Protein 8SKJ (pdb70)

Nearest PDB structures (foldseek):
  8skj-assembly2_C  TM=1.066E+00  e=1.339E+00  Simian virus 12
  8skj-assembly4_H  TM=1.062E+00  e=1.339E+00  Simian virus 12
  8skj-assembly1_E  TM=1.061E+00  e=1.673E+00  Simian virus 12
  8skj-assembly3_F  TM=1.077E+00  e=1.673E+00  Simian virus 12
  8skj-assembly4_G  TM=1.008E+00  e=1.989E-22  Camelidae

Radius of gyration: 27.84 Å; Cα contacts (8 Å, |Δi|>4): 1421; chains: 8; bounding box: 62×62×79 Å

Structure (mmCIF, N/CA/C/O backbone):
data_8SKJ
#
_entry.id   8SKJ
#
_cell.length_a   45.430
_cell.length_b   45.430
_cell.length_c   70.600
_cell.angle_alpha   90.000
_cell.angle_beta   90.010
_cell.angle_gamma   97.940
#
_symmetry.space_group_name_H-M   'P 1'
#
loop_
_entity.id
_entity.type
_entity.pdbx_description
1 polymer NbA1
2 polymer 'V5 Epitope Tag Peptide'
3 water water
#
loop_
_atom_site.group_PDB
_atom_site.id
_atom_site.type_symbol
_atom_site.label_atom_id
_atom_site.label_alt_id
_atom_site.label_comp_id
_atom_site.label_asym_id
_atom_site.label_entity_id
_atom_site.label_seq_id
_atom_site.pdbx_PDB_ins_code
_atom_site.Cartn_x
_atom_site.Cartn_y
_atom_site.Cartn_z
_atom_site.occupancy
_atom_site.B_iso_or_equiv
_atom_site.auth_seq_id
_atom_site.auth_comp_id
_atom_site.auth_asym_id
_atom_site.auth_atom_id
_atom_site.pdbx_PDB_model_num
ATOM 1 N N . VAL A 1 4 ? 7.56464 -10.30354 3.35157 1.000 55.30929 4 VAL A N 1
ATOM 2 C CA . VAL A 1 4 ? 6.62315 -9.33826 3.91683 1.000 52.72494 4 VAL A CA 1
ATOM 3 C C . VAL A 1 4 ? 7.35592 -8.40509 4.86809 1.000 47.43371 4 VAL A C 1
ATOM 4 O O . VAL A 1 4 ? 7.81558 -8.82851 5.93068 1.000 54.53035 4 VAL A O 1
ATOM 8 N N . GLN A 1 5 ? 7.46076 -7.12866 4.49160 1.000 47.54802 5 GLN A N 1
ATOM 9 C CA . GLN A 1 5 ? 8.19976 -6.12761 5.26620 1.000 48.66111 5 GLN A CA 1
ATOM 10 C C . GLN A 1 5 ? 7.21671 -5.37013 6.15840 1.000 49.62984 5 GLN A C 1
ATOM 11 O O . GLN A 1 5 ? 6.60032 -4.38640 5.74326 1.000 49.33775 5 GLN A O 1
ATOM 13 N N . LEU A 1 6 ? 7.08575 -5.83653 7.40584 1.000 44.65204 6 LEU A N 1
ATOM 14 C CA . LEU A 1 6 ? 6.16564 -5.27744 8.39540 1.000 42.17262 6 LEU A CA 1
ATOM 15 C C . LEU A 1 6 ? 6.87816 -5.22963 9.74971 1.000 41.77839 6 LEU A C 1
ATOM 16 O O . LEU A 1 6 ? 6.48612 -5.86639 10.72618 1.000 42.19296 6 LEU A O 1
ATOM 21 N N . GLN A 1 7 ? 7.94920 -4.45574 9.82022 1.000 36.75693 7 GLN A N 1
ATOM 22 C CA . GLN A 1 7 ? 8.81162 -4.49441 10.99167 1.000 38.62954 7 GLN A CA 1
ATOM 23 C C . GLN A 1 7 ? 8.14826 -3.80607 12.17863 1.000 37.94905 7 GLN A C 1
ATOM 24 O O . GLN A 1 7 ? 7.71308 -2.65345 12.08215 1.000 33.44625 7 GLN A O 1
ATOM 30 N N . ALA A 1 8 ? 8.09078 -4.50866 13.30649 1.000 37.81041 8 ALA A N 1
ATOM 31 C CA . ALA A 1 8 ? 7.68398 -3.89614 14.56533 1.000 30.71589 8 ALA A CA 1
ATOM 32 C C . ALA A 1 8 ? 8.90053 -3.33967 15.29399 1.000 30.76052 8 ALA A C 1
ATOM 33 O O . ALA A 1 8 ? 9.97374 -3.95205 15.29448 1.000 32.83820 8 ALA A O 1
ATOM 35 N N . SER A 1 9 ? 8.73141 -2.16542 15.90313 1.000 30.01041 9 SER A N 1
ATOM 36 C CA . SER A 1 9 ? 9.78103 -1.55105 16.70379 1.000 31.42771 9 SER A CA 1
ATOM 37 C C . SER A 1 9 ? 9.15439 -0.85574 17.90966 1.000 29.75687 9 SER A C 1
ATOM 38 O O . SER A 1 9 ? 7.93342 -0.76092 18.03331 1.000 27.68512 9 SER A O 1
ATOM 41 N N . GLY A 1 10 ? 10.00991 -0.35151 18.79835 1.000 30.96747 10 GLY A N 1
ATOM 42 C CA . GLY A 1 10 ? 9.57274 0.32744 20.00007 1.000 29.93979 10 GLY A CA 1
ATOM 43 C C . GLY A 1 10 ? 9.69020 -0.48522 21.27681 1.000 33.25125 10 GLY A C 1
ATOM 44 O O . GLY A 1 10 ? 9.42487 0.05339 22.36230 1.000 28.95573 10 GLY A O 1
ATOM 45 N N . GLY A 1 11 ? 10.07178 -1.75825 21.18269 1.000 34.68353 11 GLY A N 1
ATOM 46 C CA . GLY A 1 11 ? 10.18832 -2.59291 22.36066 1.000 29.87838 11 GLY A CA 1
ATOM 47 C C . GLY A 1 11 ? 11.37756 -2.21198 23.22824 1.000 32.68410 11 GLY A C 1
ATOM 48 O O . GLY A 1 11 ? 12.25001 -1.42791 22.85525 1.000 33.66126 11 GLY A O 1
ATOM 49 N N . GLY A 1 12 ? 11.39853 -2.78337 24.42508 1.000 31.88466 12 GLY A N 1
ATOM 50 C CA . GLY A 1 12 ? 12.49415 -2.55845 25.34326 1.000 33.94593 12 GLY A CA 1
ATOM 51 C C . GLY A 1 12 ? 12.13467 -3.05694 26.72934 1.000 33.43885 12 GLY A C 1
ATOM 52 O O . GLY A 1 12 ? 11.14375 -3.76867 26.91741 1.000 31.80400 12 GLY A O 1
ATOM 53 N N . PHE A 1 13 ? 12.97327 -2.67237 27.69174 1.000 37.32424 13 PHE A N 1
ATOM 54 C CA . PHE A 1 13 ? 12.72453 -2.91088 29.10878 1.000 40.55152 13 PHE A CA 1
ATOM 55 C C . PHE A 1 13 ? 11.87932 -1.78158 29.68198 1.000 39.85001 13 PHE A C 1
ATOM 56 O O . PHE A 1 13 ? 12.18259 -0.60598 29.47230 1.000 38.29427 13 PHE A O 1
ATOM 64 N N . VAL A 1 14 ? 10.84867 -2.13440 30.44953 1.000 37.44417 14 VAL A N 1
ATOM 65 C CA . VAL A 1 14 ? 10.02440 -1.12936 31.11720 1.000 33.70926 14 VAL A CA 1
ATOM 66 C C . VAL A 1 14 ? 9.63136 -1.62961 32.50723 1.000 39.81614 14 VAL A C 1
ATOM 67 O O . VAL A 1 14 ? 9.50387 -2.83550 32.74253 1.000 35.75133 14 VAL A O 1
ATOM 71 N N . GLN A 1 15 ? 9.46313 -0.67555 33.45780 1.000 31.57576 15 GLN A N 1
ATOM 72 C CA . GLN A 1 15 ? 9.01243 -1.01033 34.80276 1.000 34.02521 15 GLN A CA 1
ATOM 73 C C . GLN A 1 15 ? 7.48604 -1.09952 34.84989 1.000 32.75888 15 GLN A C 1
ATOM 74 O O . GLN A 1 15 ? 6.79494 -0.46384 34.05145 1.000 33.80737 15 GLN A O 1
ATOM 76 N N . PRO A 1 16 ? 6.93361 -1.89980 35.76025 1.000 31.30322 16 PRO A N 1
ATOM 77 C CA . PRO A 1 16 ? 5.47434 -1.98076 35.87453 1.000 28.02539 16 PRO A CA 1
ATOM 78 C C . PRO A 1 16 ? 4.84378 -0.61063 36.09923 1.000 33.53655 16 PRO A C 1
ATOM 79 O O . PRO A 1 16 ? 5.35677 0.22951 36.84668 1.000 31.33612 16 PRO A O 1
ATOM 83 N N . GLY A 1 17 ? 3.71067 -0.39298 35.43908 1.000 29.29829 17 GLY A N 1
ATOM 84 C CA . GLY A 1 17 ? 3.06836 0.89655 35.39889 1.000 31.74109 17 GLY A CA 1
ATOM 85 C C . GLY A 1 17 ? 3.51144 1.78214 34.25316 1.000 30.34820 17 GLY A C 1
ATOM 86 O O . GLY A 1 17 ? 2.78917 2.72107 33.89763 1.000 27.00962 17 GLY A O 1
ATOM 87 N N . GLY A 1 18 ? 4.66455 1.49909 33.65324 1.000 25.44010 18 GLY A N 1
ATOM 88 C CA . GLY A 1 18 ? 5.16793 2.31798 32.56857 1.000 21.34859 18 GLY A CA 1
ATOM 89 C C . GLY A 1 18 ? 4.34810 2.16912 31.29843 1.000 26.69944 18 GLY A C 1
ATOM 90 O O . GLY A 1 18 ? 3.42149 1.36147 31.19929 1.000 26.87510 18 GLY A O 1
ATOM 91 N N . SER A 1 19 ? 4.69501 2.98494 30.30271 1.000 23.17954 19 SER A N 1
ATOM 92 C CA . SER A 1 19 ? 4.07203 2.90224 28.98932 1.000 23.93345 19 SER A CA 1
ATOM 93 C C . SER A 1 19 ? 5.12291 2.64901 27.91838 1.000 22.59685 19 SER A C 1
ATOM 94 O O . SER A 1 19 ? 6.31149 2.91687 28.10280 1.000 20.68200 19 SER A O 1
ATOM 97 N N . LEU A 1 20 ? 4.66225 2.11140 26.79178 1.000 22.56423 20 LEU A N 1
ATOM 98 C CA . LEU A 1 20 ? 5.48990 1.96410 25.60886 1.000 19.40026 20 LEU A CA 1
ATOM 99 C C . LEU A 1 20 ? 4.62237 2.27601 24.40017 1.000 26.48439 20 LEU A C 1
ATOM 100 O O . LEU A 1 20 ? 3.40712 2.06168 24.41732 1.000 25.19799 20 LEU A O 1
ATOM 105 N N . ARG A 1 21 ? 5.24344 2.81625 23.36279 1.000 20.94381 21 ARG A N 1
ATOM 106 C CA . ARG A 1 21 ? 4.56666 3.03717 22.09713 1.000 24.47331 21 ARG A CA 1
ATOM 107 C C . ARG A 1 21 ? 5.25371 2.18639 21.04026 1.000 24.17532 21 ARG A C 1
ATOM 108 O O . ARG A 1 21 ? 6.38489 2.47781 20.64598 1.000 24.26479 21 ARG A O 1
ATOM 116 N N . LEU A 1 22 ? 4.57484 1.14650 20.57639 1.000 26.31215 22 LEU A N 1
ATOM 117 C CA . LEU A 1 22 ? 5.11886 0.30343 19.52291 1.000 23.03812 22 LEU A CA 1
ATOM 118 C C . LEU A 1 22 ? 4.69608 0.82318 18.15630 1.000 26.60851 22 LEU A C 1
ATOM 119 O O . LEU A 1 22 ? 3.66919 1.49581 18.02156 1.000 25.66419 22 LEU A O 1
ATOM 124 N N . SER A 1 23 ? 5.50375 0.49826 17.13915 1.000 24.25565 23 SER A N 1
ATOM 125 C CA . SER A 1 23 ? 5.29751 0.94605 15.76908 1.000 28.80969 23 SER A CA 1
ATOM 126 C C . SER A 1 23 ? 5.28463 -0.24896 14.82839 1.000 28.49322 23 SER A C 1
ATOM 127 O O . SER A 1 23 ? 6.03261 -1.21293 15.00379 1.000 27.09771 23 SER A O 1
ATOM 130 N N . CYS A 1 24 ? 4.46828 -0.13556 13.78970 1.000 29.96331 24 CYS A N 1
ATOM 131 C CA . CYS A 1 24 ? 4.25162 -1.21416 12.83578 1.000 33.20459 24 CYS A CA 1
ATOM 132 C C . CYS A 1 24 ? 4.19832 -0.57254 11.45562 1.000 34.34105 24 CYS A C 1
ATOM 133 O O . CYS A 1 24 ? 3.14955 -0.06278 11.06348 1.000 36.60763 24 CYS A O 1
ATOM 136 N N . ALA A 1 25 ? 5.31806 -0.60175 10.73367 1.000 37.22074 25 ALA A N 1
ATOM 137 C CA . ALA A 1 25 ? 5.48360 0.17722 9.51334 1.000 42.38888 25 ALA A CA 1
ATOM 138 C C . ALA A 1 25 ? 5.14923 -0.67281 8.28846 1.000 45.56168 25 ALA A C 1
ATOM 139 O O . ALA A 1 25 ? 5.88941 -1.60375 7.94761 1.000 46.83626 25 ALA A O 1
ATOM 141 N N . ALA A 1 26 ? 4.04435 -0.34559 7.62048 1.000 48.63537 26 ALA A N 1
ATOM 142 C CA . ALA A 1 26 ? 3.58856 -1.13113 6.48482 1.000 50.44110 26 ALA A CA 1
ATOM 143 C C . ALA A 1 26 ? 4.36861 -0.74897 5.22620 1.000 47.66501 26 ALA A C 1
ATOM 144 O O . ALA A 1 26 ? 5.23192 0.13024 5.23685 1.000 47.88529 26 ALA A O 1
ATOM 146 N N . SER A 1 27 ? 4.05666 -1.42284 4.11826 1.000 49.90899 27 SER A N 1
ATOM 147 C CA . SER A 1 27 ? 4.86602 -1.27421 2.90950 1.000 55.42361 27 SER A CA 1
ATOM 148 C C . SER A 1 27 ? 4.70800 0.10855 2.28612 1.000 56.00506 27 SER A C 1
ATOM 149 O O . SER A 1 27 ? 5.70103 0.78076 1.98255 1.000 58.28811 27 SER A O 1
ATOM 152 N N . GLY A 1 28 ? 3.46958 0.54950 2.07303 1.000 54.79431 28 GLY A N 1
ATOM 153 C CA . GLY A 1 28 ? 3.22001 1.68025 1.20019 1.000 54.97541 28 GLY A CA 1
ATOM 154 C C . GLY A 1 28 ? 3.28248 1.36139 -0.28098 1.000 54.81903 28 GLY A C 1
ATOM 155 O O . GLY A 1 28 ? 2.71348 2.11061 -1.08875 1.000 50.26738 28 GLY A O 1
ATOM 156 N N . THR A 1 29 ? 3.96702 0.27912 -0.66402 1.000 50.26700 29 THR A N 1
ATOM 157 C CA . THR A 1 29 ? 4.02769 -0.23408 -2.02989 1.000 48.76460 29 THR A CA 1
ATOM 158 C C . THR A 1 29 ? 3.02699 -1.35973 -2.26541 1.000 46.25044 29 THR A C 1
ATOM 159 O O . THR A 1 29 ? 2.45073 -1.46091 -3.35338 1.000 43.19837 29 THR A O 1
ATOM 163 N N . THR A 1 30 ? 2.81019 -2.19534 -1.25293 1.000 42.88302 30 THR A N 1
ATOM 164 C CA . THR A 1 30 ? 1.96856 -3.37972 -1.32864 1.000 38.86658 30 THR A CA 1
ATOM 165 C C . THR A 1 30 ? 1.04709 -3.41323 -0.12283 1.000 37.07062 30 THR A C 1
ATOM 166 O O . THR A 1 30 ? 1.47764 -3.11860 0.99442 1.000 39.52254 30 THR A O 1
ATOM 170 N N . SER A 1 31 ? -0.21600 -3.77329 -0.34042 1.000 31.19801 31 SER A N 1
ATOM 171 C CA . SER A 1 31 ? -1.17440 -3.90077 0.75058 1.000 29.54757 31 SER A CA 1
ATOM 172 C C . SER A 1 31 ? -1.76663 -5.30210 0.76405 1.000 29.74301 31 SER A C 1
ATOM 173 O O . SER A 1 31 ? -2.26257 -5.78083 -0.26237 1.000 27.78378 31 SER A O 1
ATOM 176 N N . PHE A 1 32 ? -1.74517 -5.93563 1.93717 1.000 25.76410 32 PHE A N 1
ATOM 177 C CA . PHE A 1 32 ? -2.11528 -7.33356 2.09303 1.000 27.00824 32 PHE A CA 1
ATOM 178 C C . PHE A 1 32 ? -3.57088 -7.60488 2.52050 1.000 26.00507 32 PHE A C 1
ATOM 179 O O . PHE A 1 32 ? -3.98829 -8.76625 2.44063 1.000 34.03375 32 PHE A O 1
ATOM 187 N N . GLY A 1 33 ? -4.38077 -6.62753 2.95943 1.000 24.13958 33 GLY A N 1
ATOM 188 C CA . GLY A 1 33 ? -4.27845 -5.23115 3.30015 1.000 34.10742 33 GLY A CA 1
ATOM 189 C C . GLY A 1 33 ? -5.36494 -4.37517 3.96465 1.000 24.68024 33 GLY A C 1
ATOM 190 O O . GLY A 1 33 ? -5.09674 -3.20986 4.16935 1.000 33.31767 33 GLY A O 1
ATOM 191 N N . ASP A 1 34 ? -6.56021 -4.87715 4.31009 1.000 27.76308 34 ASP A N 1
ATOM 192 C CA . ASP A 1 34 ? -7.56390 -3.99212 4.92354 1.00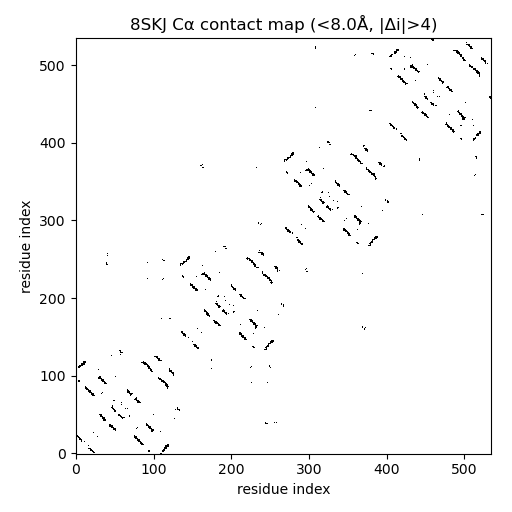0 22.96917 34 ASP A CA 1
ATOM 193 C C . ASP A 1 34 ? -7.52921 -3.97098 6.45717 1.000 23.18359 34 ASP A C 1
ATOM 194 O O . ASP A 1 34 ? -8.06206 -3.03042 7.07634 1.000 24.97271 34 ASP A O 1
ATOM 199 N N . THR A 1 35 ? -6.85333 -4.92130 7.08999 1.000 20.08561 35 THR A N 1
ATOM 200 C CA . THR A 1 35 ? -6.80960 -4.99862 8.54192 1.000 22.88294 35 THR A CA 1
ATOM 201 C C . THR A 1 35 ? -5.37557 -5.18329 9.00593 1.000 22.21535 35 THR A C 1
ATOM 202 O O . THR A 1 35 ? -4.63111 -5.98453 8.43722 1.000 22.23786 35 THR A O 1
ATOM 206 N N . MET A 1 36 ? -4.99279 -4.43453 10.03656 1.000 20.91547 36 MET A N 1
ATOM 207 C CA . MET A 1 36 ? -3.70364 -4.59419 10.69173 1.000 20.81870 36 MET A CA 1
ATOM 208 C C . MET A 1 36 ? -3.93724 -4.89912 12.15879 1.000 22.42518 36 MET A C 1
ATOM 209 O O . MET A 1 36 ? -4.65678 -4.16283 12.83949 1.000 23.26537 36 MET A O 1
ATOM 214 N N . GLY A 1 37 ? -3.32912 -5.97413 12.65143 1.000 19.82148 37 GLY A N 1
ATOM 215 C CA . GLY A 1 37 ? -3.48880 -6.34872 14.03724 1.000 18.36069 37 GLY A CA 1
ATOM 216 C C . GLY A 1 37 ? -2.15032 -6.56476 14.71582 1.000 18.41127 37 GLY A C 1
ATOM 217 O O . GLY A 1 37 ? -1.13412 -6.85439 14.08028 1.000 19.94700 37 GLY A O 1
ATOM 218 N N . TRP A 1 38 ? -2.17743 -6.43034 16.03574 1.000 15.55844 38 TRP A N 1
ATOM 219 C CA . TRP A 1 38 ? -1.04087 -6.72163 16.89279 1.000 18.02655 38 TRP A CA 1
ATOM 220 C C . TRP A 1 38 ? -1.30301 -8.02553 17.63117 1.000 21.50741 38 TRP A C 1
ATOM 221 O O . TRP A 1 38 ? -2.40281 -8.23754 18.15890 1.000 18.29836 38 TRP A O 1
ATOM 232 N N . PHE A 1 39 ? -0.29644 -8.88971 17.66088 1.000 18.45743 39 PHE A N 1
ATOM 233 C CA . PHE A 1 39 ? -0.32145 -10.13710 18.40388 1.000 17.73877 39 PHE A CA 1
ATOM 234 C C . PHE A 1 39 ? 0.86589 -10.13197 19.35291 1.000 21.74704 39 PHE A C 1
ATOM 235 O O . PHE A 1 39 ? 1.81040 -9.35850 19.18499 1.000 18.76014 39 PHE A O 1
ATOM 243 N N . ARG A 1 40 ? 0.82851 -10.99534 20.36083 1.000 18.39925 40 ARG A N 1
ATOM 244 C CA . ARG A 1 40 ? 1.99511 -11.12378 21.21084 1.000 19.79368 40 ARG A CA 1
ATOM 245 C C . ARG A 1 40 ? 2.23227 -12.58537 21.54900 1.000 21.83415 40 ARG A C 1
ATOM 246 O O . ARG A 1 40 ? 1.30041 -13.39180 21.60670 1.000 17.59060 40 ARG A O 1
ATOM 254 N N . GLN A 1 41 ? 3.49816 -12.90560 21.78878 1.000 22.94350 41 GLN A N 1
ATOM 255 C CA . GLN A 1 41 ? 3.90725 -14.26871 22.06455 1.000 22.33885 41 GLN A CA 1
ATOM 256 C C . GLN A 1 41 ? 4.99660 -14.25674 23.12312 1.000 24.45856 41 GLN A C 1
ATOM 257 O O . GLN A 1 41 ? 6.07914 -13.70433 22.90242 1.000 24.94544 41 GLN A O 1
ATOM 263 N N . ALA A 1 42 ? 4.71415 -14.86990 24.25019 1.000 23.96053 42 ALA A N 1
ATOM 264 C CA . ALA A 1 42 ? 5.61992 -15.01228 25.35946 1.000 21.97098 42 ALA A CA 1
ATOM 265 C C . ALA A 1 42 ? 6.15425 -16.43917 25.41146 1.000 25.05453 42 ALA A C 1
ATOM 266 O O . ALA A 1 42 ? 5.45692 -17.37745 25.01311 1.000 28.53998 42 ALA A O 1
ATOM 268 N N . PRO A 1 43 ? 7.37904 -16.63887 25.89420 1.000 26.19995 43 PRO A N 1
ATOM 269 C CA . PRO A 1 43 ? 7.93648 -17.99970 25.95814 1.000 27.69279 43 PRO A CA 1
ATOM 270 C C . PRO A 1 43 ? 7.00587 -18.95439 26.69497 1.000 35.87355 43 PRO A C 1
ATOM 271 O O . PRO A 1 43 ? 6.54256 -18.67479 27.80592 1.000 31.87853 43 PRO A O 1
ATOM 275 N N . GLY A 1 44 ? 6.71380 -20.08334 26.05333 1.000 38.12485 44 GLY A N 1
ATOM 276 C CA . GLY A 1 44 ? 5.90785 -21.11102 26.67653 1.000 41.92515 44 GLY A CA 1
ATOM 277 C C . GLY A 1 44 ? 4.41106 -20.86608 26.68464 1.000 47.97957 44 GLY A C 1
ATOM 278 O O . GLY A 1 44 ? 3.66744 -21.73248 27.16591 1.000 48.88602 44 GLY A O 1
ATOM 279 N N . LYS A 1 45 ? 3.93958 -19.72876 26.17528 1.000 38.56020 45 LYS A N 1
ATOM 280 C CA . LYS A 1 45 ? 2.51622 -19.42388 26.13413 1.000 33.42961 45 LYS A CA 1
ATOM 281 C C . LYS A 1 45 ? 2.00564 -19.50057 24.69673 1.000 35.30984 45 LYS A C 1
ATOM 282 O O . LYS A 1 45 ? 2.77413 -19.57131 23.73596 1.000 34.67411 45 LYS A O 1
ATOM 288 N N . GLU A 1 46 ? 0.68627 -19.48425 24.55308 1.000 31.45674 46 GLU A N 1
ATOM 289 C CA . GLU A 1 46 ? 0.09306 -19.43802 23.22537 1.000 35.15110 46 GLU A CA 1
ATOM 290 C C . GLU A 1 46 ? 0.11871 -18.01682 22.68486 1.000 30.05778 46 GLU A C 1
ATOM 291 O O . GLU A 1 46 ? 0.09934 -17.04081 23.44375 1.000 24.12857 46 GLU A O 1
ATOM 297 N N . ARG A 1 47 ? 0.16676 -17.90398 21.35892 1.000 23.31827 47 ARG A N 1
ATOM 298 C CA . ARG A 1 47 ? 0.04299 -16.58805 20.74844 1.000 25.45362 47 ARG A CA 1
ATOM 299 C C . ARG A 1 47 ? -1.27068 -15.96273 21.18390 1.000 20.04363 47 ARG A C 1
ATOM 300 O O . ARG A 1 47 ? -2.29614 -16.64020 21.27140 1.000 19.68174 47 ARG A O 1
ATOM 308 N N . GLU A 1 48 ? -1.23540 -14.67112 21.46811 1.000 20.34790 48 GLU A N 1
ATOM 309 C CA . GLU A 1 48 ? -2.40165 -13.94598 21.94283 1.000 21.02791 48 GLU A CA 1
ATOM 310 C C . GLU A 1 48 ? -2.64013 -12.74076 21.04120 1.000 20.21670 48 GLU A C 1
ATOM 311 O O . GLU A 1 48 ? -1.72722 -11.93333 20.82265 1.000 19.15906 48 GLU A O 1
ATOM 317 N N . PHE A 1 49 ? -3.84938 -12.64561 20.49088 1.000 18.93818 49 PHE A N 1
ATOM 318 C CA . PHE A 1 49 ? -4.26793 -11.43387 19.79427 1.000 20.94183 49 PHE A CA 1
ATOM 319 C C . PHE A 1 49 ? -4.37303 -10.28698 20.78864 1.000 19.99485 49 PHE A C 1
ATOM 320 O O . PHE A 1 49 ? -4.86686 -10.47486 21.90201 1.000 19.14085 49 PHE A O 1
ATOM 328 N N . VAL A 1 50 ? -3.89642 -9.09703 20.38844 1.000 17.12197 50 VAL A N 1
ATOM 329 C CA . VAL A 1 50 ? -3.90154 -7.89968 21.23455 1.000 18.68178 50 VAL A CA 1
ATOM 330 C C . VAL A 1 50 ? -4.92993 -6.86908 20.75429 1.000 17.80601 50 VAL A C 1
ATOM 331 O O . VAL A 1 50 ? -5.79925 -6.44869 21.51727 1.000 20.03069 50 VAL A O 1
ATOM 335 N N . SER A 1 51 ? -4.85301 -6.46218 19.48392 1.000 16.77179 51 SER A N 1
ATOM 336 C CA . SER A 1 51 ? -5.59772 -5.30459 18.99553 1.000 15.11354 51 SER A CA 1
ATOM 337 C C . SER A 1 51 ? -5.52147 -5.25575 17.47323 1.000 16.00179 51 SER A C 1
ATOM 338 O O . SER A 1 51 ? -4.57704 -5.77203 16.87478 1.000 18.44933 51 SER A O 1
ATOM 341 N N . ALA A 1 52 ? -6.50986 -4.61513 16.85716 1.000 16.67200 52 ALA A N 1
ATOM 342 C CA . ALA A 1 52 ? -6.51844 -4.48961 15.40664 1.000 19.43382 52 ALA A CA 1
ATOM 343 C C . ALA A 1 52 ? -7.23303 -3.21135 15.00867 1.000 22.17075 52 ALA A C 1
ATOM 344 O O . ALA A 1 52 ? -8.09498 -2.70683 15.73871 1.000 20.60802 52 ALA A O 1
ATOM 346 N N . ILE A 1 53 ? -6.84688 -2.68639 13.84588 1.000 19.19827 53 ILE A N 1
ATOM 347 C CA . ILE A 1 53 ? -7.51942 -1.55755 13.22096 1.000 23.51715 53 ILE A CA 1
ATOM 348 C C . ILE A 1 53 ? -7.88628 -1.97298 11.79793 1.000 26.54855 53 ILE A C 1
ATOM 349 O O . ILE A 1 53 ? -7.05542 -2.52691 11.06604 1.000 25.19673 53 ILE A O 1
ATOM 354 N N . SER A 1 54 ? -9.14438 -1.76321 11.43124 1.000 29.56438 54 SER A N 1
ATOM 355 C CA . SER A 1 54 ? -9.69845 -2.29686 10.19514 1.000 28.12574 54 SER A CA 1
ATOM 356 C C . SER A 1 54 ? -10.47475 -1.19783 9.49663 1.000 38.87892 54 SER A C 1
ATOM 357 O O . SER A 1 54 ? -11.30246 -0.52283 10.12097 1.000 40.62355 54 SER A O 1
ATOM 360 N N . ARG A 1 55 ? -10.20925 -1.02547 8.20572 1.000 37.66769 55 ARG A N 1
ATOM 361 C CA . ARG A 1 55 ? -10.77807 0.07103 7.43757 1.000 43.34701 55 ARG A CA 1
ATOM 362 C C . ARG A 1 55 ? -12.11895 -0.34114 6.84238 1.000 47.60286 55 ARG A C 1
ATOM 363 O O . ARG A 1 55 ? -12.18009 -1.19481 5.95177 1.000 49.66042 55 ARG A O 1
ATOM 371 N N . GLN A 1 56 ? -13.18871 0.26902 7.35253 1.000 47.81773 56 GLN A N 1
ATOM 372 C CA . GLN A 1 56 ? -14.48044 0.35191 6.67288 1.000 62.68551 56 GLN A CA 1
ATOM 373 C C . GLN A 1 56 ? -15.18114 1.63704 7.10344 1.000 65.35770 56 GLN A C 1
ATOM 374 O O . GLN A 1 56 ? -16.41857 1.67978 7.19411 1.000 72.60298 56 GLN A O 1
ATOM 376 N N . ASP A 1 58 ? -14.40513 2.72126 7.27095 1.000 70.61876 58 ASP A N 1
ATOM 377 C CA . ASP A 1 58 ? -14.39422 3.57602 8.46662 1.000 63.93435 58 ASP A CA 1
ATOM 378 C C . ASP A 1 58 ? -13.53109 2.86554 9.50053 1.000 52.95378 58 ASP A C 1
ATOM 379 O O . ASP A 1 58 ? -13.66372 1.65271 9.66323 1.000 62.55705 58 ASP A O 1
ATOM 384 N N . ASP A 1 59 ? -12.64240 3.57869 10.19496 1.000 49.25977 59 ASP A N 1
ATOM 385 C CA . ASP A 1 59 ? -11.64601 2.92448 11.05138 1.000 45.37213 59 ASP A CA 1
ATOM 386 C C . ASP A 1 59 ? -12.31782 2.26426 12.25347 1.000 44.53486 59 ASP A C 1
ATOM 387 O O . ASP A 1 59 ? -12.87951 2.95007 13.11335 1.000 43.44210 59 ASP A O 1
ATOM 392 N N . SER A 1 60 ? -12.24458 0.93354 12.32852 1.000 39.69568 60 SER A N 1
ATOM 393 C CA . SER A 1 60 ? -12.75513 0.16870 13.46395 1.000 40.29219 60 SER A CA 1
ATOM 394 C C . SER A 1 60 ? -11.59049 -0.33322 14.31262 1.000 37.01140 60 SER A C 1
ATOM 395 O O . SER A 1 60 ? -10.60820 -0.85847 13.77533 1.000 31.50990 60 SER A O 1
ATOM 398 N N . HIS A 1 61 ? -11.70483 -0.17614 15.63052 1.000 30.26466 61 HIS A N 1
ATOM 399 C CA . HIS A 1 61 ? -10.66559 -0.57523 16.57463 1.000 28.08176 61 HIS A CA 1
ATOM 400 C C . HIS A 1 61 ? -11.15072 -1.74596 17.41623 1.000 27.57856 61 HIS A C 1
ATOM 401 O O . HIS A 1 61 ? -12.25107 -1.69813 17.96825 1.000 27.12852 61 HIS A O 1
ATOM 408 N N . TYR A 1 62 ? -10.32426 -2.78292 17.52156 1.000 23.96471 62 TYR A N 1
ATOM 409 C CA . TYR A 1 62 ? -10.63328 -3.97369 18.29442 1.000 23.21652 62 TYR A CA 1
ATOM 410 C C . TYR A 1 62 ? -9.56526 -4.18396 19.35606 1.000 21.84019 62 TYR A C 1
ATOM 411 O O . TYR A 1 62 ? -8.37750 -3.95560 19.11306 1.000 16.97710 62 TYR A O 1
ATOM 420 N N . TYR A 1 63 ? -9.99343 -4.64326 20.53282 1.000 20.77605 63 TYR A N 1
ATOM 421 C CA . TYR A 1 63 ? -9.06764 -4.93094 21.61780 1.000 21.59188 63 TYR A CA 1
ATOM 422 C C . TYR A 1 63 ? -9.42403 -6.25163 22.28289 1.000 23.02260 63 TYR A C 1
ATOM 423 O O . TYR A 1 63 ? -10.60229 -6.56065 22.47530 1.000 19.93582 63 TYR A O 1
ATOM 432 N N . ALA A 1 64 ? -8.40024 -7.02357 22.63836 1.000 21.16084 64 ALA A N 1
ATOM 433 C CA . ALA A 1 64 ? -8.63723 -8.18296 23.47815 1.000 24.05560 64 ALA A CA 1
ATOM 434 C C . ALA A 1 64 ? -9.10673 -7.71030 24.84868 1.000 25.65651 64 ALA A C 1
ATOM 435 O O . ALA A 1 64 ? -8.73221 -6.63382 25.31342 1.000 23.40906 64 ALA A O 1
ATOM 437 N N . ASP A 1 65 ? -9.93056 -8.52563 25.50291 1.000 25.65064 65 ASP A N 1
ATOM 438 C CA . ASP A 1 65 ? -10.39651 -8.15317 26.83799 1.000 28.04970 65 ASP A CA 1
ATOM 439 C C . ASP A 1 65 ? -9.23205 -7.91543 27.80054 1.000 30.40267 65 ASP A C 1
ATOM 440 O O . ASP A 1 65 ? -9.33324 -7.07859 28.70144 1.000 30.61291 65 ASP A O 1
ATOM 445 N N . SER A 1 66 ? -8.11600 -8.62022 27.61951 1.000 29.66324 66 SER A N 1
ATOM 446 C CA . SER A 1 66 ? -7.00710 -8.51588 28.56596 1.000 32.69494 66 SER A CA 1
ATOM 447 C C . SER A 1 66 ? -6.21945 -7.21420 28.44019 1.000 29.95202 66 SER A C 1
ATOM 448 O O . SER A 1 66 ? -5.36027 -6.95710 29.28783 1.000 29.75712 66 SER A O 1
ATOM 451 N N . VAL A 1 67 ? -6.46505 -6.39666 27.41671 1.000 27.79405 67 VAL A N 1
ATOM 452 C CA . VAL A 1 67 ? -5.73440 -5.14363 27.25381 1.000 26.45498 67 VAL A CA 1
ATOM 453 C C . VAL A 1 67 ? -6.69918 -3.97596 27.08981 1.000 31.61313 67 VAL A C 1
ATOM 454 O O . VAL A 1 67 ? -6.27466 -2.81495 27.05151 1.000 30.78457 67 VAL A O 1
ATOM 458 N N . LYS A 1 68 ? -7.99527 -4.27085 26.98892 1.000 30.41413 68 LYS A N 1
ATOM 459 C CA . LYS A 1 68 ? -9.00131 -3.22358 26.82307 1.000 31.44804 68 LYS A CA 1
ATOM 460 C C . LYS A 1 68 ? -8.86972 -2.15245 27.90161 1.000 35.46436 68 LYS A C 1
ATOM 461 O O . LYS A 1 68 ? -8.69736 -2.45442 29.08949 1.000 33.12394 68 LYS A O 1
ATOM 467 N N . GLY A 1 69 ? -8.94849 -0.88661 27.47507 1.000 33.23150 69 GLY A N 1
ATOM 468 C CA . GLY A 1 69 ? -8.81025 0.24200 28.37377 1.000 33.95491 69 GLY A CA 1
ATOM 469 C C . GLY A 1 69 ? -7.38270 0.65445 28.67264 1.000 33.54342 69 GLY A C 1
ATOM 470 O O . GLY A 1 69 ? -7.15725 1.80697 29.05805 1.000 35.34549 69 GLY A O 1
ATOM 471 N N . ARG A 1 70 ? -6.41305 -0.24924 28.51936 1.000 30.09569 70 ARG A N 1
ATOM 472 C CA . ARG A 1 70 ? -5.00525 0.05051 28.76589 1.000 32.53043 70 ARG A CA 1
ATOM 473 C C . ARG A 1 70 ? -4.21844 0.33264 27.49835 1.000 29.05567 70 ARG A C 1
ATOM 474 O O . ARG A 1 70 ? -3.23538 1.08065 27.55363 1.000 26.91693 70 ARG A O 1
ATOM 482 N N . PHE A 1 71 ? -4.60801 -0.27405 26.37566 1.000 22.81588 71 PHE A N 1
ATOM 483 C CA . PHE A 1 71 ? -3.92221 -0.14251 25.09820 1.000 25.25764 71 PHE A CA 1
ATOM 484 C C . PHE A 1 71 ? -4.75921 0.68753 24.13019 1.000 28.71075 71 PHE A C 1
ATOM 485 O O . PHE A 1 71 ? -5.99256 0.70764 24.20284 1.000 29.71997 71 PHE A O 1
ATOM 493 N N . THR A 1 72 ? -4.07578 1.33655 23.19026 1.000 27.12008 72 THR A N 1
ATOM 494 C CA . THR A 1 72 ? -4.71565 2.13255 22.15034 1.000 26.93755 72 THR A CA 1
ATOM 495 C C . THR A 1 72 ? -4.01444 1.83727 20.83421 1.000 26.93028 72 THR A C 1
ATOM 496 O O . THR A 1 72 ? -2.78414 1.90621 20.75806 1.000 23.77922 72 THR A O 1
ATOM 500 N N . ILE A 1 73 ? -4.78257 1.49960 19.80346 1.000 23.49652 73 ILE A N 1
ATOM 501 C CA . ILE A 1 73 ? -4.23534 1.32075 18.46521 1.000 20.26221 73 ILE A CA 1
ATOM 502 C C . ILE A 1 73 ? -4.62825 2.53343 17.62443 1.000 24.39848 73 ILE A C 1
ATOM 503 O O . ILE A 1 73 ? -5.70056 3.12074 17.82230 1.000 25.87572 73 ILE A O 1
ATOM 508 N N . SER A 1 74 ? -3.74121 2.94219 16.71882 1.000 22.64383 74 SER A N 1
ATOM 509 C CA . SER A 1 74 ? -3.99520 4.10444 15.87381 1.000 27.60505 74 SER A CA 1
ATOM 510 C C . SER A 1 74 ? -3.14606 3.97667 14.61715 1.000 27.48498 74 SER A C 1
ATOM 511 O O . SER A 1 74 ? -2.24312 3.14217 14.54416 1.000 28.23895 74 SER A O 1
ATOM 514 N N . ARG A 1 75 ? -3.44648 4.81690 13.62305 1.000 29.59624 75 ARG A N 1
ATOM 515 C CA . ARG A 1 75 ? -2.68829 4.84553 12.37884 1.000 35.88820 75 ARG A CA 1
ATOM 516 C C . ARG A 1 75 ? -2.24411 6.26386 12.05667 1.000 36.55965 75 ARG A C 1
ATOM 517 O O . ARG A 1 75 ? -2.98441 7.22377 12.28456 1.000 40.66173 75 ARG A O 1
ATOM 525 N N . ASP A 1 76 ? -1.03884 6.39569 11.50487 1.000 43.30538 76 ASP A N 1
ATOM 526 C CA . ASP A 1 76 ? -0.59990 7.70830 11.03997 1.000 46.88550 76 ASP A CA 1
ATOM 527 C C . ASP A 1 76 ? -1.01447 7.97473 9.60274 1.000 50.80434 76 ASP A C 1
ATOM 528 O O . ASP A 1 76 ? -1.29681 9.12715 9.25281 1.000 61.15018 76 ASP A O 1
ATOM 533 N N . ASN A 1 77 ? -1.02363 6.93377 8.76672 1.000 47.85577 77 ASN A N 1
ATOM 534 C CA . ASN A 1 77 ? -1.47706 6.99993 7.37925 1.000 53.04071 77 ASN A CA 1
ATOM 535 C C . ASN A 1 77 ? -0.44195 7.67746 6.48884 1.000 53.44935 77 ASN A C 1
ATOM 536 O O . ASN A 1 77 ? -0.00998 7.09989 5.48560 1.000 51.86658 77 ASN A O 1
ATOM 541 N N . SER A 1 78 ? -0.04002 8.90121 6.84633 1.000 56.68060 78 SER A N 1
ATOM 542 C CA . SER A 1 78 ? 0.97334 9.61019 6.06920 1.000 56.37438 78 SER A CA 1
ATOM 543 C C . SER A 1 78 ? 2.28707 8.84062 6.03093 1.000 55.10216 78 SER A C 1
ATOM 544 O O . SER A 1 78 ? 3.06091 8.97717 5.07348 1.000 51.42162 78 SER A O 1
ATOM 547 N N . LYS A 1 79 ? 2.54708 8.02665 7.05587 1.000 49.24112 79 LYS A N 1
ATOM 548 C CA . LYS A 1 79 ? 3.75476 7.21930 7.15731 1.000 49.48423 79 LYS A CA 1
ATOM 549 C C . LYS A 1 79 ? 3.48425 5.72326 7.01233 1.000 49.19490 79 LYS A C 1
ATOM 550 O O . LYS A 1 79 ? 4.39590 4.92095 7.24402 1.000 50.04778 79 LYS A O 1
ATOM 556 N N . ASN A 1 80 ? 2.26306 5.32771 6.63854 1.000 52.25481 80 ASN A N 1
ATOM 557 C CA . ASN A 1 80 ? 1.89235 3.91280 6.47542 1.000 43.33049 80 ASN A CA 1
ATOM 558 C C . ASN A 1 80 ? 2.27484 3.09336 7.70565 1.000 43.58930 80 ASN A C 1
ATOM 559 O O . ASN A 1 80 ? 2.88233 2.02428 7.60885 1.000 40.19046 80 ASN A O 1
ATOM 564 N N . THR A 1 81 ? 1.92532 3.60598 8.87758 1.000 36.88803 81 THR A N 1
ATOM 565 C CA . THR A 1 81 ? 2.34200 2.99131 10.12456 1.000 35.08501 81 THR A CA 1
ATOM 566 C C . THR A 1 81 ? 1.16304 2.87559 11.07699 1.000 31.28955 81 THR A C 1
ATOM 567 O O . THR A 1 81 ? 0.31725 3.76965 11.15602 1.000 31.72309 81 THR A O 1
ATOM 571 N N . VAL A 1 82 ? 1.10582 1.75256 11.77850 1.000 27.22156 82 VAL A N 1
ATOM 572 C CA . VAL A 1 82 ? 0.10858 1.50057 12.80817 1.000 25.48636 82 VAL A CA 1
ATOM 573 C C . VAL A 1 82 ? 0.83082 1.49088 14.14923 1.000 27.15805 82 VAL A C 1
ATOM 574 O O . VAL A 1 82 ? 1.88906 0.86571 14.28306 1.000 25.00435 82 VAL A O 1
ATOM 578 N N . TYR A 1 83 ? 0.27984 2.19671 15.13019 1.000 25.70066 83 TYR A N 1
ATOM 579 C CA . TYR A 1 83 ? 0.89460 2.30668 16.44623 1.000 26.73436 83 TYR A CA 1
ATOM 580 C C . TYR A 1 83 ? 0.09466 1.52058 17.47454 1.000 27.13523 83 TYR A C 1
ATOM 581 O O . TYR A 1 83 ? -1.12574 1.38306 17.35879 1.000 25.75516 83 TYR A O 1
ATOM 590 N N . LEU A 1 84 ? 0.79172 1.01105 18.49165 1.000 25.79631 84 LEU A N 1
ATOM 591 C CA . LEU A 1 84 ? 0.13988 0.40158 19.64649 1.000 23.92523 84 LEU A CA 1
ATOM 592 C C . LEU A 1 84 ? 0.73275 1.04991 20.88709 1.000 23.79085 84 LEU A C 1
ATOM 593 O O . LEU A 1 84 ? 1.90411 0.83109 21.22639 1.000 23.28806 84 LEU A O 1
ATOM 598 N N . GLN A 1 85 ? -0.04983 1.88356 21.54034 1.000 22.88107 85 GLN A N 1
ATOM 599 C CA . GLN A 1 85 ? 0.38674 2.45636 22.80051 1.000 24.59063 85 GLN A CA 1
ATOM 600 C C . GLN A 1 85 ? -0.10502 1.54679 23.91687 1.000 25.66828 85 GLN A C 1
ATOM 601 O O . GLN A 1 85 ? -1.29102 1.22185 23.97915 1.000 23.51358 85 GLN A O 1
ATOM 607 N N . MET A 1 86 ? 0.80921 1.13642 24.78468 1.000 22.75361 86 MET A N 1
ATOM 608 C CA . MET A 1 86 ? 0.51419 0.22781 25.88060 1.000 23.92434 86 MET A CA 1
ATOM 609 C C . MET A 1 86 ? 0.76982 0.99149 27.16640 1.000 27.70545 86 MET A C 1
ATOM 610 O O . MET A 1 86 ? 1.87977 1.49810 27.37766 1.000 25.23495 86 MET A O 1
ATOM 615 N N . ASN A 1 87 ? -0.26318 1.11762 27.99622 1.000 26.12789 87 ASN A N 1
ATOM 616 C CA . ASN A 1 87 ? -0.18583 1.87475 29.23354 1.000 25.89593 87 ASN A CA 1
ATOM 617 C C . ASN A 1 87 ? -0.36689 0.93349 30.41238 1.000 29.83862 87 ASN A C 1
ATOM 618 O O . ASN A 1 87 ? -0.92295 -0.16348 30.27223 1.000 29.36868 87 ASN A O 1
ATOM 623 N N . SER A 1 88 ? 0.10601 1.38265 31.57028 1.000 28.78690 88 SER A N 1
ATOM 624 C CA . SER A 1 88 ? -0.00657 0.63944 32.82076 1.000 30.74375 88 SER A CA 1
ATOM 625 C C . SER A 1 88 ? 0.39838 -0.81993 32.62709 1.000 32.49831 88 SER A C 1
ATOM 626 O O . SER A 1 88 ? -0.32085 -1.74726 33.01045 1.000 32.30561 88 SER A O 1
ATOM 629 N N . LEU A 1 89 ? 1.56637 -1.01551 32.01305 1.000 28.14069 89 LEU A N 1
ATOM 630 C CA . LEU A 1 89 ? 2.06585 -2.35975 31.74207 1.000 30.17851 89 LEU A CA 1
ATOM 631 C C . LEU A 1 89 ? 2.28456 -3.14825 33.01939 1.000 31.08974 89 LEU A C 1
ATOM 632 O O . LEU A 1 89 ? 2.59801 -2.59453 34.07982 1.000 29.48042 89 LEU A O 1
ATOM 637 N N . ARG A 1 90 ? 2.14096 -4.46843 32.89492 1.000 28.77442 90 ARG A N 1
ATOM 638 C CA . ARG A 1 90 ? 2.33433 -5.39334 34.00160 1.000 32.57917 90 ARG A CA 1
ATOM 639 C C . ARG A 1 90 ? 3.22255 -6.54044 33.54970 1.000 33.74081 90 ARG A C 1
ATOM 640 O O . ARG A 1 90 ? 3.40093 -6.77969 32.35220 1.000 34.54295 90 ARG A O 1
ATOM 648 N N . ALA A 1 91 ? 3.75365 -7.27140 34.53693 1.000 31.28839 91 ALA A N 1
ATOM 649 C CA . ALA A 1 91 ? 4.66610 -8.37548 34.25196 1.000 32.70338 91 ALA A CA 1
ATOM 650 C C . ALA A 1 91 ? 4.09376 -9.34854 33.22998 1.000 31.56748 91 ALA A C 1
ATOM 651 O O . ALA A 1 91 ? 4.83913 -9.89735 32.40986 1.000 32.92569 91 ALA A O 1
ATOM 653 N N . GLU A 1 92 ? 2.77705 -9.56156 33.24049 1.000 31.64921 92 GLU A N 1
ATOM 654 C CA . GLU A 1 92 ? 2.18213 -10.52025 32.31365 1.000 34.08957 92 GLU A CA 1
ATOM 655 C C . GLU A 1 92 ? 2.10652 -10.00391 30.88123 1.000 29.39236 92 GLU A C 1
ATOM 656 O O . GLU A 1 92 ? 1.75184 -10.77970 29.99111 1.000 28.56005 92 GLU A O 1
ATOM 662 N N . ASP A 1 93 ? 2.41170 -8.72705 30.63261 1.000 29.19274 93 ASP A N 1
ATOM 663 C CA . ASP A 1 93 ? 2.46996 -8.21660 29.26283 1.000 26.86173 93 ASP A CA 1
ATOM 664 C C . ASP A 1 93 ? 3.81737 -8.46689 28.60025 1.000 25.66385 93 ASP A C 1
ATOM 665 O O . ASP A 1 93 ? 3.97488 -8.14532 27.41625 1.000 26.71824 93 ASP A O 1
ATOM 670 N N . THR A 1 94 ? 4.77693 -9.03661 29.32414 1.000 26.81648 94 THR A N 1
ATOM 671 C CA . THR A 1 94 ? 6.06453 -9.39297 28.74399 1.000 24.76974 94 THR A CA 1
ATOM 672 C C . THR A 1 94 ? 5.84743 -10.37031 27.59407 1.000 24.64541 94 THR A C 1
ATOM 673 O O . THR A 1 94 ? 5.12759 -11.36232 27.74464 1.000 22.41691 94 THR A O 1
ATOM 677 N N . ALA A 1 95 ? 6.44542 -10.07562 26.43941 1.000 22.92498 95 ALA A N 1
ATOM 678 C CA . ALA A 1 95 ? 6.28938 -10.91964 25.25566 1.000 23.09297 95 ALA A CA 1
ATOM 679 C C . ALA A 1 95 ? 7.00097 -10.26319 24.08333 1.000 22.19222 95 ALA A C 1
ATOM 680 O O . ALA A 1 95 ? 7.37623 -9.08921 24.13072 1.000 21.06942 95 ALA A O 1
ATOM 682 N N . THR A 1 96 ? 7.16138 -11.03579 23.01608 1.000 24.70935 96 THR A N 1
ATOM 683 C CA . THR A 1 96 ? 7.43467 -10.45005 21.71266 1.000 21.14825 96 THR A CA 1
ATOM 684 C C . THR A 1 96 ? 6.11931 -9.99376 21.08558 1.000 22.73084 96 THR A C 1
ATOM 685 O O . THR A 1 96 ? 5.13242 -10.73933 21.06891 1.000 21.14003 96 THR A O 1
ATOM 689 N N . TYR A 1 97 ? 6.10571 -8.77342 20.56545 1.000 17.52380 97 TYR A N 1
ATOM 690 C CA . TYR A 1 97 ? 4.92793 -8.19539 19.93385 1.000 17.76376 97 TYR A CA 1
ATOM 691 C C . TYR A 1 97 ? 5.19207 -8.09943 18.43699 1.000 20.34223 97 TYR A C 1
ATOM 692 O O . TYR A 1 97 ? 6.28259 -7.69078 18.02464 1.000 20.37791 97 TYR A O 1
ATOM 701 N N . TYR A 1 98 ? 4.22136 -8.49801 17.62282 1.000 21.96403 98 TYR A N 1
ATOM 702 C CA . TYR A 1 98 ? 4.40322 -8.41761 16.18202 1.000 21.90202 98 TYR A CA 1
ATOM 703 C C . TYR A 1 98 ? 3.08130 -8.10510 15.50537 1.000 23.15135 98 TYR A C 1
ATOM 704 O O . TYR A 1 98 ? 1.99844 -8.27862 16.07149 1.000 20.95934 98 TYR A O 1
ATOM 713 N N . CYS A 1 99 ? 3.19296 -7.63466 14.27383 1.000 31.53024 99 CYS A N 1
ATOM 714 C CA . CYS A 1 99 ? 2.04722 -7.27359 13.46144 1.000 28.75221 99 CYS A CA 1
ATOM 715 C C . CYS A 1 99 ? 1.74519 -8.32445 12.40956 1.000 26.42766 99 CYS A C 1
ATOM 716 O O . CYS A 1 99 ? 2.62115 -9.07500 11.97122 1.000 27.14326 99 CYS A O 1
ATOM 719 N N . ALA A 1 100 ? 0.48934 -8.32704 11.97771 1.000 24.14616 100 ALA A N 1
ATOM 720 C CA . ALA A 1 100 ? 0.07192 -8.97883 10.74739 1.000 22.24963 100 ALA A CA 1
ATOM 721 C C . ALA A 1 100 ? -0.89023 -8.06185 10.01564 1.000 22.40302 100 ALA A C 1
ATOM 722 O O . ALA A 1 100 ? -1.67485 -7.34703 10.64253 1.000 22.33064 100 ALA A O 1
ATOM 724 N N . GLU A 1 101 ? -0.83464 -8.09059 8.68763 1.000 21.42473 101 GLU A N 1
ATOM 725 C CA . GLU A 1 101 ? -1.83762 -7.45275 7.85480 1.000 20.51610 101 GLU A CA 1
ATOM 726 C C . GLU A 1 101 ? -2.66586 -8.54349 7.18831 1.000 20.25817 101 GLU A C 1
ATOM 727 O O . GLU A 1 101 ? -2.12704 -9.57955 6.78566 1.000 19.90339 101 GLU A O 1
ATOM 733 N N . TRP A 1 102 ? -3.97126 -8.32356 7.07595 1.000 17.33853 102 TRP A N 1
ATOM 734 C CA . TRP A 1 102 ? -4.81606 -9.31939 6.42885 1.000 18.87101 102 TRP A CA 1
ATOM 735 C C . TRP A 1 102 ? -6.07678 -8.64198 5.92059 1.000 20.56342 102 TRP A C 1
ATOM 736 O O . TRP A 1 102 ? -6.35649 -7.47911 6.23754 1.000 19.03570 102 TRP A O 1
ATOM 747 N N . MET A 1 103 ? -6.81919 -9.38222 5.09753 1.000 17.79515 103 MET A N 1
ATOM 748 C CA . MET A 1 103 ? -8.14208 -8.97010 4.64350 1.000 19.46078 103 MET A CA 1
ATOM 749 C C . MET A 1 103 ? -9.17308 -9.56540 5.58896 1.000 17.35589 103 MET A C 1
ATOM 750 O O . MET A 1 103 ? -9.25794 -10.78902 5.72536 1.000 15.89428 103 MET A O 1
ATOM 755 N N . ASN A 1 104 ? -9.92407 -8.69886 6.25834 1.000 20.99548 104 ASN A N 1
ATOM 756 C CA . ASN A 1 104 ? -10.94105 -9.14738 7.20472 1.000 19.96633 104 ASN A CA 1
ATOM 757 C C . ASN A 1 104 ? -11.91904 -10.06630 6.47778 1.000 17.75063 104 ASN A C 1
ATOM 758 O O . ASN A 1 104 ? -12.53575 -9.65667 5.49372 1.000 19.27411 104 ASN A O 1
ATOM 763 N N . THR A 1 105 ? -12.02362 -11.32243 6.92585 1.000 18.21165 105 THR A N 1
ATOM 764 C CA . THR A 1 105 ? -12.88122 -12.29628 6.24877 1.000 18.32273 105 THR A CA 1
ATOM 765 C C . THR A 1 105 ? -14.29018 -12.36605 6.81357 1.000 19.82459 105 THR A C 1
ATOM 766 O O . THR A 1 105 ? -15.19152 -12.86300 6.12775 1.000 19.73118 105 THR A O 1
ATOM 770 N N . ARG A 1 106 ? -14.48502 -11.92955 8.05870 1.000 17.88164 106 ARG A N 1
ATOM 771 C CA . ARG A 1 106 ? -15.73883 -12.13268 8.77544 1.000 20.37991 106 ARG A CA 1
ATOM 772 C C . ARG A 1 106 ? -16.13613 -13.60623 8.77931 1.000 20.03344 106 ARG A C 1
ATOM 773 O O . ARG A 1 106 ? -17.31669 -13.94894 8.85626 1.000 21.46196 106 ARG A O 1
ATOM 781 N N . ARG A 1 107 ? -15.13203 -14.48089 8.71321 1.000 18.00416 107 ARG A N 1
ATOM 782 C CA . ARG A 1 107 ? -15.32431 -15.92608 8.64752 1.000 19.20183 107 ARG A CA 1
ATOM 783 C C . ARG A 1 107 ? -14.43687 -16.61821 9.67263 1.000 20.40307 107 ARG A C 1
ATOM 784 O O . ARG A 1 107 ? -13.83642 -15.94506 10.51704 1.000 18.99258 107 ARG A O 1
ATOM 792 N N . GLU A 1 108 ? -14.36337 -17.95407 9.61411 1.000 19.09743 108 GLU A N 1
ATOM 793 C CA . GLU A 1 108 ? -13.68480 -18.72046 10.65454 1.000 22.00775 108 GLU A CA 1
ATOM 794 C C . GLU A 1 108 ? -12.19601 -18.39575 10.70528 1.000 23.20249 108 GLU A C 1
ATOM 795 O O . GLU A 1 108 ? -11.62740 -18.19932 11.78587 1.000 20.21794 108 GLU A O 1
ATOM 801 N N . PHE A 1 109 ? -11.54344 -18.34732 9.54416 1.000 20.16584 109 PHE A N 1
ATOM 802 C CA . PHE A 1 109 ? -10.10874 -18.13472 9.44937 1.000 19.66271 109 PHE A CA 1
ATOM 803 C C . PHE A 1 109 ? -9.80553 -16.85992 8.66901 1.000 18.70919 109 PHE A C 1
ATOM 804 O O . PHE A 1 109 ? -10.64515 -16.35146 7.91793 1.000 18.38949 109 PHE A O 1
ATOM 812 N N . ILE A 1 110 ? -8.59112 -16.34515 8.88422 1.000 17.14429 110 ILE A N 1
ATOM 813 C CA . ILE A 1 110 ? -7.98933 -15.26419 8.11009 1.000 16.17574 110 ILE A CA 1
ATOM 814 C C . ILE A 1 110 ? -6.68448 -15.79432 7.55115 1.000 16.11343 110 ILE A C 1
ATOM 815 O O . ILE A 1 110 ? -6.14959 -16.79098 8.03010 1.000 16.96499 110 ILE A O 1
ATOM 820 N N . THR A 1 111 ? -6.15804 -15.10622 6.53397 1.000 16.57275 111 THR A N 1
ATOM 821 C CA . THR A 1 111 ? -4.80531 -15.39436 6.06568 1.000 17.69752 111 THR A CA 1
ATOM 822 C C . THR A 1 111 ? -3.89390 -14.26275 6.51605 1.000 18.73130 111 THR A C 1
ATOM 823 O O . THR A 1 111 ? -3.90922 -13.17254 5.91557 1.000 16.83311 111 THR A O 1
ATOM 827 N N . PRO A 1 112 ? -3.10980 -14.44722 7.57499 1.000 19.58176 112 PRO A N 1
ATOM 828 C CA . PRO A 1 112 ? -2.24974 -13.36235 8.03930 1.000 18.43198 112 PRO A CA 1
ATOM 829 C C . PRO A 1 112 ? -0.98357 -13.28189 7.20942 1.000 18.19387 112 PRO A C 1
ATOM 830 O O . PRO A 1 112 ? -0.44969 -14.29091 6.74750 1.000 18.36711 112 PRO A O 1
ATOM 834 N N . TYR A 1 113 ? -0.50378 -12.05559 7.02793 1.000 18.33956 113 TYR A N 1
ATOM 835 C CA . TYR A 1 113 ? 0.83030 -11.79904 6.48830 1.000 21.10070 113 TYR A CA 1
ATOM 836 C C . TYR A 1 113 ? 1.64285 -11.12473 7.59464 1.000 19.94597 113 TYR A C 1
ATOM 837 O O . TYR A 1 113 ? 1.32662 -10.00591 8.01426 1.000 18.48150 113 TYR A O 1
ATOM 846 N N . TRP A 1 114 ? 2.67099 -11.83035 8.07134 1.000 20.66063 114 TRP A N 1
ATOM 847 C CA . TRP A 1 114 ? 3.31769 -11.56623 9.35087 1.000 23.21276 114 TRP A CA 1
ATOM 848 C C . TRP A 1 114 ? 4.52109 -10.64068 9.20571 1.000 29.27932 114 TRP A C 1
ATOM 849 O O . TRP A 1 114 ? 5.30418 -10.76024 8.25511 1.000 24.54253 114 TRP A O 1
ATOM 860 N N . GLY A 1 115 ? 4.68390 -9.73088 10.17313 1.000 20.57270 115 GLY A N 1
ATOM 861 C CA . GLY A 1 115 ? 5.90721 -8.97232 10.30875 1.000 27.58956 115 GLY A CA 1
ATOM 862 C C . GLY A 1 115 ? 6.81894 -9.56314 11.37984 1.000 30.47903 115 GLY A C 1
ATOM 863 O O . GLY A 1 115 ? 6.50643 -10.55687 12.02491 1.000 30.67468 115 GLY A O 1
ATOM 864 N N . GLN A 1 116 ? 7.96461 -8.92091 11.57484 1.000 26.98282 116 GLN A N 1
ATOM 865 C CA . GLN A 1 116 ? 8.90205 -9.38957 12.59053 1.000 30.65089 116 GLN A CA 1
ATOM 866 C C . GLN A 1 116 ? 8.66201 -8.68275 13.92422 1.000 30.59232 116 GLN A C 1
ATOM 867 O O . GLN A 1 116 ? 8.15314 -7.55943 13.97672 1.000 30.07041 116 GLN A O 1
ATOM 869 N N . GLY A 1 117 ? 9.04766 -9.35770 15.01307 1.000 26.09948 117 GLY A N 1
ATOM 870 C CA . GLY A 1 117 ? 8.63129 -8.94411 16.33367 1.000 24.06704 117 GLY A CA 1
ATOM 871 C C . GLY A 1 117 ? 9.58892 -7.96834 16.99480 1.000 25.46587 117 GLY A C 1
ATOM 872 O O . GLY A 1 117 ? 10.74703 -7.83380 16.60136 1.000 24.25492 117 GLY A O 1
ATOM 873 N N . THR A 1 118 ? 9.08136 -7.28074 18.01809 1.000 20.46078 118 THR A N 1
ATOM 874 C CA . THR A 1 118 ? 9.90722 -6.47639 18.90904 1.000 22.68731 118 THR A CA 1
ATOM 875 C C . THR A 1 118 ? 9.63886 -6.94894 20.33215 1.000 23.60145 118 THR A C 1
ATOM 876 O O . THR A 1 118 ? 8.51088 -7.31618 20.67385 1.000 21.49696 118 THR A O 1
ATOM 880 N N . GLN A 1 119 ? 10.68309 -6.97614 21.15254 1.000 23.11834 119 GLN A N 1
ATOM 881 C CA . GLN A 1 119 ? 10.60719 -7.58031 22.47554 1.000 25.01856 119 GLN A CA 1
ATOM 882 C C . GLN A 1 119 ? 10.22412 -6.54625 23.53181 1.000 26.39809 119 GLN A C 1
ATOM 883 O O . GLN A 1 119 ? 10.81697 -5.46687 23.59405 1.000 24.86802 119 GLN A O 1
ATOM 889 N N . VAL A 1 120 ? 9.25257 -6.89672 24.37775 1.000 24.38042 120 VAL A N 1
ATOM 890 C CA . VAL A 1 120 ? 8.78850 -6.06053 25.48115 1.000 25.20156 120 VAL A CA 1
ATOM 891 C C . VAL A 1 120 ? 8.94102 -6.84589 26.78239 1.000 30.38383 120 VAL A C 1
ATOM 892 O O . VAL A 1 120 ? 8.33005 -7.90849 26.94757 1.000 25.82999 120 VAL A O 1
ATOM 896 N N . THR A 1 121 ? 9.75431 -6.33131 27.70415 1.000 27.50031 121 THR A N 1
ATOM 897 C CA . THR A 1 121 ? 10.00797 -7.00771 28.97333 1.000 31.69663 121 THR A CA 1
ATOM 898 C C . THR A 1 121 ? 9.64386 -6.05890 30.10872 1.000 33.32185 121 THR A C 1
ATOM 899 O O . THR A 1 121 ? 10.30327 -5.03280 30.30213 1.000 35.69106 121 THR A O 1
ATOM 903 N N . VAL A 1 122 ? 8.58939 -6.39116 30.84841 1.000 32.61112 122 VAL A N 1
ATOM 904 C CA . VAL A 1 122 ? 8.12386 -5.57890 31.96775 1.000 31.02508 122 VAL A CA 1
ATOM 905 C C . VAL A 1 122 ? 8.69244 -6.19612 33.23727 1.000 36.46989 122 VAL A C 1
ATOM 906 O O . VAL A 1 122 ? 8.27400 -7.28573 33.63959 1.000 37.02132 122 VAL A O 1
ATOM 910 N N . SER A 1 123 ? 9.64658 -5.51368 33.87819 1.000 41.07888 123 SER A N 1
ATOM 911 C CA . SER A 1 123 ? 10.28972 -6.05589 35.06959 1.000 42.78400 123 SER A CA 1
ATOM 912 C C . SER A 1 123 ? 10.75340 -4.91852 35.97353 1.000 47.32343 123 SER A C 1
ATOM 913 O O . SER A 1 123 ? 10.68413 -3.73875 35.61756 1.000 45.39885 123 SER A O 1
ATOM 916 N N . SER A 1 124 ? 11.23916 -5.29050 37.15398 1.000 51.10356 124 SER A N 1
ATOM 917 C CA . SER A 1 124 ? 11.69646 -4.30585 38.13175 1.000 54.89096 124 SER A CA 1
ATOM 918 C C . SER A 1 124 ? 13.16363 -3.91307 37.93797 1.000 52.41378 124 SER A C 1
ATOM 919 O O . SER A 1 124 ? 14.01567 -4.74425 37.62309 1.000 57.44639 124 SER A O 1
ATOM 922 N N . GLY B 2 1 ? 0.97285 -16.02969 5.30940 1.000 29.53883 106 GLY E N 1
ATOM 923 C CA . GLY B 2 1 ? 1.22892 -17.20402 6.12310 1.000 26.48941 106 GLY E CA 1
ATOM 924 C C . GLY B 2 1 ? 0.04989 -18.14893 6.10354 1.000 25.97159 106 GLY E C 1
ATOM 925 O O . GLY B 2 1 ? -0.98222 -17.84108 5.51596 1.000 27.03969 106 GLY E O 1
ATOM 926 N N . LYS B 2 2 ? 0.20005 -19.28634 6.76786 1.000 22.20505 107 LYS E N 1
ATOM 927 C CA . LYS B 2 2 ? -0.87685 -20.25332 6.85795 1.000 25.65681 107 LYS E CA 1
ATOM 928 C C . LYS B 2 2 ? -2.08577 -19.64320 7.56814 1.000 25.36843 107 LYS E C 1
ATOM 929 O O . LYS B 2 2 ? -1.94439 -18.71696 8.37866 1.000 24.90759 107 LYS E O 1
ATOM 935 N N . PRO B 2 3 ? -3.29499 -20.12026 7.27797 1.000 25.22724 108 PRO E N 1
ATOM 936 C CA . PRO B 2 3 ? -4.48388 -19.52923 7.90142 1.000 23.78657 108 PRO E CA 1
ATOM 937 C C . PRO B 2 3 ? -4.50831 -19.76211 9.40909 1.000 23.85564 108 PRO E C 1
ATOM 938 O O . PRO B 2 3 ? -4.00072 -20.76695 9.92033 1.000 25.45687 108 PRO E O 1
ATOM 942 N N . ILE B 2 4 ? -5.09346 -18.80304 10.12442 1.000 21.02370 109 ILE E N 1
ATOM 943 C CA . ILE B 2 4 ? -5.26272 -18.89526 11.57103 1.000 21.34229 109 ILE E CA 1
ATOM 944 C C . ILE B 2 4 ? -6.69073 -18.48524 11.91713 1.000 20.97250 109 ILE E C 1
ATOM 945 O O . ILE B 2 4 ? -7.36243 -17.81588 11.11369 1.000 18.59173 109 ILE E O 1
ATOM 950 N N . PRO B 2 5 ? -7.17785 -18.85804 13.10622 1.000 20.93220 110 PRO E N 1
ATOM 951 C CA . PRO B 2 5 ? -8.51699 -18.42200 13.51335 1.000 20.46572 110 PRO E CA 1
ATOM 952 C C . PRO B 2 5 ? -8.65468 -16.90782 13.40356 1.000 21.27047 110 PRO E C 1
ATOM 953 O O . PRO B 2 5 ? -7.73100 -16.15237 13.71032 1.000 18.94093 110 PRO E O 1
ATOM 957 N N . ASN B 2 6 ? -9.81060 -16.47033 12.93081 1.000 21.06652 111 ASN E N 1
ATOM 958 C CA . ASN B 2 6 ? -10.11654 -15.04474 12.80290 1.000 19.36964 111 ASN E CA 1
ATOM 959 C C . ASN B 2 6 ? -10.19928 -14.39657 14.18060 1.000 19.89996 111 ASN E C 1
ATOM 960 O O . ASN B 2 6 ? -11.14183 -14.68766 14.92714 1.000 15.92817 111 ASN E O 1
ATOM 965 N N . PRO B 2 7 ? -9.27891 -13.49435 14.54610 1.000 20.78980 112 PRO E N 1
ATOM 966 C CA . PRO B 2 7 ? -9.24963 -12.99453 15.92856 1.000 18.80263 112 PRO E CA 1
ATOM 967 C C . PRO B 2 7 ? -10.31064 -11.95316 16.22427 1.000 21.86620 112 PRO E C 1
ATOM 968 O O . PRO B 2 7 ? -10.47374 -11.58401 17.39707 1.000 22.38582 112 PRO E O 1
ATOM 972 N N . LEU B 2 8 ? -11.01470 -11.44315 15.21199 1.000 18.92139 113 LEU E N 1
ATOM 973 C CA . LEU B 2 8 ? -12.02153 -10.41839 15.44221 1.000 18.64205 113 LEU E CA 1
ATOM 974 C C . LEU B 2 8 ? -13.39560 -10.98353 15.78381 1.000 19.50457 113 LEU E C 1
ATOM 975 O O . LEU B 2 8 ? -14.28438 -10.20412 16.14273 1.000 21.35074 113 LEU E O 1
ATOM 980 N N . LEU B 2 9 ? -13.60216 -12.30052 15.67767 1.000 18.98773 114 LEU E N 1
ATOM 981 C CA . LEU B 2 9 ? -14.89847 -12.88241 16.03404 1.000 20.03787 114 LEU E CA 1
ATOM 982 C C . LEU B 2 9 ? -15.19559 -12.70816 17.51580 1.000 23.93991 114 LEU E C 1
ATOM 983 O O . LEU B 2 9 ? -14.35740 -13.00947 18.37002 1.000 25.42613 114 LEU E O 1
ATOM 988 N N . GLY B 2 10 ? -16.41477 -12.25743 17.81686 1.000 25.36443 115 GLY E N 1
ATOM 989 C CA . GLY B 2 10 ? -16.86544 -12.08518 19.17467 1.000 28.64624 115 GLY E CA 1
ATOM 990 C C . GLY B 2 10 ? -16.45321 -10.78522 19.82232 1.000 29.12297 115 GLY E C 1
ATOM 991 O O . GLY B 2 10 ? -16.90063 -10.50305 20.93475 1.000 32.60256 115 GLY E O 1
ATOM 992 N N . LEU B 2 11 ? -15.63411 -9.97451 19.15979 1.000 26.89652 116 LEU E N 1
ATOM 993 C CA . LEU B 2 11 ? -15.16980 -8.71187 19.71211 1.000 27.90351 116 LEU E CA 1
ATOM 994 C C . LEU B 2 11 ? -16.02219 -7.55882 19.19619 1.000 34.82630 116 LEU E C 1
ATOM 995 O O . LEU B 2 11 ? -16.42694 -7.54043 18.02649 1.000 30.31723 116 LEU E O 1
ATOM 1000 N N . ASP B 2 12 ? -16.32145 -6.61854 20.09055 1.000 34.52456 117 ASP E N 1
ATOM 1001 C CA . ASP B 2 12 ? -16.91132 -5.35329 19.69478 1.000 35.92016 117 ASP E CA 1
ATOM 1002 C C . ASP B 2 12 ? -15.83095 -4.45573 19.11004 1.000 39.26771 117 ASP E C 1
ATOM 1003 O O . ASP B 2 12 ? -14.64499 -4.58980 19.42615 1.000 34.67543 117 ASP E O 1
ATOM 1008 N N . SER B 2 13 ? -16.24588 -3.55268 18.23195 1.000 34.31139 118 SER E N 1
ATOM 1009 C CA . SER B 2 13 ? -15.35673 -2.53897 17.69468 1.000 43.31837 118 SER E CA 1
ATOM 1010 C C . SER B 2 13 ? -15.81252 -1.16788 18.16464 1.000 38.61287 118 SER E C 1
ATOM 1011 O O . SER B 2 13 ? -16.97386 -0.97011 18.53293 1.000 46.02085 118 SER E O 1
ATOM 1014 N N . THR B 2 14 ? -14.87902 -0.21999 18.15585 1.000 42.54018 119 THR E N 1
ATOM 1015 C CA . THR B 2 14 ? -15.20124 1.17711 18.43060 1.000 50.23253 119 THR E CA 1
ATOM 1016 C C . THR B 2 14 ? -14.50658 2.07241 17.40962 1.000 50.94731 119 THR E C 1
ATOM 1017 O O . THR B 2 14 ? -13.60293 1.61927 16.70009 1.000 42.70900 119 THR E O 1
ATOM 1021 N N . VAL C 1 4 ? 12.52944 -14.70943 36.45232 1.000 52.18639 4 VAL B N 1
ATOM 1022 C CA . VAL C 1 4 ? 13.69664 -15.50069 36.07478 1.000 49.45245 4 VAL B CA 1
ATOM 1023 C C . VAL C 1 4 ? 14.56917 -14.69735 35.10769 1.000 47.99248 4 VAL B C 1
ATOM 1024 O O . VAL C 1 4 ? 14.18462 -14.44760 33.96108 1.000 52.78679 4 VAL B O 1
ATOM 1028 N N . GLN C 1 5 ? 15.75268 -14.30372 35.57428 1.000 46.91639 5 GLN B N 1
ATOM 1029 C CA . GLN C 1 5 ? 16.66521 -13.45569 34.80669 1.000 48.07913 5 GLN B CA 1
ATOM 1030 C C . GLN C 1 5 ? 17.54489 -14.35915 33.94996 1.000 47.72776 5 GLN B C 1
ATOM 1031 O O . GLN C 1 5 ? 18.52585 -14.92857 34.43433 1.000 46.86235 5 GLN B O 1
ATOM 1037 N N . LEU C 1 6 ? 17.20300 -14.48465 32.66937 1.000 40.61663 6 LEU B N 1
ATOM 1038 C CA . LEU C 1 6 ? 17.89930 -15.37792 31.75112 1.000 39.45111 6 LEU B CA 1
ATOM 1039 C C . LEU C 1 6 ? 17.84078 -14.76158 30.35329 1.000 41.33723 6 LEU B C 1
ATOM 1040 O O . LEU C 1 6 ? 17.33678 -15.33554 29.38761 1.000 43.23572 6 LEU B O 1
ATOM 1045 N N . GLN C 1 7 ? 18.38544 -13.56167 30.23173 1.000 35.23754 7 GLN B N 1
ATOM 1046 C CA . GLN C 1 7 ? 18.19846 -12.76608 29.02923 1.000 37.74758 7 GLN B CA 1
ATOM 1047 C C . GLN C 1 7 ? 18.99367 -13.34812 27.86557 1.000 35.21743 7 GLN B C 1
ATOM 1048 O O . GLN C 1 7 ? 20.14974 -13.75417 28.02099 1.000 31.70515 7 GLN B O 1
ATOM 1054 N N . ALA C 1 8 ? 18.35918 -13.40838 26.69654 1.000 31.95842 8 ALA B N 1
ATOM 1055 C CA . ALA C 1 8 ? 19.06696 -13.73698 25.46625 1.000 27.30649 8 ALA B CA 1
ATOM 1056 C C . ALA C 1 8 ? 19.51649 -12.45724 24.76724 1.000 28.56380 8 ALA B C 1
ATOM 1057 O O . ALA C 1 8 ? 18.80735 -11.44450 24.78319 1.000 28.00825 8 ALA B O 1
ATOM 1059 N N . SER C 1 9 ? 20.71274 -12.50057 24.17705 1.000 27.94762 9 SER B N 1
ATOM 1060 C CA A SER C 1 9 ? 21.25264 -11.37684 23.42462 0.428 28.32507 9 SER B CA 1
ATOM 1061 C CA B SER C 1 9 ? 21.26331 -11.37758 23.43053 0.572 28.32820 9 SER B CA 1
ATOM 1062 C C . SER C 1 9 ? 21.93356 -11.89718 22.16466 1.000 25.36864 9 SER B C 1
ATOM 1063 O O . SER C 1 9 ? 22.14590 -13.09862 21.99585 1.000 24.12576 9 SER B O 1
ATOM 1068 N N . GLY C 1 10 ? 22.27701 -10.97402 21.26805 1.000 27.74801 10 GLY B N 1
ATOM 1069 C CA . GLY C 1 10 ? 23.00813 -11.30342 20.06108 1.000 24.46827 10 GLY B CA 1
ATOM 1070 C C . GLY C 1 10 ? 22.18044 -11.35637 18.79143 1.000 32.84542 10 GLY B C 1
ATOM 1071 O O . GLY C 1 10 ? 22.74561 -11.58748 17.71382 1.000 26.11521 10 GLY B O 1
ATOM 1072 N N . GLY C 1 11 ? 20.86758 -11.16350 18.88281 1.000 35.44405 11 GLY B N 1
ATOM 1073 C CA . GLY C 1 11 ? 20.03060 -11.17838 17.70328 1.000 27.79927 11 GLY B CA 1
ATOM 1074 C C . GLY C 1 11 ? 20.20149 -9.92707 16.85577 1.000 30.74900 11 GLY B C 1
ATOM 1075 O O . GLY C 1 11 ? 20.79662 -8.92806 17.25692 1.000 32.19277 11 GLY B O 1
ATOM 1076 N N . GLY C 1 12 ? 19.65606 -9.99159 15.64851 1.000 27.33018 12 GLY B N 1
ATOM 1077 C CA . GLY C 1 12 ? 19.72197 -8.86579 14.73881 1.000 29.91459 12 GLY B CA 1
ATOM 1078 C C . GLY C 1 12 ? 19.30306 -9.28761 13.34380 1.000 29.89412 12 GLY B C 1
ATOM 1079 O O . GLY C 1 12 ? 18.72500 -10.36128 13.14454 1.000 28.02293 12 GLY B O 1
ATOM 1080 N N . PHE C 1 13 ? 19.60406 -8.41525 12.38167 1.000 33.30334 13 PHE B N 1
ATOM 1081 C CA . PHE C 1 13 ? 19.37945 -8.70991 10.97265 1.000 36.09511 13 PHE B CA 1
ATOM 1082 C C . PHE C 1 13 ? 20.59553 -9.42252 10.39837 1.000 36.48606 13 PHE B C 1
ATOM 1083 O O . PHE C 1 13 ? 21.73179 -9.10691 10.75363 1.000 38.08399 13 PHE B O 1
ATOM 1091 N N . VAL C 1 14 ? 20.35949 -10.38365 9.50720 1.000 37.02890 14 VAL B N 1
ATOM 1092 C CA . VAL C 1 14 ? 21.46329 -11.11718 8.88962 1.000 33.63117 14 VAL B CA 1
ATOM 1093 C C . VAL C 1 14 ? 21.02451 -11.59631 7.51179 1.000 34.26821 14 VAL B C 1
ATOM 1094 O O . VAL C 1 14 ? 19.85864 -11.94416 7.30090 1.000 33.69022 14 VAL B O 1
ATOM 1098 N N . GLN C 1 15 ? 21.95917 -11.59445 6.56839 1.000 31.80412 15 GLN B N 1
ATOM 1099 C CA . GLN C 1 15 ? 21.68805 -12.07498 5.22421 1.000 32.56275 15 GLN B CA 1
ATOM 1100 C C . GLN C 1 15 ? 21.82654 -13.59380 5.16524 1.000 30.42350 15 GLN B C 1
ATOM 1101 O O . GLN C 1 15 ? 22.55796 -14.19361 5.95744 1.000 30.01621 15 GLN B O 1
ATOM 1103 N N . PRO C 1 16 ? 21.13333 -14.24378 4.23305 1.000 31.41228 16 PRO B N 1
ATOM 1104 C CA . PRO C 1 16 ? 21.23866 -15.70233 4.13544 1.000 29.81777 16 PRO B CA 1
ATOM 1105 C C . PRO C 1 16 ? 22.68438 -16.13656 3.93672 1.000 31.57751 16 PRO B C 1
ATOM 1106 O O . PRO C 1 16 ? 23.45961 -15.50323 3.20915 1.000 30.97001 16 PRO B O 1
ATOM 1110 N N . GLY C 1 17 ? 23.04634 -17.22397 4.60700 1.000 26.90855 17 GLY B N 1
ATOM 1111 C CA . GLY C 1 17 ? 24.41294 -17.68312 4.65120 1.000 30.57834 17 GLY B CA 1
ATOM 1112 C C . GLY C 1 17 ? 25.22346 -17.11879 5.79653 1.000 30.35833 17 GLY B C 1
ATOM 1113 O O . GLY C 1 17 ? 26.27499 -17.68049 6.13291 1.000 28.65550 17 GLY B O 1
ATOM 1114 N N . GLY C 1 18 ? 24.76009 -16.03891 6.41575 1.000 24.65642 18 GLY B N 1
ATOM 1115 C CA . GLY C 1 18 ? 25.49479 -15.42673 7.50048 1.000 23.47162 18 GLY B CA 1
ATOM 1116 C C . GLY C 1 18 ? 25.48542 -16.28800 8.75006 1.000 26.63494 18 GLY B C 1
ATOM 1117 O O . GLY C 1 18 ? 24.83783 -17.33465 8.83490 1.000 26.17831 18 GLY B O 1
ATOM 1118 N N . SER C 1 19 ? 26.24879 -15.83173 9.74022 1.000 21.90231 19 SER B N 1
ATOM 1119 C CA . SER C 1 19 ? 26.30834 -16.46120 11.05003 1.000 23.58544 19 SER B CA 1
ATOM 1120 C C . SER C 1 19 ? 25.90451 -15.46174 12.12223 1.000 25.70578 19 SER B C 1
ATOM 1121 O O . SER C 1 19 ? 26.07172 -14.24722 11.96142 1.000 20.12286 19 SER B O 1
ATOM 1124 N N . LEU C 1 20 ? 25.36309 -15.98311 13.22037 1.000 22.23379 20 LEU B N 1
ATOM 1125 C CA . LEU C 1 20 ? 25.17585 -15.18853 14.42092 1.000 20.43470 20 LEU B CA 1
ATOM 1126 C C . LEU C 1 20 ? 25.64976 -16.00989 15.60782 1.000 25.16876 20 LEU B C 1
ATOM 1127 O O . LEU C 1 20 ? 25.74280 -17.24021 15.54370 1.000 27.50717 20 LEU B O 1
ATOM 1132 N N . ARG C 1 21 ? 25.97311 -15.31382 16.69080 1.000 22.39080 21 ARG B N 1
ATOM 1133 C CA . ARG C 1 21 ? 26.31520 -15.95366 17.95496 1.000 24.01196 21 ARG B CA 1
ATOM 1134 C C . ARG C 1 21 ? 25.39713 -15.37703 19.02186 1.000 24.96602 21 ARG B C 1
ATOM 1135 O O . ARG C 1 21 ? 25.56068 -14.22022 19.42485 1.000 22.44004 21 ARG B O 1
ATOM 1143 N N . LEU C 1 22 ? 24.44165 -16.17746 19.47103 1.000 24.81708 22 LEU B N 1
ATOM 1144 C CA . LEU C 1 22 ? 23.54426 -15.79417 20.54695 1.000 21.91399 22 LEU B CA 1
ATOM 1145 C C . LEU C 1 22 ? 24.13159 -16.20693 21.89268 1.000 24.54363 22 LEU B C 1
ATOM 1146 O O . LEU C 1 22 ? 24.95760 -17.11846 21.98541 1.000 23.58004 22 LEU B O 1
ATOM 1151 N N . SER C 1 23 ? 23.68009 -15.52995 22.94880 1.000 22.46514 23 SER B N 1
ATOM 1152 C CA . SER C 1 23 ? 24.12541 -15.85049 24.29621 1.000 26.84027 23 SER B CA 1
ATOM 1153 C C . SER C 1 23 ? 22.94136 -15.77485 25.24780 1.000 28.72645 23 SER B C 1
ATOM 1154 O O . SER C 1 23 ? 22.03104 -14.95827 25.07595 1.000 27.01769 23 SER B O 1
ATOM 1157 N N . CYS C 1 24 ? 22.94893 -16.66084 26.23953 1.000 27.96849 24 CYS B N 1
ATOM 1158 C CA . CYS C 1 24 ? 21.90910 -16.70522 27.26072 1.000 29.80406 24 CYS B CA 1
ATOM 1159 C C . CYS C 1 24 ? 22.62372 -16.75618 28.60314 1.000 36.10233 24 CYS B C 1
ATOM 1160 O O . CYS C 1 24 ? 23.18899 -17.79216 28.96451 1.000 34.34768 24 CYS B O 1
ATOM 1163 N N . ALA C 1 25 ? 22.61389 -15.63343 29.32678 1.000 38.80520 25 ALA B N 1
ATOM 1164 C CA . ALA C 1 25 ? 23.40955 -15.45729 30.53474 1.000 42.96349 25 ALA B CA 1
ATOM 1165 C C . ALA C 1 25 ? 22.59658 -15.87432 31.75777 1.000 47.34652 25 ALA B C 1
ATOM 1166 O O . ALA C 1 25 ? 21.58323 -15.24401 32.08159 1.000 48.64883 25 ALA B O 1
ATOM 1168 N N . ALA C 1 26 ? 23.03920 -16.93281 32.43499 1.000 45.96697 26 ALA B N 1
ATOM 1169 C CA . ALA C 1 26 ? 22.31309 -17.47396 33.57776 1.000 47.41375 26 ALA B CA 1
ATOM 1170 C C . ALA C 1 26 ? 22.56315 -16.61011 34.81730 1.000 46.54851 26 ALA B C 1
ATOM 1171 O O . ALA C 1 26 ? 23.13563 -15.52024 34.74187 1.000 46.91644 26 ALA B O 1
ATOM 1173 N N . SER C 1 27 ? 22.13382 -17.10082 35.98538 1.000 46.45415 27 SER B N 1
ATOM 1174 C CA . SER C 1 27 ? 22.15400 -16.29543 37.20756 1.000 52.44418 27 SER B CA 1
ATOM 1175 C C . SER C 1 27 ? 23.55058 -16.16278 37.80897 1.000 52.13322 27 SER B C 1
ATOM 1176 O O . SER C 1 27 ? 24.00858 -15.05063 38.09244 1.000 52.01243 27 SER B O 1
ATOM 1179 N N . GLY C 1 28 ? 24.22430 -17.28031 38.05780 1.000 52.98141 28 GLY B N 1
ATOM 1180 C CA . GLY C 1 28 ? 25.38569 -17.23363 38.93145 1.000 51.36196 28 GLY B CA 1
ATOM 1181 C C . GLY C 1 28 ? 25.00400 -17.27291 40.40241 1.000 54.19954 28 GLY B C 1
ATOM 1182 O O . GLY C 1 28 ? 25.81908 -17.64287 41.25603 1.000 50.66590 28 GLY B O 1
ATOM 1183 N N . THR C 1 29 ? 23.75884 -16.89463 40.70485 1.000 49.13797 29 THR B N 1
ATOM 1184 C CA . THR C 1 29 ? 23.18198 -16.89835 42.04866 1.000 49.18776 29 THR B CA 1
ATOM 1185 C C . THR C 1 29 ? 22.20662 -18.04940 42.28316 1.000 42.99781 29 THR B C 1
ATOM 1186 O O . THR C 1 29 ? 22.15287 -18.59259 43.39179 1.000 40.91411 29 THR B O 1
ATOM 1190 N N . THR C 1 30 ? 21.44028 -18.43224 41.26269 1.000 40.24435 30 THR B N 1
ATOM 1191 C CA . THR C 1 30 ? 20.42099 -19.47063 41.35899 1.000 39.44765 30 THR B CA 1
ATOM 1192 C C . THR C 1 30 ? 20.54293 -20.39731 40.16050 1.000 34.48392 30 THR B C 1
ATOM 1193 O O . THR C 1 3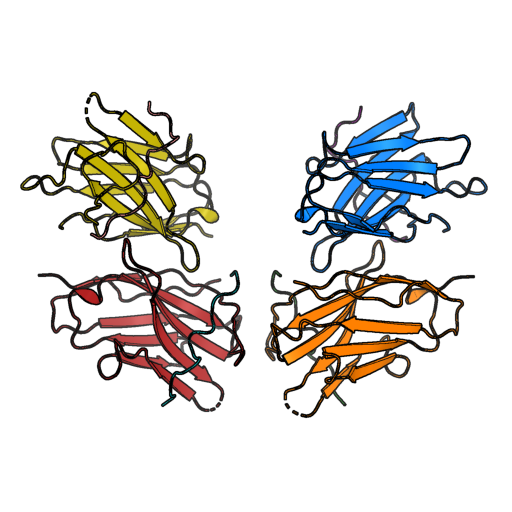0 ? 20.89794 -19.95687 39.06602 1.000 35.94360 30 THR B O 1
ATOM 1197 N N . SER C 1 31 ? 20.23965 -21.68403 40.36465 1.000 29.75366 31 SER B N 1
ATOM 1198 C CA . SER C 1 31 ? 20.24063 -22.64881 39.27004 1.000 27.31909 31 SER B CA 1
ATOM 1199 C C . SER C 1 31 ? 18.93922 -23.43541 39.25211 1.000 29.42750 31 SER B C 1
ATOM 1200 O O . SER C 1 31 ? 18.50217 -23.94770 40.28598 1.000 25.24454 31 SER B O 1
ATOM 1203 N N . PHE C 1 32 ? 18.36761 -23.59078 38.05347 1.000 27.44317 32 PHE B N 1
ATOM 1204 C CA . PHE C 1 32 ? 16.99280 -24.03931 37.88854 1.000 30.29477 32 PHE B CA 1
ATOM 1205 C C . PHE C 1 32 ? 16.76209 -25.47234 37.38302 1.000 26.73247 32 PHE B C 1
ATOM 1206 O O . PHE C 1 32 ? 15.62279 -25.94018 37.49153 1.000 37.17698 32 PHE B O 1
ATOM 1214 N N . GLY C 1 33 ? 17.75961 -26.24369 36.93657 1.000 28.49441 33 GLY B N 1
ATOM 1215 C CA . GLY C 1 33 ? 19.17628 -26.38888 37.10490 1.000 27.63012 33 GLY B CA 1
ATOM 1216 C C . GLY C 1 33 ? 20.14214 -27.08289 36.13917 1.000 24.76892 33 GLY B C 1
ATOM 1217 O O . GLY C 1 33 ? 21.06662 -26.39807 35.76378 1.000 22.37609 33 GLY B O 1
ATOM 1218 N N . ASP C 1 34 ? 20.01973 -28.37908 35.75233 1.000 20.41483 34 ASP B N 1
ATOM 1219 C CA . ASP C 1 34 ? 21.17400 -28.99173 35.06332 1.000 18.15620 34 ASP B CA 1
ATOM 1220 C C . ASP C 1 34 ? 21.16110 -28.86656 33.54094 1.000 21.23113 34 ASP B C 1
ATOM 1221 O O . ASP C 1 34 ? 22.17247 -29.20012 32.89392 1.000 20.41297 34 ASP B O 1
ATOM 1226 N N . THR C 1 35 ? 20.09617 -28.34323 32.94885 1.000 17.26399 35 THR B N 1
ATOM 1227 C CA . THR C 1 35 ? 20.00790 -28.28637 31.49823 1.000 19.13928 35 THR B CA 1
ATOM 1228 C C . THR C 1 35 ? 19.64324 -26.88426 31.05317 1.000 19.18799 35 THR B C 1
ATOM 1229 O O . THR C 1 35 ? 18.75898 -26.25054 31.63316 1.000 21.62448 35 THR B O 1
ATOM 1233 N N . MET C 1 36 ? 20.33478 -26.40285 30.02836 1.000 17.87328 36 MET B N 1
ATOM 1234 C CA . MET C 1 36 ? 19.99139 -25.15491 29.37084 1.000 18.79277 36 MET B CA 1
ATOM 1235 C C . MET C 1 36 ? 19.66430 -25.44708 27.91567 1.000 20.42492 36 MET B C 1
ATOM 1236 O O . MET C 1 36 ? 20.41884 -26.15352 27.23871 1.000 20.38133 36 MET B O 1
ATOM 1241 N N . GLY C 1 37 ? 18.55047 -24.91252 27.43704 1.000 19.39458 37 GLY B N 1
ATOM 1242 C CA . GLY C 1 37 ? 18.12693 -25.14823 26.06784 1.000 19.73673 37 GLY B CA 1
ATOM 1243 C C . GLY C 1 37 ? 17.71037 -23.87417 25.37041 1.000 20.67323 37 GLY B C 1
ATOM 1244 O O . GLY C 1 37 ? 17.22305 -22.92307 25.98896 1.000 20.69830 37 GLY B O 1
ATOM 1245 N N . TRP C 1 38 ? 17.90626 -23.86811 24.05535 1.000 15.70071 38 TRP B N 1
ATOM 1246 C CA . TRP C 1 38 ? 17.46211 -22.79455 23.18389 1.000 17.74955 38 TRP B CA 1
ATOM 1247 C C . TRP C 1 38 ? 16.20920 -23.24922 22.45634 1.000 20.19580 38 TRP B C 1
ATOM 1248 O O . TRP C 1 38 ? 16.16032 -24.36969 21.94157 1.000 17.86667 38 TRP B O 1
ATOM 1259 N N . PHE C 1 39 ? 15.20101 -22.38731 22.43589 1.000 17.35760 39 PHE B N 1
ATOM 1260 C CA . PHE C 1 39 ? 13.98184 -22.58445 21.67462 1.000 17.71077 39 PHE B CA 1
ATOM 1261 C C . PHE C 1 39 ? 13.82248 -21.39523 20.74206 1.000 20.02410 39 PHE B C 1
ATOM 1262 O O . PHE C 1 39 ? 14.47008 -20.35864 20.91747 1.000 17.85509 39 PHE B O 1
ATOM 1270 N N . ARG C 1 40 ? 12.95553 -21.53506 19.74271 1.000 17.30265 40 ARG B N 1
ATOM 1271 C CA . ARG C 1 40 ? 12.67157 -20.39767 18.88970 1.000 18.18625 40 ARG B CA 1
ATOM 1272 C C . ARG C 1 40 ? 11.19489 -20.36738 18.52933 1.000 20.85399 40 ARG B C 1
ATOM 1273 O O . ARG C 1 40 ? 10.53157 -21.40320 18.43528 1.000 20.57559 40 ARG B O 1
ATOM 1281 N N . GLN C 1 41 ? 10.69916 -19.15795 18.30544 1.000 20.35016 41 GLN B N 1
ATOM 1282 C CA . GLN C 1 41 ? 9.29204 -18.92409 18.03320 1.000 21.61491 41 GLN B CA 1
ATOM 1283 C C . GLN C 1 41 ? 9.16372 -17.89174 16.92749 1.000 24.71411 41 GLN B C 1
ATOM 1284 O O . GLN C 1 41 ? 9.56811 -16.73911 17.10464 1.000 26.23192 41 GLN B O 1
ATOM 1290 N N . ALA C 1 42 ? 8.59199 -18.29671 15.80836 1.000 24.87578 42 ALA B N 1
ATOM 1291 C CA . ALA C 1 42 ? 8.32362 -17.42668 14.68487 1.000 25.13853 42 A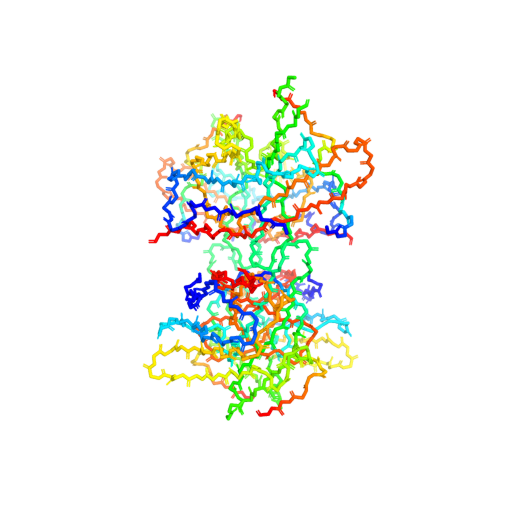LA B CA 1
ATOM 1292 C C . ALA C 1 42 ? 6.84210 -17.06759 14.63831 1.000 26.01781 42 ALA B C 1
ATOM 1293 O O . ALA C 1 42 ? 5.99963 -17.86005 15.05254 1.000 27.06618 42 ALA B O 1
ATOM 1295 N N . PRO C 1 43 ? 6.47830 -15.88808 14.13761 1.000 27.15808 43 PRO B N 1
ATOM 1296 C CA . PRO C 1 43 ? 5.05310 -15.52482 14.07818 1.000 30.82752 43 PRO B CA 1
ATOM 1297 C C . PRO C 1 43 ? 4.27164 -16.55565 13.27814 1.000 34.79635 43 PRO B C 1
ATOM 1298 O O . PRO C 1 43 ? 4.65704 -16.92889 12.16619 1.000 34.24120 43 PRO B O 1
ATOM 1302 N N . GLY C 1 44 ? 3.19322 -17.05393 13.87724 1.000 42.32842 44 GLY B N 1
ATOM 1303 C CA . GLY C 1 44 ? 2.33371 -18.01713 13.21481 1.000 44.78276 44 GLY B CA 1
ATOM 1304 C C . GLY C 1 44 ? 2.84388 -19.44206 13.17402 1.000 50.02243 44 GLY B C 1
ATOM 1305 O O . GLY C 1 44 ? 2.25451 -20.27174 12.46543 1.000 52.06674 44 GLY B O 1
ATOM 1306 N N . LYS C 1 45 ? 3.91543 -19.76001 13.90115 1.000 34.57538 45 LYS B N 1
ATOM 1307 C CA . LYS C 1 45 ? 4.43798 -21.11153 13.94384 1.000 28.56944 45 LYS B CA 1
ATOM 1308 C C . LYS C 1 45 ? 4.41304 -21.61469 15.38608 1.000 34.99677 45 LYS B C 1
ATOM 1309 O O . LYS C 1 45 ? 4.21937 -20.84717 16.33201 1.000 34.40845 45 LYS B O 1
ATOM 1315 N N . GLU C 1 46 ? 4.58901 -22.92002 15.54637 1.000 29.82264 46 GLU B N 1
ATOM 1316 C CA . GLU C 1 46 ? 4.70877 -23.50368 16.87275 1.000 33.64607 46 GLU B CA 1
ATOM 1317 C C . GLU C 1 46 ? 6.11320 -23.26024 17.40979 1.000 30.42779 46 GLU B C 1
ATOM 1318 O O . GLU C 1 46 ? 7.08422 -23.19082 16.64763 1.000 27.05616 46 GLU B O 1
ATOM 1324 N N . ARG C 1 47 ? 6.21966 -23.12527 18.73104 1.000 25.50990 47 ARG B N 1
ATOM 1325 C CA . ARG C 1 47 ? 7.53798 -23.10281 19.35393 1.000 27.47564 47 ARG B CA 1
ATOM 1326 C C . ARG C 1 47 ? 8.33410 -24.31424 18.89325 1.000 22.47589 47 ARG B C 1
ATOM 1327 O O . ARG C 1 47 ? 7.80329 -25.41921 18.80717 1.000 20.98711 47 ARG B O 1
ATOM 1335 N N . GLU C 1 48 ? 9.61184 -24.10282 18.59650 1.000 21.38255 48 GLU B N 1
ATOM 1336 C CA . GLU C 1 48 ? 10.49254 -25.15273 18.09658 1.000 21.88143 48 GLU B CA 1
ATOM 1337 C C . GLU C 1 48 ? 11.72984 -25.23254 18.98507 1.000 19.31881 48 GLU B C 1
ATOM 1338 O O . GLU C 1 48 ? 12.41687 -24.22355 19.18237 1.000 20.24452 48 GLU B O 1
ATOM 1344 N N . PHE C 1 49 ? 12.00092 -26.41952 19.53220 1.000 19.55598 49 PHE B N 1
ATOM 1345 C CA . PHE C 1 49 ? 13.25694 -26.65797 20.23993 1.000 20.17491 49 PHE B CA 1
ATOM 1346 C C . PHE C 1 49 ? 14.41410 -26.61532 19.25660 1.000 20.40772 49 PHE B C 1
ATOM 1347 O O . PHE C 1 49 ? 14.30942 -27.14257 18.14803 1.000 18.16749 49 PHE B O 1
ATOM 1355 N N . VAL C 1 50 ? 15.52425 -25.99083 19.67071 1.000 17.13908 50 VAL B N 1
ATOM 1356 C CA . VAL C 1 50 ? 16.71632 -25.82863 18.82932 1.000 21.02476 50 VAL B CA 1
ATOM 1357 C C . VAL C 1 50 ? 17.86671 -26.72328 19.30337 1.000 19.30714 50 VAL B C 1
ATOM 1358 O O . VAL C 1 50 ? 18.38367 -27.54424 18.54159 1.000 19.23218 50 VAL B O 1
ATOM 1362 N N . SER C 1 51 ? 18.29497 -26.55966 20.55473 1.000 16.90455 51 SER B N 1
ATOM 1363 C CA . SER C 1 51 ? 19.53322 -27.15472 21.04273 1.000 16.07282 51 SER B CA 1
ATOM 1364 C C . SER C 1 51 ? 19.57086 -27.05364 22.56035 1.000 16.47906 51 SER B C 1
ATOM 1365 O O . SER C 1 51 ? 18.94646 -26.16873 23.14482 1.000 19.42953 51 SER B O 1
ATOM 1368 N N . ALA C 1 52 ? 20.32927 -27.94535 23.18637 1.000 15.88950 52 ALA B N 1
ATOM 1369 C CA . ALA C 1 52 ? 20.43923 -27.94626 24.63381 1.000 21.49263 52 ALA B CA 1
ATOM 1370 C C . ALA C 1 52 ? 21.80158 -28.47786 25.02754 1.000 22.43196 52 ALA B C 1
ATOM 1371 O O . ALA C 1 52 ? 22.43000 -29.24952 24.29260 1.000 21.44346 52 ALA B O 1
ATOM 1373 N N . ILE C 1 53 ? 22.25302 -28.02308 26.19413 1.000 20.07705 53 ILE B N 1
ATOM 1374 C CA . ILE C 1 53 ? 23.45566 -28.51823 26.84622 1.000 21.68240 53 ILE B CA 1
ATOM 1375 C C . ILE C 1 53 ? 23.05133 -28.96448 28.24764 1.000 23.47767 53 ILE B C 1
ATOM 1376 O O . ILE C 1 53 ? 22.35192 -28.23624 28.96451 1.000 21.93857 53 ILE B O 1
ATOM 1381 N N . SER C 1 54 ? 23.43569 -30.18314 28.61025 1.000 27.84477 54 SER B N 1
ATOM 1382 C CA . SER C 1 54 ? 23.00493 -30.80701 29.85360 1.000 26.22579 54 SER B CA 1
ATOM 1383 C C . SER C 1 54 ? 24.23745 -31.32089 30.57731 1.000 38.80074 54 SER B C 1
ATOM 1384 O O . SER C 1 54 ? 25.04592 -32.04811 29.99107 1.000 42.09661 54 SER B O 1
ATOM 1387 N N . ARG C 1 55 ? 24.38078 -30.93857 31.84764 1.000 37.72236 55 ARG B N 1
ATOM 1388 C CA . ARG C 1 55 ? 25.61429 -31.21487 32.57492 1.000 43.40444 55 ARG B CA 1
ATOM 1389 C C . ARG C 1 55 ? 25.75094 -32.69897 32.89052 1.000 53.29514 55 ARG B C 1
ATOM 1390 O O . ARG C 1 55 ? 26.70395 -33.35000 32.44975 1.000 60.38148 55 ARG B O 1
ATOM 1398 N N . GLN C 1 56 ? 24.82290 -33.24603 33.67040 1.000 43.09300 56 GLN B N 1
ATOM 1399 C CA . GLN C 1 56 ? 24.82330 -34.67705 33.97704 1.000 56.80671 56 GLN B CA 1
ATOM 1400 C C . GLN C 1 56 ? 26.14021 -35.15181 34.59761 1.000 62.50551 56 GLN B C 1
ATOM 1401 O O . GLN C 1 56 ? 26.64944 -34.54964 35.54443 1.000 68.84463 56 GLN B O 1
ATOM 1403 N N . ASP C 1 58 ? 29.31711 -34.75597 32.81682 1.000 61.33066 58 ASP B N 1
ATOM 1404 C CA . ASP C 1 58 ? 29.97862 -34.40572 31.56229 1.000 58.13665 58 ASP B CA 1
ATOM 1405 C C . ASP C 1 58 ? 28.97735 -33.85158 30.53396 1.000 50.34659 58 ASP B C 1
ATOM 1406 O O . ASP C 1 58 ? 27.89249 -34.40385 30.35826 1.000 54.47700 58 ASP B O 1
ATOM 1411 N N . ASP C 1 59 ? 29.36851 -32.78591 29.83070 1.000 46.85108 59 ASP B N 1
ATOM 1412 C CA . ASP C 1 59 ? 28.44747 -32.02097 28.98744 1.000 44.20401 59 ASP B CA 1
ATOM 1413 C C . ASP C 1 59 ? 27.91880 -32.84031 27.81260 1.000 44.59049 59 ASP B C 1
ATOM 1414 O O . ASP C 1 59 ? 28.69398 -33.30644 26.97125 1.000 42.32461 59 ASP B O 1
ATOM 1419 N N . SER C 1 60 ? 26.59220 -32.97300 27.73243 1.000 39.31211 60 SER B N 1
ATOM 1420 C CA . SER C 1 60 ? 25.91457 -33.57281 26.58483 1.000 39.00401 60 SER B CA 1
ATOM 1421 C C . SER C 1 60 ? 25.24664 -32.48370 25.74591 1.000 36.14690 60 SER B C 1
ATOM 1422 O O . SER C 1 60 ? 24.56325 -31.60618 26.28859 1.000 31.27981 60 SER B O 1
ATOM 1425 N N . HIS C 1 61 ? 25.44083 -32.54481 24.42836 1.000 29.71096 61 HIS B N 1
ATOM 1426 C CA . HIS C 1 61 ? 24.91261 -31.55514 23.49299 1.000 27.42528 61 HIS B CA 1
ATOM 1427 C C . HIS C 1 61 ? 23.80811 -32.17567 22.64827 1.000 27.37512 61 HIS B C 1
ATOM 1428 O O . HIS C 1 61 ? 23.99543 -33.25329 22.07959 1.000 28.00470 61 HIS B O 1
ATOM 1435 N N . TYR C 1 62 ? 22.67468 -31.48448 22.55237 1.000 24.28666 62 TYR B N 1
ATOM 1436 C CA . TYR C 1 62 ? 21.51893 -31.93487 21.79102 1.000 21.36247 62 TYR B CA 1
ATOM 1437 C C . TYR C 1 62 ? 21.16789 -30.90329 20.72939 1.000 21.65236 62 TYR B C 1
ATOM 1438 O O . TYR C 1 62 ? 21.27127 -29.69758 20.96319 1.000 17.89500 62 TYR B O 1
ATOM 1447 N N . TYR C 1 63 ? 20.71179 -31.38927 19.57434 1.000 20.73530 63 TYR B N 1
ATOM 1448 C CA . TYR C 1 63 ? 20.33130 -30.53422 18.46177 1.000 21.50464 63 TYR B CA 1
ATOM 1449 C C . TYR C 1 63 ? 19.07991 -31.06655 17.77861 1.000 22.64106 63 TYR B C 1
ATOM 1450 O O . TYR C 1 63 ? 18.95256 -32.27299 17.54899 1.000 21.29018 63 TYR B O 1
ATOM 1459 N N . ALA C 1 64 ? 18.16822 -30.15757 17.44150 1.000 20.17242 64 ALA B N 1
ATOM 1460 C CA . ALA C 1 64 ? 17.06909 -30.51450 16.56019 1.000 22.78693 64 ALA B CA 1
ATOM 1461 C C . ALA C 1 64 ? 17.61914 -30.93880 15.20103 1.000 24.77184 64 ALA B C 1
ATOM 1462 O O . ALA C 1 64 ? 18.65149 -30.44235 14.74829 1.000 24.79435 64 ALA B O 1
ATOM 1464 N N . ASP C 1 65 ? 16.91443 -31.86313 14.54197 1.000 24.31712 65 ASP B N 1
ATOM 1465 C CA . ASP C 1 65 ? 17.32771 -32.28319 13.20753 1.000 26.15209 65 ASP B CA 1
ATOM 1466 C C . ASP C 1 65 ? 17.37271 -31.10581 12.23763 1.000 28.22825 65 ASP B C 1
ATOM 1467 O O . ASP C 1 65 ? 18.19656 -31.08677 11.31797 1.000 31.10880 65 ASP B O 1
ATOM 1472 N N . SER C 1 66 ? 16.51362 -30.10875 12.43595 1.000 25.74844 66 SER B N 1
ATOM 1473 C CA . SER C 1 66 ? 16.45190 -28.96635 11.52933 1.000 31.05214 66 SER B CA 1
ATOM 1474 C C . SER C 1 66 ? 17.67052 -28.05015 11.61913 1.000 29.58683 66 SER B C 1
ATOM 1475 O O . SER C 1 66 ? 17.84135 -27.19630 10.74314 1.000 28.73560 66 SER B O 1
ATOM 1478 N N . VAL C 1 67 ? 18.51863 -28.19575 12.63855 1.000 27.75342 67 VAL B N 1
ATOM 1479 C CA . VAL C 1 67 ? 19.66217 -27.30279 12.80668 1.000 26.46366 67 VAL B CA 1
ATOM 1480 C C . VAL C 1 67 ? 20.96017 -28.08735 12.96685 1.000 32.60384 67 VAL B C 1
ATOM 1481 O O . VAL C 1 67 ? 22.05035 -27.50085 12.95800 1.000 31.04272 67 VAL B O 1
ATOM 1485 N N . LYS C 1 68 ? 20.85197 -29.40692 13.12548 1.000 32.77825 68 LYS B N 1
ATOM 1486 C CA . LYS C 1 68 ? 22.02429 -30.27385 13.26889 1.000 32.85225 68 LYS B CA 1
ATOM 1487 C C . LYS C 1 68 ? 23.08934 -29.95944 12.22112 1.000 33.34473 68 LYS B C 1
ATOM 1488 O O . LYS C 1 68 ? 22.79281 -29.85233 11.02655 1.000 33.47443 68 LYS B O 1
ATOM 1494 N N . GLY C 1 69 ? 24.34045 -29.82085 12.67552 1.000 29.45320 69 GLY B N 1
ATOM 1495 C CA . GLY C 1 69 ? 25.45973 -29.54770 11.79763 1.000 35.09871 69 GLY B CA 1
ATOM 1496 C C . GLY C 1 69 ? 25.65362 -28.08851 11.42888 1.000 31.04580 69 GLY B C 1
ATOM 1497 O O . GLY C 1 69 ? 26.74683 -27.71830 10.98749 1.000 32.48950 69 GLY B O 1
ATOM 1498 N N . ARG C 1 70 ? 24.62134 -27.25720 11.56662 1.000 28.97127 70 ARG B N 1
ATOM 1499 C CA . ARG C 1 70 ? 24.73911 -25.82340 11.31689 1.000 32.72551 70 ARG B CA 1
ATOM 1500 C C . ARG C 1 70 ? 24.89222 -25.00894 12.59093 1.000 30.84153 70 ARG B C 1
ATOM 1501 O O . ARG C 1 70 ? 25.46619 -23.91879 12.54150 1.000 27.08899 70 ARG B O 1
ATOM 1509 N N . PHE C 1 71 ? 24.36724 -25.50404 13.71384 1.000 26.31736 71 PHE B N 1
ATOM 1510 C CA . PHE C 1 71 ? 24.36828 -24.80717 14.99426 1.000 26.15076 71 PHE B CA 1
ATOM 1511 C C . PHE C 1 71 ? 25.26708 -25.52800 15.99327 1.000 30.94942 71 PHE B C 1
ATOM 1512 O O . PHE C 1 71 ? 25.32581 -26.76390 16.01721 1.000 29.26544 71 PHE B O 1
ATOM 1520 N N . THR C 1 72 ? 25.92905 -24.74734 16.84505 1.000 27.85151 72 THR B N 1
ATOM 1521 C CA . THR C 1 72 ? 26.76250 -25.25481 17.92898 1.000 27.48920 72 THR B CA 1
ATOM 1522 C C . THR C 1 72 ? 26.33747 -24.58451 19.22795 1.000 27.58236 72 THR B C 1
ATOM 1523 O O . THR C 1 72 ? 26.23811 -23.35336 19.28992 1.000 22.64887 72 THR B O 1
ATOM 1527 N N . ILE C 1 73 ? 26.09086 -25.38972 20.26256 1.000 24.72759 73 ILE B N 1
ATOM 1528 C CA . ILE C 1 73 ? 25.84559 -24.88170 21.60814 1.000 22.84248 73 ILE B CA 1
ATOM 1529 C C . ILE C 1 73 ? 27.10346 -25.09880 22.44812 1.000 23.21121 73 ILE B C 1
ATOM 1530 O O . ILE C 1 73 ? 27.82841 -26.08713 22.26463 1.000 26.96417 73 ILE B O 1
ATOM 1535 N N . SER C 1 74 ? 27.39996 -24.15640 23.33874 1.000 23.90268 74 SER B N 1
ATOM 1536 C CA . SER C 1 74 ? 28.59057 -24.25960 24.17692 1.000 27.18452 74 SER B CA 1
ATOM 1537 C C . SER C 1 74 ? 28.37924 -23.40138 25.41441 1.000 27.10742 74 SER B C 1
ATOM 1538 O O . SER C 1 74 ? 27.44849 -22.59710 25.48226 1.000 27.71356 74 SER B O 1
ATOM 1541 N N . ARG C 1 75 ? 29.26172 -23.57356 26.39326 1.000 29.56730 75 ARG B N 1
ATOM 1542 C CA . ARG C 1 75 ? 29.12843 -22.87881 27.66129 1.000 35.97917 75 ARG B CA 1
ATOM 1543 C C . ARG C 1 75 ? 30.44495 -22.24177 28.07200 1.000 39.03405 75 ARG B C 1
ATOM 1544 O O . ARG C 1 75 ? 31.53132 -22.74232 27.76886 1.000 42.44790 75 ARG B O 1
ATOM 1552 N N . ASP C 1 76 ? 30.33244 -21.12084 28.76885 1.000 45.20289 76 ASP B N 1
ATOM 1553 C CA . ASP C 1 76 ? 31.46301 -20.49233 29.44544 1.000 44.21741 76 ASP B CA 1
ATOM 1554 C C . ASP C 1 76 ? 31.06581 -20.41805 30.91404 1.000 48.27392 76 ASP B C 1
ATOM 1555 O O . ASP C 1 76 ? 30.44319 -19.44581 31.34830 1.000 50.76274 76 ASP B O 1
ATOM 1560 N N . ASN C 1 77 ? 31.40744 -21.45590 31.67988 1.000 55.11270 77 ASN B N 1
ATOM 1561 C CA . ASN C 1 77 ? 30.97490 -21.49033 33.07143 1.000 59.03652 77 ASN B CA 1
ATOM 1562 C C . ASN C 1 77 ? 31.52626 -20.30715 33.85508 1.000 60.27122 77 ASN B C 1
ATOM 1563 O O . ASN C 1 77 ? 30.83940 -19.78190 34.74000 1.000 62.75751 77 ASN B O 1
ATOM 1568 N N . SER C 1 78 ? 32.73964 -19.84883 33.52083 1.000 55.23979 78 SER B N 1
ATOM 1569 C CA . SER C 1 78 ? 33.32626 -18.70331 34.21069 1.000 55.82808 78 SER B CA 1
ATOM 1570 C C . SER C 1 78 ? 32.45201 -17.45815 34.11830 1.000 54.53254 78 SER B C 1
ATOM 1571 O O . SER C 1 78 ? 32.55411 -16.57940 34.98305 1.000 55.29606 78 SER B O 1
ATOM 1574 N N . LYS C 1 79 ? 31.59333 -17.36780 33.10142 1.000 49.57916 79 LYS B N 1
ATOM 1575 C CA . LYS C 1 79 ? 30.65111 -16.26488 32.96189 1.000 49.17207 79 LYS B CA 1
ATOM 1576 C C . LYS C 1 79 ? 29.19417 -16.70881 33.07237 1.000 49.70484 79 LYS B C 1
ATOM 1577 O O . LYS C 1 79 ? 28.29918 -15.90990 32.77091 1.000 50.76042 79 LYS B O 1
ATOM 1579 N N . ASN C 1 80 ? 28.93183 -17.94908 33.50209 1.000 52.70371 80 ASN B N 1
ATOM 1580 C CA . ASN C 1 80 ? 27.57019 -18.50336 33.60629 1.000 45.31777 80 ASN B CA 1
ATOM 1581 C C . ASN C 1 80 ? 26.73483 -18.20795 32.36288 1.000 45.29313 80 ASN B C 1
ATOM 1582 O O . ASN C 1 80 ? 25.57545 -17.79521 32.44962 1.000 40.99679 80 ASN B O 1
ATOM 1587 N N . THR C 1 81 ? 27.32665 -18.43042 31.19095 1.000 40.98956 81 THR B N 1
ATOM 1588 C CA . THR C 1 81 ? 26.65639 -18.13388 29.93550 1.000 34.52462 81 THR B CA 1
ATOM 1589 C C . THR C 1 81 ? 26.70978 -19.32950 28.99069 1.000 32.42623 81 THR B C 1
ATOM 1590 O O . THR C 1 81 ? 27.73204 -20.01189 28.87985 1.000 35.20205 81 THR B O 1
ATOM 1594 N N . VAL C 1 82 ? 25.58736 -19.57832 28.32564 1.000 27.77673 82 VAL B N 1
ATOM 1595 C CA . VAL C 1 82 ? 25.46347 -20.57711 27.27035 1.000 26.04742 82 VAL B CA 1
ATOM 1596 C C . VAL C 1 82 ? 25.37262 -19.83286 25.94331 1.000 28.29401 82 VAL B C 1
ATOM 1597 O O . VAL C 1 82 ? 24.62932 -18.85070 25.83199 1.000 26.69969 82 VAL B O 1
ATOM 1601 N N . TYR C 1 83 ? 26.13989 -20.27731 24.94878 1.000 24.71562 83 TYR B N 1
ATOM 1602 C CA . TYR C 1 83 ? 26.14501 -19.66124 23.62713 1.000 27.15772 83 TYR B CA 1
ATOM 1603 C C . TYR C 1 83 ? 25.47640 -20.57509 22.60785 1.000 27.31951 83 TYR B C 1
ATOM 1604 O O . TYR C 1 83 ? 25.50538 -21.80105 22.74459 1.000 27.41787 83 TYR B O 1
ATOM 1613 N N . LEU C 1 84 ? 24.86826 -19.96880 21.58194 1.000 25.22369 84 LEU B N 1
ATOM 1614 C CA . LEU C 1 84 ? 24.38529 -20.70906 20.42198 1.000 23.21321 84 LEU B CA 1
ATOM 1615 C C . LEU C 1 84 ? 24.93565 -20.02695 19.17712 1.000 24.40037 84 LEU B C 1
ATOM 1616 O O . LEU C 1 84 ? 24.50125 -18.92617 18.80895 1.000 21.39548 84 LEU B O 1
ATOM 1621 N N . GLN C 1 85 ? 25.90448 -20.66261 18.54442 1.000 22.50352 85 GLN B N 1
ATOM 1622 C CA . GLN C 1 85 ? 26.39565 -20.16932 17.27006 1.000 26.30870 85 GLN B CA 1
ATOM 1623 C C . GLN C 1 85 ? 25.55386 -20.78824 16.16320 1.000 23.78546 85 GLN B C 1
ATOM 1624 O O . GLN C 1 85 ? 25.36457 -22.00432 16.12292 1.000 24.79283 85 GLN B O 1
ATOM 1630 N N . MET C 1 86 ? 25.03665 -19.93770 15.29246 1.000 21.94073 86 MET B N 1
ATOM 1631 C CA . MET C 1 86 ? 24.13614 -20.30468 14.21145 1.000 23.27234 86 MET B CA 1
ATOM 1632 C C . MET C 1 86 ? 24.82304 -19.94973 12.90480 1.000 25.86618 86 MET B C 1
ATOM 1633 O O . MET C 1 86 ? 25.06500 -18.76795 12.63576 1.000 23.86111 86 MET B O 1
ATOM 1638 N N . ASN C 1 87 ? 25.15595 -20.96341 12.11585 1.000 24.15648 87 ASN B N 1
ATOM 1639 C CA . ASN C 1 87 ? 25.85593 -20.79691 10.85433 1.000 24.61634 87 ASN B CA 1
ATOM 1640 C C . ASN C 1 87 ? 24.93724 -21.10797 9.68449 1.000 27.95890 87 ASN B C 1
ATOM 1641 O O . ASN C 1 87 ? 23.91168 -21.78216 9.83033 1.000 27.78275 87 ASN B O 1
ATOM 1646 N N . SER C 1 88 ? 25.34578 -20.61637 8.51527 1.000 26.03423 88 SER B N 1
ATOM 1647 C CA . SER C 1 88 ? 24.63919 -20.83651 7.25527 1.000 28.92160 88 SER B CA 1
ATOM 1648 C C . SER C 1 88 ? 23.13906 -20.62227 7.43971 1.000 31.27696 88 SER B C 1
ATOM 1649 O O . SER C 1 88 ? 22.31497 -21.48949 7.13997 1.000 29.08168 88 SER B O 1
ATOM 1652 N N . LEU C 1 89 ? 22.79739 -19.44578 7.96346 1.000 28.78538 89 LEU B N 1
ATOM 1653 C CA . LEU C 1 89 ? 21.41920 -19.11972 8.30496 1.000 29.35840 89 LEU B CA 1
ATOM 1654 C C . LEU C 1 89 ? 20.55620 -18.99733 7.05279 1.000 32.32721 89 LEU B C 1
ATOM 1655 O O . LEU C 1 89 ? 21.02454 -18.59342 5.98144 1.000 29.22806 89 LEU B O 1
ATOM 1660 N N . ARG C 1 90 ? 19.27793 -19.35868 7.19418 1.000 30.43638 90 ARG B N 1
ATOM 1661 C CA . ARG C 1 90 ? 18.32655 -19.32028 6.08769 1.000 34.63844 90 ARG B CA 1
ATOM 1662 C C . ARG C 1 90 ? 17.07298 -18.56871 6.50440 1.000 32.85090 90 ARG B C 1
ATOM 1663 O O . ARG C 1 90 ? 16.79673 -18.39057 7.69303 1.000 32.31081 90 ARG B O 1
ATOM 1671 N N . ALA C 1 91 ? 16.28747 -18.17650 5.49394 1.000 30.56610 91 ALA B N 1
ATOM 1672 C CA . ALA C 1 91 ? 15.05247 -17.43695 5.74178 1.000 30.74290 91 ALA B CA 1
ATOM 1673 C C . ALA C 1 91 ? 14.20254 -18.10537 6.81364 1.000 29.44843 91 ALA B C 1
ATOM 1674 O O . ALA C 1 91 ? 13.65811 -17.42949 7.69268 1.000 31.85915 91 ALA B O 1
ATOM 1676 N N . GLU C 1 92 ? 14.10940 -19.43389 6.78862 1.000 31.63562 92 GLU B N 1
ATOM 1677 C CA . GLU C 1 92 ? 13.22907 -20.13107 7.72499 1.000 32.65117 92 GLU B CA 1
ATOM 1678 C C . GLU C 1 92 ? 13.76665 -20.17866 9.15411 1.000 28.97699 92 GLU B C 1
ATOM 1679 O O . GLU C 1 92 ? 13.06263 -20.67301 10.03959 1.000 26.11746 92 GLU B O 1
ATOM 1685 N N . ASP C 1 93 ? 14.98326 -19.69345 9.40966 1.000 26.39963 93 ASP B N 1
ATOM 1686 C CA . ASP C 1 93 ? 15.47604 -19.58096 10.78439 1.000 24.53927 93 ASP B CA 1
ATOM 1687 C C . ASP C 1 93 ? 15.03963 -18.29151 11.47057 1.000 24.72640 93 ASP B C 1
ATOM 1688 O O . ASP C 1 93 ? 15.34305 -18.10774 12.65846 1.000 23.91578 93 ASP B O 1
ATOM 1693 N N . THR C 1 94 ? 14.35260 -17.40101 10.75770 1.000 26.74211 94 THR B N 1
ATOM 1694 C CA . THR C 1 94 ? 13.83559 -16.17553 11.35526 1.000 26.75499 94 THR B CA 1
ATOM 1695 C C . THR C 1 94 ? 12.88290 -16.52919 12.48849 1.000 23.44773 94 THR B C 1
ATOM 1696 O O . THR C 1 94 ? 11.99872 -17.37348 12.32098 1.000 21.88341 94 THR B O 1
ATOM 1700 N N . ALA C 1 95 ? 13.07559 -15.89836 13.64602 1.000 21.67040 95 ALA B N 1
ATOM 1701 C CA . ALA C 1 95 ? 12.27380 -16.19727 14.83097 1.000 23.71891 95 ALA B CA 1
ATOM 1702 C C . ALA C 1 95 ? 12.82852 -15.40055 16.00255 1.000 22.17302 95 ALA B C 1
ATOM 1703 O O . ALA C 1 95 ? 13.93989 -14.86839 15.95009 1.000 21.19235 95 ALA B O 1
ATOM 1705 N N . THR C 1 96 ? 12.03772 -15.33378 17.06758 1.000 23.07285 96 THR B N 1
ATOM 1706 C CA . THR C 1 96 ? 12.57496 -14.95089 18.36416 1.000 20.73689 96 THR B CA 1
ATOM 1707 C C . THR C 1 96 ? 13.22291 -16.18063 18.99644 1.000 20.25413 96 THR B C 1
ATOM 1708 O O . THR C 1 96 ? 12.61871 -17.25712 19.03901 1.000 17.95975 96 THR B O 1
ATOM 1712 N N . TYR C 1 97 ? 14.45518 -16.02995 19.46368 1.000 16.81906 97 TYR B N 1
ATOM 1713 C CA . TYR C 1 97 ? 15.17600 -17.11229 20.11851 1.000 17.18034 97 TYR B CA 1
ATOM 1714 C C . TYR C 1 97 ? 15.23230 -16.82860 21.60762 1.000 19.18926 97 TYR B C 1
ATOM 1715 O O . TYR C 1 97 ? 15.49764 -15.69585 22.01952 1.000 19.79119 97 TYR B O 1
ATOM 1724 N N . TYR C 1 98 ? 14.96653 -17.84552 22.40949 1.000 21.17681 98 TYR B N 1
ATOM 1725 C CA . TYR C 1 98 ? 15.01743 -17.66906 23.84391 1.000 20.27297 98 TYR B CA 1
ATOM 1726 C C . TYR C 1 98 ? 15.49292 -18.95441 24.48075 1.000 21.14219 98 TYR B C 1
ATOM 1727 O O . TYR C 1 98 ? 15.45387 -20.03861 23.89763 1.000 22.62240 98 TYR B O 1
ATOM 1736 N N . CYS C 1 99 ? 15.92702 -18.81410 25.70225 1.000 28.01242 99 CYS B N 1
ATOM 1737 C CA . CYS C 1 99 ? 16.60757 -19.88109 26.38731 1.000 25.96317 99 CYS B CA 1
ATOM 1738 C C . CYS C 1 99 ? 15.76424 -20.27696 27.60081 1.000 24.95743 99 CYS B C 1
ATOM 1739 O O . CYS C 1 99 ? 14.90339 -19.50930 28.04944 1.000 24.54140 99 CYS B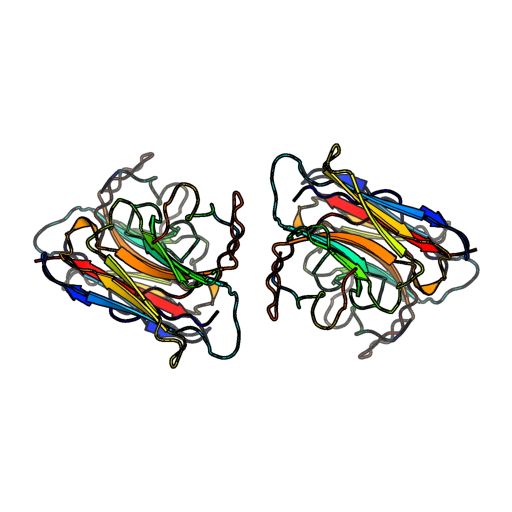 O 1
ATOM 1742 N N . ALA C 1 100 ? 15.91468 -21.52188 28.04947 1.000 25.22738 100 ALA B N 1
ATOM 1743 C CA . ALA C 1 100 ? 15.25951 -21.99930 29.26302 1.000 24.44444 100 ALA B CA 1
ATOM 1744 C C . ALA C 1 100 ? 16.21497 -22.89307 30.03660 1.000 23.35646 100 ALA B C 1
ATOM 1745 O O . ALA C 1 100 ? 17.03292 -23.60087 29.44786 1.000 22.32211 100 ALA B O 1
ATOM 1747 N N . GLU C 1 101 ? 16.11112 -22.84564 31.36631 1.000 20.94132 101 GLU B N 1
ATOM 1748 C CA . GLU C 1 101 ? 16.84280 -23.74187 32.24972 1.000 21.61697 101 GLU B CA 1
ATOM 1749 C C . GLU C 1 101 ? 15.86292 -24.71180 32.89519 1.000 21.40359 101 GLU B C 1
ATOM 1750 O O . GLU C 1 101 ? 14.75959 -24.31479 33.28579 1.000 20.08202 101 GLU B O 1
ATOM 1756 N N . TRP C 1 102 ? 16.25826 -25.98043 33.01035 1.000 18.40309 102 TRP B N 1
ATOM 1757 C CA . TRP C 1 102 ? 15.37730 -26.95917 33.63388 1.000 18.30486 102 TRP B CA 1
ATOM 1758 C C . TRP C 1 102 ? 16.19802 -28.12512 34.16784 1.000 20.44017 102 TRP B C 1
ATOM 1759 O O . TRP C 1 102 ? 17.37558 -28.29307 33.83460 1.000 18.29624 102 TRP B O 1
ATOM 1770 N N . MET C 1 103 ? 15.56289 -28.91833 35.03152 1.000 18.19728 103 MET B N 1
ATOM 1771 C CA . MET C 1 103 ? 16.14319 -30.17579 35.48930 1.000 18.39889 103 MET B CA 1
ATOM 1772 C C . MET C 1 103 ? 15.73762 -31.26740 34.50161 1.000 15.57930 103 MET B C 1
ATOM 1773 O O . MET C 1 103 ? 14.54626 -31.54605 34.33479 1.000 16.00857 103 MET B O 1
ATOM 1778 N N . ASN C 1 104 ? 16.72061 -31.88113 33.85243 1.000 17.90789 104 ASN B N 1
ATOM 1779 C CA . ASN C 1 104 ? 16.43614 -32.94393 32.88503 1.000 18.34501 104 ASN B CA 1
ATOM 1780 C C . ASN C 1 104 ? 15.67531 -34.06622 33.58284 1.000 17.82850 104 ASN B C 1
ATOM 1781 O O . ASN C 1 104 ? 16.17288 -34.63919 34.55075 1.000 19.76100 104 ASN B O 1
ATOM 1786 N N . THR C 1 105 ? 14.45991 -34.36990 33.11686 1.000 18.84370 105 THR B N 1
ATOM 1787 C CA . THR C 1 105 ? 13.62731 -35.34082 33.82296 1.000 19.77599 105 THR B CA 1
ATOM 1788 C C . THR C 1 105 ? 13.70937 -36.74695 33.25015 1.000 22.21978 105 THR B C 1
ATOM 1789 O O . THR C 1 105 ? 13.31688 -37.69968 33.93737 1.000 21.46147 105 THR B O 1
ATOM 1793 N N . ARG C 1 106 ? 14.17663 -36.89067 32.01027 1.000 19.05019 106 ARG B N 1
ATOM 1794 C CA A ARG C 1 106 ? 14.13121 -38.16380 31.29087 0.542 22.13835 106 ARG B CA 1
ATOM 1795 C CA B ARG C 1 106 ? 14.13598 -38.16392 31.29602 0.458 21.88800 106 ARG B CA 1
ATOM 1796 C C . ARG C 1 106 ? 12.72128 -38.74153 31.26590 1.000 20.75701 106 ARG B C 1
ATOM 1797 O O . ARG C 1 106 ? 12.54256 -39.95996 31.16352 1.000 22.18976 106 ARG B O 1
ATOM 1812 N N . ARG C 1 107 ? 11.71507 -37.86785 31.36361 1.000 17.04598 107 ARG B N 1
ATOM 1813 C CA . ARG C 1 107 ? 10.31074 -38.25320 31.42127 1.000 17.49948 107 ARG B CA 1
ATOM 1814 C C . ARG C 1 107 ? 9.49556 -37.48161 30.38930 1.000 19.70135 107 ARG B C 1
ATOM 1815 O O . ARG C 1 107 ? 10.06521 -36.79466 29.53682 1.000 19.62794 107 ARG B O 1
ATOM 1823 N N . GLU C 1 108 ? 8.16633 -37.58802 30.45963 1.000 20.31582 108 GLU B N 1
ATOM 1824 C CA . GLU C 1 108 ? 7.32611 -37.02765 29.40954 1.000 23.67260 108 GLU B CA 1
ATOM 1825 C C . GLU C 1 108 ? 7.44211 -35.50891 29.37129 1.000 21.82595 108 GLU B C 1
ATOM 1826 O O . GLU C 1 108 ? 7.60102 -34.91536 28.29941 1.000 19.54066 108 GLU B O 1
ATOM 1832 N N . PHE C 1 109 ? 7.39241 -34.86250 30.53722 1.000 18.92408 109 PHE B N 1
ATOM 1833 C CA . PHE C 1 109 ? 7.41306 -33.41421 30.63177 1.000 18.83568 109 PHE B CA 1
ATOM 1834 C C . PHE C 1 109 ? 8.63201 -32.92335 31.41616 1.000 20.10194 109 PHE B C 1
ATOM 1835 O O . PHE C 1 109 ? 9.26703 -33.67409 32.16546 1.000 18.26855 109 PHE B O 1
ATOM 1843 N N . ILE C 1 110 ? 8.95721 -31.64744 31.20703 1.000 16.19868 110 ILE B N 1
ATOM 1844 C CA . ILE C 1 110 ? 9.95659 -30.90790 31.97597 1.000 15.94422 110 ILE B CA 1
ATOM 1845 C C . ILE C 1 110 ? 9.26842 -29.68885 32.54843 1.000 15.93019 110 ILE B C 1
ATOM 1846 O O . ILE C 1 110 ? 8.20957 -29.28584 32.07633 1.000 17.33830 110 ILE B O 1
ATOM 1851 N N . THR C 1 111 ? 9.90085 -29.06710 33.55472 1.000 16.07745 111 THR B N 1
ATOM 1852 C CA . THR C 1 111 ? 9.44053 -27.75913 34.01216 1.000 17.45719 111 THR B CA 1
ATOM 1853 C C . THR C 1 111 ? 10.43058 -26.70063 33.55131 1.000 17.76628 111 THR B C 1
ATOM 1854 O O . THR C 1 111 ? 11.51321 -26.55409 34.14754 1.000 16.08854 111 THR B O 1
ATOM 1858 N N . PRO C 1 112 ? 10.12389 -25.94311 32.50649 1.000 21.12840 112 PRO B N 1
ATOM 1859 C CA . PRO C 1 112 ? 11.07095 -24.93228 32.04511 1.000 20.25445 112 PRO B CA 1
ATOM 1860 C C . PRO C 1 112 ? 10.95661 -23.68071 32.88437 1.000 18.09992 112 PRO B C 1
ATOM 1861 O O . PRO C 1 112 ? 9.88146 -23.32087 33.36572 1.000 18.93827 112 PRO B O 1
ATOM 1865 N N . TYR C 1 113 ? 12.08711 -23.00656 33.03220 1.000 17.63975 113 TYR B N 1
ATOM 1866 C CA . TYR C 1 113 ? 12.14075 -21.65889 33.58839 1.000 21.99532 113 TYR B CA 1
ATOM 1867 C C . TYR C 1 113 ? 12.69006 -20.77176 32.47814 1.000 20.08428 113 TYR B C 1
ATOM 1868 O O . TYR C 1 113 ? 13.83840 -20.93943 32.05862 1.000 20.04182 113 TYR B O 1
ATOM 1877 N N . TRP C 1 114 ? 11.83800 -19.87919 31.97284 1.000 20.52513 114 TRP B N 1
ATOM 1878 C CA . TRP C 1 114 ? 12.03222 -19.19943 30.69621 1.000 24.59952 114 TRP B CA 1
ATOM 1879 C C . TRP C 1 114 ? 12.79906 -17.89159 30.85558 1.000 28.78953 114 TRP B C 1
ATOM 1880 O O . TRP C 1 114 ? 12.55724 -17.12682 31.79643 1.000 23.78936 114 TRP B O 1
ATOM 1891 N N . GLY C 1 115 ? 13.70841 -17.62142 29.91198 1.000 22.30295 115 GLY B N 1
ATOM 1892 C CA . GLY C 1 115 ? 14.29191 -16.30607 29.76610 1.000 27.85835 115 GLY B CA 1
ATOM 1893 C C . GLY C 1 115 ? 13.55215 -15.46916 28.72438 1.000 28.57319 115 GLY B C 1
ATOM 1894 O O . GLY C 1 115 ? 12.57429 -15.89331 28.11782 1.000 30.92755 115 GLY B O 1
ATOM 1895 N N . GLN C 1 116 ? 14.03982 -14.25539 28.52249 1.000 26.25583 116 GLN B N 1
ATOM 1896 C CA . GLN C 1 116 ? 13.46316 -13.37161 27.51714 1.000 30.78208 116 GLN B CA 1
ATOM 1897 C C . GLN C 1 116 ? 14.17942 -13.54427 26.17641 1.000 30.48113 116 GLN B C 1
ATOM 1898 O O . GLN C 1 116 ? 15.33893 -13.95792 26.11294 1.000 30.41214 116 GLN B O 1
ATOM 1900 N N . GLY C 1 117 ? 13.47579 -13.19862 25.09278 1.000 26.82227 117 GLY B N 1
ATOM 1901 C CA . GLY C 1 117 ? 13.93393 -13.55490 23.76539 1.000 23.53988 117 GLY B CA 1
ATOM 1902 C C . GLY C 1 117 ? 14.77764 -12.48429 23.08366 1.000 25.13081 117 GLY B C 1
ATOM 1903 O O . GLY C 1 117 ? 14.78280 -11.31031 23.45282 1.000 25.38128 117 GLY B O 1
ATOM 1904 N N . THR C 1 118 ? 15.50764 -12.91011 22.05471 1.000 22.39296 118 THR B N 1
ATOM 1905 C CA . THR C 1 118 ? 16.19615 -11.99000 21.16874 1.000 24.10209 118 THR B CA 1
ATOM 1906 C C . THR C 1 118 ? 15.79368 -12.31782 19.73689 1.000 23.89731 118 THR B C 1
ATOM 1907 O O . THR C 1 118 ? 15.61962 -13.48778 19.37963 1.000 22.48239 118 THR B O 1
ATOM 1911 N N . GLN C 1 119 ? 15.61175 -11.27548 18.93525 1.000 26.06657 119 GLN B N 1
ATOM 1912 C CA . GLN C 1 119 ? 15.03824 -11.38994 17.60241 1.000 26.60353 119 GLN B CA 1
ATOM 1913 C C . GLN C 1 119 ? 16.11541 -11.64311 16.54991 1.000 26.47143 119 GLN B C 1
ATOM 1914 O O . GLN C 1 119 ? 17.11408 -10.92453 16.49531 1.000 27.63012 119 GLN B O 1
ATOM 1920 N N . VAL C 1 120 ? 15.90170 -12.66493 15.71614 1.000 25.38913 120 VAL B N 1
ATOM 1921 C CA . VAL C 1 120 ? 16.78558 -13.00414 14.60078 1.000 25.59698 120 VAL B CA 1
ATOM 1922 C C . VAL C 1 120 ? 15.96731 -12.96067 13.31500 1.000 28.99471 120 VAL B C 1
ATOM 1923 O O . VAL C 1 120 ? 14.97197 -13.68536 13.18562 1.000 26.41758 120 VAL B O 1
ATOM 1927 N N . THR C 1 121 ? 16.38890 -12.12509 12.36562 1.000 28.98260 121 THR B N 1
ATOM 1928 C CA . THR C 1 121 ? 15.69503 -11.95516 11.08762 1.000 31.94639 121 THR B CA 1
ATOM 1929 C C . THR C 1 121 ? 16.68477 -12.18699 9.95192 1.000 32.69089 121 THR B C 1
ATOM 1930 O O . THR C 1 121 ? 17.61016 -11.39062 9.75716 1.000 36.33754 121 THR B O 1
ATOM 1934 N N . VAL C 1 122 ? 16.49331 -13.27416 9.20887 1.000 31.26833 122 VAL B N 1
ATOM 1935 C CA . VAL C 1 122 ? 17.31544 -13.60436 8.04978 1.000 31.96295 122 VAL B CA 1
ATOM 1936 C C . VAL C 1 122 ? 16.58936 -13.08219 6.81692 1.000 37.65409 122 VAL B C 1
ATOM 1937 O O . VAL C 1 122 ? 15.52113 -13.58750 6.46018 1.000 37.22194 122 VAL B O 1
ATOM 1941 N N . SER C 1 123 ? 17.14892 -12.06803 6.15623 1.000 40.07070 123 SER B N 1
ATOM 1942 C CA . SER C 1 123 ? 16.47775 -11.46639 5.00719 1.000 44.30001 123 SER B CA 1
ATOM 1943 C C . SER C 1 123 ? 17.50890 -10.76329 4.12800 1.000 48.88984 123 SER B C 1
ATOM 1944 O O . SER C 1 123 ? 18.71014 -10.76568 4.41377 1.000 43.30832 123 SER B O 1
ATOM 1947 N N . SER C 1 124 ? 17.01986 -10.15528 3.04980 1.000 50.36912 124 SER B N 1
ATOM 1948 C CA . SER C 1 124 ? 17.84966 -9.32923 2.18185 1.000 48.91852 124 SER B CA 1
ATOM 1949 C C . SER C 1 124 ? 17.48502 -7.85366 2.32688 1.000 52.28475 124 SER B C 1
ATOM 1950 O O . SER C 1 124 ? 18.35021 -7.00474 2.54508 1.000 58.58972 124 SER B O 1
ATOM 1953 N N . GLY D 2 1 ? 7.91670 -22.11262 34.80349 1.000 31.41988 106 GLY C N 1
ATOM 1954 C CA . GLY D 2 1 ? 6.79096 -22.04299 33.88532 1.000 28.61143 106 GLY C CA 1
ATOM 1955 C C . GLY D 2 1 ? 5.99607 -23.32001 33.93588 1.000 26.20428 106 GLY C C 1
ATOM 1956 O O . GLY D 2 1 ? 6.42424 -24.27721 34.57547 1.000 28.79390 106 GLY C O 1
ATOM 1957 N N . LYS D 2 2 ? 4.84782 -23.34356 33.26325 1.000 24.65093 107 LYS C N 1
ATOM 1958 C CA . LYS D 2 2 ? 4.04575 -24.55131 33.20465 1.000 28.29206 107 LYS C CA 1
ATOM 1959 C C . LYS D 2 2 ? 4.81813 -25.66467 32.48954 1.000 25.59482 107 LYS C C 1
ATOM 1960 O O . LYS D 2 2 ? 5.67641 -25.39337 31.64348 1.000 24.70591 107 LYS C O 1
ATOM 1966 N N . PRO D 2 3 ? 4.52936 -26.92866 32.80453 1.000 24.66660 108 PRO C N 1
ATOM 1967 C CA . PRO D 2 3 ? 5.24923 -28.02907 32.14238 1.000 25.40926 108 PRO C CA 1
ATOM 1968 C C . PRO D 2 3 ? 5.06522 -28.00905 30.62691 1.000 26.36403 108 PRO C C 1
ATOM 1969 O O . PRO D 2 3 ? 4.03895 -27.56400 30.10258 1.000 28.07742 108 PRO C O 1
ATOM 1973 N N . ILE D 2 4 ? 6.08169 -28.49510 29.92604 1.000 22.39270 109 ILE C N 1
ATOM 1974 C CA . ILE D 2 4 ? 6.00380 -28.67923 28.47276 1.000 22.12755 109 ILE C CA 1
ATOM 1975 C C . ILE D 2 4 ? 6.60731 -30.03690 28.14253 1.000 23.36838 109 ILE C C 1
ATOM 1976 O O . ILE D 2 4 ? 7.34237 -30.61802 28.95937 1.000 19.26903 109 ILE C O 1
ATOM 1981 N N . PRO D 2 5 ? 6.30810 -30.57595 26.95055 1.000 22.88704 110 PRO C N 1
ATOM 1982 C CA . PRO D 2 5 ? 6.93495 -31.83642 26.54865 1.000 21.08515 110 PRO C CA 1
ATOM 1983 C C . PRO D 2 5 ? 8.45187 -31.74292 26.62719 1.000 21.14370 110 PRO C C 1
ATOM 1984 O O . PRO D 2 5 ? 9.05368 -30.73075 26.26745 1.000 18.93180 110 PRO C O 1
ATOM 1988 N N . ASN D 2 6 ? 9.06391 -32.81658 27.12315 1.000 21.98024 111 ASN C N 1
ATOM 1989 C CA . ASN D 2 6 ? 10.50755 -32.96313 27.22794 1.000 18.67426 111 ASN C CA 1
ATOM 1990 C C . ASN D 2 6 ? 11.13639 -32.96992 25.83740 1.000 19.03662 111 ASN C C 1
ATOM 1991 O O . ASN D 2 6 ? 10.94779 -33.93543 25.08381 1.000 16.48412 111 ASN C O 1
ATOM 1996 N N . PRO D 2 7 ? 11.90455 -31.93467 25.47150 1.000 20.16954 112 PRO C N 1
ATOM 1997 C CA . PRO D 2 7 ? 12.41024 -31.83652 24.09227 1.000 20.60880 112 PRO C CA 1
ATOM 1998 C C . PRO D 2 7 ? 13.59491 -32.73984 23.81252 1.000 23.06675 112 PRO C C 1
ATOM 1999 O O . PRO D 2 7 ? 13.98669 -32.87332 22.64345 1.000 21.91909 112 PRO C O 1
ATOM 2003 N N . LEU D 2 8 ? 14.17931 -33.35832 24.84258 1.000 19.62908 113 LEU C N 1
ATOM 2004 C CA . LEU D 2 8 ? 15.33517 -34.21685 24.64071 1.000 19.21047 113 LEU C CA 1
ATOM 2005 C C . LEU D 2 8 ? 14.96117 -35.64424 24.26069 1.000 20.83101 113 LEU C C 1
ATOM 2006 O O . LEU D 2 8 ? 15.84919 -36.40338 23.86393 1.000 21.05661 113 LEU C O 1
ATOM 2011 N N . LEU D 2 9 ? 13.68613 -36.03191 24.37469 1.000 20.09164 114 LEU C N 1
ATOM 2012 C CA . LEU D 2 9 ? 13.27704 -37.39466 24.03549 1.000 21.02759 114 LEU C CA 1
ATOM 2013 C C . LEU D 2 9 ? 13.49604 -37.68289 22.56076 1.000 24.70120 114 LEU C C 1
ATOM 2014 O O . LEU D 2 9 ? 13.13048 -36.87835 21.70239 1.000 24.50743 114 LEU C O 1
ATOM 2019 N N . GLY D 2 10 ? 14.06434 -38.85140 22.26790 1.000 25.96259 115 GLY C N 1
ATOM 2020 C CA . GLY D 2 10 ? 14.30607 -39.26675 20.90562 1.000 28.23462 115 GLY C CA 1
ATOM 2021 C C . GLY D 2 10 ? 15.49352 -38.61493 20.24086 1.000 31.02782 115 GLY C C 1
ATOM 2022 O O . GLY D 2 10 ? 15.72785 -38.85594 19.05355 1.000 33.06116 115 GLY C O 1
ATOM 2023 N N . LEU D 2 11 ? 16.25422 -37.79671 20.96165 1.000 28.94694 116 LEU C N 1
ATOM 2024 C CA . LEU D 2 11 ? 17.40015 -37.10028 20.40184 1.000 26.16550 116 LEU C CA 1
ATOM 2025 C C . LEU D 2 11 ? 18.67753 -37.76050 20.89530 1.000 33.45407 116 LEU C C 1
ATOM 2026 O O . LEU D 2 11 ? 18.80221 -38.07786 22.08470 1.000 30.36534 116 LEU C O 1
ATOM 2031 N N . ASP D 2 12 ? 19.61213 -37.97783 19.98206 1.000 34.91426 117 ASP C N 1
ATOM 2032 C CA . ASP D 2 12 ? 20.94537 -38.38593 20.37441 1.000 35.86038 117 ASP C CA 1
ATOM 2033 C C . ASP D 2 12 ? 21.70845 -37.17574 20.89149 1.000 38.18578 117 ASP C C 1
ATOM 2034 O O . ASP D 2 12 ? 21.37481 -36.02822 20.58215 1.000 35.32160 117 ASP C O 1
ATOM 2039 N N . SER D 2 13 ? 22.71172 -37.44076 21.72070 1.000 35.49301 118 SER C N 1
ATOM 2040 C CA . SER D 2 13 ? 23.54119 -36.40596 22.30879 1.000 39.70489 118 SER C CA 1
ATOM 2041 C C . SER D 2 13 ? 24.97846 -36.59115 21.85769 1.000 43.20993 118 SER C C 1
ATOM 2042 O O . SER D 2 13 ? 25.37580 -37.67358 21.41980 1.000 46.24868 118 SER C O 1
ATOM 2045 N N . THR D 2 14 ? 25.75481 -35.51530 21.97411 1.000 44.28255 119 THR C N 1
ATOM 2046 C CA . THR D 2 14 ? 27.18292 -35.55281 21.70862 1.000 47.31661 119 THR C CA 1
ATOM 2047 C C . THR D 2 14 ? 27.93332 -34.78197 22.78568 1.000 51.97371 119 THR C C 1
ATOM 2048 O O . THR D 2 14 ? 27.40739 -34.56110 23.87446 1.000 51.88381 119 THR C O 1
ATOM 2052 N N . VAL E 1 4 ? -3.07393 -32.92943 38.62399 1.000 54.10156 4 VAL D N 1
ATOM 2053 C CA . VAL E 1 4 ? -2.19905 -33.94011 39.20963 1.000 46.25877 4 VAL D CA 1
ATOM 2054 C C . VAL E 1 4 ? -2.99349 -34.89667 40.09272 1.000 47.56353 4 VAL D C 1
ATOM 2055 O O . VAL E 1 4 ? -3.57907 -34.49083 41.09762 1.000 55.24323 4 VAL D O 1
ATOM 2059 N N . GLN E 1 5 ? -3.00354 -36.17509 39.72050 1.000 48.71266 5 GLN D N 1
ATOM 2060 C CA . GLN E 1 5 ? -3.73415 -37.20943 40.45351 1.000 47.52803 5 GLN D CA 1
ATOM 2061 C C . GLN E 1 5 ? -2.74974 -37.93073 41.36936 1.000 47.34612 5 GLN D C 1
ATOM 2062 O O . GLN E 1 5 ? -2.01095 -38.81665 40.93105 1.000 48.91340 5 GLN D O 1
ATOM 2064 N N . LEU E 1 6 ? -2.74991 -37.55041 42.64568 1.000 40.94128 6 LEU D N 1
ATOM 2065 C CA . LEU E 1 6 ? -1.82755 -38.05881 43.65229 1.000 38.75312 6 LEU D CA 1
ATOM 2066 C C . LEU E 1 6 ? -2.53434 -38.05025 45.00815 1.000 39.40330 6 LEU D C 1
ATOM 2067 O O . LEU E 1 6 ? -2.13462 -37.37794 45.95481 1.000 41.48662 6 LEU D O 1
ATOM 2072 N N . GLN E 1 7 ? -3.60486 -38.81902 45.12648 1.000 38.63973 7 GLN D N 1
ATOM 2073 C CA . GLN E 1 7 ? -4.41577 -38.77805 46.33221 1.000 36.29298 7 GLN D CA 1
ATOM 2074 C C . GLN E 1 7 ? -3.67949 -39.43204 47.49516 1.000 34.88122 7 GLN D C 1
ATOM 2075 O O . GLN E 1 7 ? -3.09145 -40.50646 47.35206 1.000 33.06371 7 GLN D O 1
ATOM 2081 N N . ALA E 1 8 ? -3.70451 -38.77264 48.65096 1.000 30.36684 8 ALA D N 1
ATOM 2082 C CA . ALA E 1 8 ? -3.28220 -39.40740 49.89439 1.000 28.17974 8 ALA D CA 1
ATOM 2083 C C . ALA E 1 8 ? -4.48461 -40.02874 50.60254 1.000 29.16568 8 ALA D C 1
ATOM 2084 O O . ALA E 1 8 ? -5.58243 -39.46272 50.60103 1.000 31.42506 8 ALA D O 1
ATOM 2086 N N . SER E 1 9 ? -4.27612 -41.20564 51.19239 1.000 27.57966 9 SER D N 1
ATOM 2087 C CA A SER E 1 9 ? -5.31185 -41.89521 51.95038 0.410 28.44573 9 SER D CA 1
ATOM 2088 C CA B SER E 1 9 ? -5.31037 -41.90212 51.94616 0.590 28.44734 9 SER D CA 1
ATOM 2089 C C . SER E 1 9 ? -4.69097 -42.50295 53.20177 1.000 26.49205 9 SER D C 1
ATOM 2090 O O . SER E 1 9 ? -3.46988 -42.53663 53.36211 1.000 24.94578 9 SER D O 1
ATOM 2095 N N . GLY E 1 10 ? -5.54749 -42.99284 54.09562 1.000 28.16138 10 GLY D N 1
ATOM 2096 C CA . GLY E 1 10 ? -5.11148 -43.64912 55.31235 1.000 27.02383 10 GLY D CA 1
ATOM 2097 C C . GLY E 1 10 ? -5.20733 -42.80406 56.56834 1.000 33.02649 10 GLY D C 1
ATOM 2098 O O . GLY E 1 10 ? -4.94251 -43.32292 57.66459 1.000 28.98874 10 GLY D O 1
ATOM 2099 N N . GLY E 1 11 ? -5.57814 -41.53110 56.45580 1.000 33.94649 11 GLY D N 1
ATOM 2100 C CA . GLY E 1 11 ? -5.67657 -40.67880 57.62535 1.000 28.40532 11 GLY D CA 1
ATOM 2101 C C . GLY E 1 11 ? -6.88249 -41.01624 58.48889 1.000 31.21891 11 GLY D C 1
ATOM 2102 O O . GLY E 1 11 ? -7.75528 -41.80763 58.12807 1.000 32.42788 11 GLY D O 1
ATOM 2103 N N . GLY E 1 12 ? -6.92646 -40.39693 59.66116 1.000 29.81216 12 GLY D N 1
ATOM 2104 C CA . GLY E 1 12 ? -8.04567 -40.59672 60.56582 1.000 32.64000 12 GLY D CA 1
ATOM 2105 C C . GLY E 1 12 ? -7.66754 -40.20890 61.98762 1.000 32.14005 12 GLY D C 1
ATOM 2106 O O . GLY E 1 12 ? -6.67480 -39.52009 62.21343 1.000 29.97189 12 GLY D O 1
ATOM 2107 N N . PHE E 1 13 ? -8.49666 -40.66565 62.92950 1.000 35.96031 13 PHE D N 1
ATOM 2108 C CA . PHE E 1 13 ? -8.27571 -40.44009 64.35314 1.000 40.01573 13 PHE D CA 1
ATOM 2109 C C . PHE E 1 13 ? -7.42103 -41.55536 64.93819 1.000 39.41268 13 PHE D C 1
ATOM 2110 O O . PHE E 1 13 ? -7.65429 -42.73533 64.66838 1.000 42.13802 13 PHE D O 1
ATOM 2118 N N . VAL E 1 14 ? -6.45245 -41.17997 65.77195 1.000 37.65077 14 VAL D N 1
ATOM 2119 C CA . VAL E 1 14 ? -5.56280 -42.14865 66.40107 1.000 31.38201 14 VAL D CA 1
ATOM 2120 C C . VAL E 1 14 ? -5.17986 -41.64292 67.78817 1.000 36.75514 14 VAL D C 1
ATOM 2121 O O . VAL E 1 14 ? -5.07108 -40.43488 68.02313 1.000 36.03332 14 VAL D O 1
ATOM 2125 N N . GLN E 1 15 ? -5.00096 -42.60226 68.74638 1.000 31.68971 15 GLN D N 1
ATOM 2126 C CA . GLN E 1 15 ? -4.55691 -42.24077 70.08364 1.000 32.35183 15 GLN D CA 1
ATOM 2127 C C . GLN E 1 15 ? -3.03301 -42.15753 70.13671 1.000 31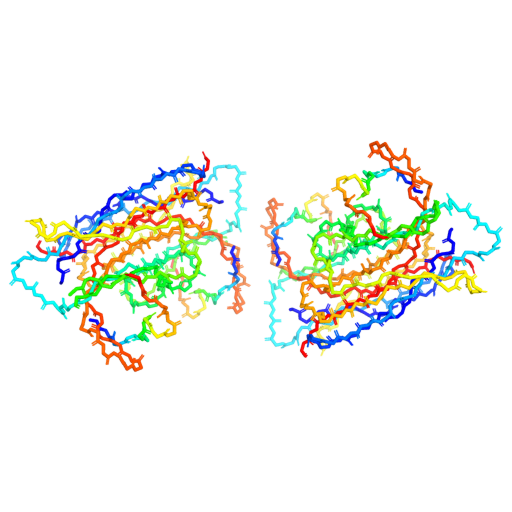.55646 15 GLN D C 1
ATOM 2128 O O . GLN E 1 15 ? -2.33811 -42.80182 69.34233 1.000 30.79989 15 GLN D O 1
ATOM 2130 N N . PRO E 1 16 ? -2.47113 -41.36225 71.04400 1.000 31.58046 16 PRO D N 1
ATOM 2131 C CA . PRO E 1 16 ? -1.00990 -41.30648 71.15020 1.000 30.59194 16 PRO D CA 1
ATOM 2132 C C . PRO E 1 16 ? -0.41939 -42.68245 71.43435 1.000 33.10478 16 PRO D C 1
ATOM 2133 O O . PRO E 1 16 ? -1.00144 -43.50745 72.14793 1.000 32.33371 16 PRO D O 1
ATOM 2137 N N . GLY E 1 17 ? 0.73959 -42.93279 70.83447 1.000 28.29637 17 GLY D N 1
ATOM 2138 C CA . GLY E 1 17 ? 1.33471 -44.24425 70.80609 1.000 29.90137 17 GLY D CA 1
ATOM 2139 C C . GLY E 1 17 ? 0.95186 -45.07025 69.59871 1.000 28.14111 17 GLY D C 1
ATOM 2140 O O . GLY E 1 17 ? 1.71897 -45.95845 69.20251 1.000 27.62174 17 GLY D O 1
ATOM 2141 N N . GLY E 1 18 ? -0.19002 -44.78050 68.98592 1.000 23.63948 18 GLY D N 1
ATOM 2142 C CA . GLY E 1 18 ? -0.67529 -45.57061 67.87112 1.000 22.53202 18 GLY D CA 1
ATOM 2143 C C . GLY E 1 18 ? 0.16668 -45.39260 66.61496 1.000 25.83610 18 GLY D C 1
ATOM 2144 O O . GLY E 1 18 ? 1.11555 -44.60663 66.55280 1.000 24.45422 18 GLY D O 1
ATOM 2145 N N . SER E 1 19 ? -0.18816 -46.17869 65.59882 1.000 22.42071 19 SER D N 1
ATOM 2146 C CA . SER E 1 19 ? 0.44440 -46.15393 64.28904 1.000 23.97494 19 SER D CA 1
ATOM 2147 C C . SER E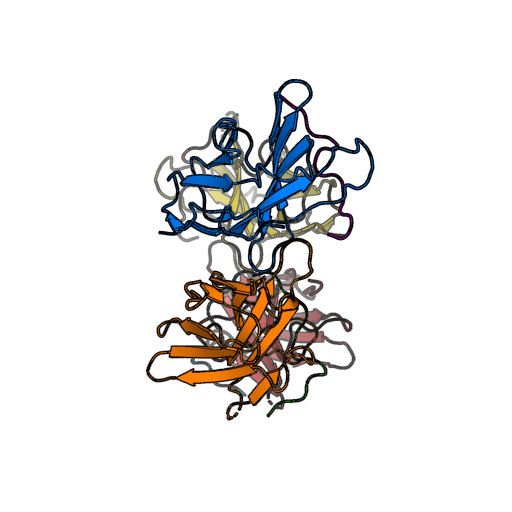 1 19 ? -0.60210 -45.89492 63.21304 1.000 24.96390 19 SER D C 1
ATOM 2148 O O . SER E 1 19 ? -1.79278 -46.17452 63.39042 1.000 18.38276 19 SER D O 1
ATOM 2151 N N . LEU E 1 20 ? -0.14343 -45.34586 62.08750 1.000 22.06915 20 LEU D N 1
ATOM 2152 C CA . LEU E 1 20 ? -0.98260 -45.23896 60.90526 1.000 21.05342 20 LEU D CA 1
ATOM 2153 C C . LEU E 1 20 ? -0.11579 -45.53383 59.69425 1.000 25.21507 20 LEU D C 1
ATOM 2154 O O . LEU E 1 20 ? 1.09688 -45.30103 59.70875 1.000 24.74814 20 LEU D O 1
ATOM 2159 N N . ARG E 1 21 ? -0.74105 -46.05345 58.64959 1.000 20.68273 21 ARG D N 1
ATOM 2160 C CA . ARG E 1 21 ? -0.06967 -46.30180 57.38056 1.000 25.56956 21 ARG D CA 1
ATOM 2161 C C . ARG E 1 21 ? -0.75599 -45.46447 56.30767 1.000 26.66148 21 ARG D C 1
ATOM 2162 O O . ARG E 1 21 ? -1.86520 -45.79370 55.87198 1.000 24.85286 21 ARG D O 1
ATOM 2170 N N . LEU E 1 22 ? -0.10365 -44.39159 55.88132 1.000 26.32985 22 LEU D N 1
ATOM 2171 C CA . LEU E 1 22 ? -0.62674 -43.55752 54.80862 1.000 22.57202 22 LEU D CA 1
ATOM 2172 C C . LEU E 1 22 ? -0.19702 -44.10028 53.45655 1.000 25.58497 22 LEU D C 1
ATOM 2173 O O . LEU E 1 22 ? 0.80896 -44.80700 53.34551 1.000 25.16139 22 LEU D O 1
ATOM 2178 N N . SER E 1 23 ? -0.97322 -43.75285 52.42398 1.000 25.57840 23 SER D N 1
ATOM 2179 C CA . SER E 1 23 ? -0.73913 -44.18456 51.05269 1.000 28.72152 23 SER D CA 1
ATOM 2180 C C . SER E 1 23 ? -0.75665 -42.98475 50.11976 1.000 28.31308 23 SER D C 1
ATOM 2181 O O . SER E 1 23 ? -1.48833 -42.01294 50.32180 1.000 28.58380 23 SER D O 1
ATOM 2184 N N . CYS E 1 24 ? 0.00248 -43.12087 49.04249 1.000 30.24933 24 CYS D N 1
ATOM 2185 C CA . CYS E 1 24 ? 0.24010 -42.03424 48.10913 1.000 31.98754 24 CYS D CA 1
ATOM 2186 C C . CYS E 1 24 ? 0.29570 -42.66903 46.72557 1.000 36.47661 24 CYS D C 1
ATOM 2187 O O . CYS E 1 24 ? 1.32602 -43.23118 46.35182 1.000 37.15624 24 CYS D O 1
ATOM 2190 N N . ALA E 1 25 ? -0.81257 -42.59106 45.98566 1.000 38.78743 25 ALA D N 1
ATOM 2191 C CA . ALA E 1 25 ? -1.02594 -43.40155 44.79521 1.000 41.16795 25 ALA D CA 1
ATOM 2192 C C . ALA E 1 25 ? -0.74284 -42.56848 43.54708 1.000 46.94016 25 ALA D C 1
ATOM 2193 O O . ALA E 1 25 ? -1.55048 -41.71419 43.16415 1.000 46.83286 25 ALA D O 1
ATOM 2195 N N . ALA E 1 26 ? 0.40251 -42.81587 42.91529 1.000 46.64331 26 ALA D N 1
ATOM 2196 C CA . ALA E 1 26 ? 0.72243 -42.12636 41.67769 1.000 49.08422 26 ALA D CA 1
ATOM 2197 C C . ALA E 1 26 ? -0.08561 -42.71618 40.52732 1.000 50.11299 26 ALA D C 1
ATOM 2198 O O . ALA E 1 26 ? -0.66271 -43.80398 40.62819 1.000 52.85142 26 ALA D O 1
ATOM 2200 N N . SER E 1 27 ? -0.15262 -41.97653 39.42826 1.000 52.23625 27 SER D N 1
ATOM 2201 C CA . SER E 1 27 ? -0.76199 -42.53938 38.23432 1.000 57.16391 27 SER D CA 1
ATOM 2202 C C . SER E 1 27 ? 0.26451 -43.42431 37.54652 1.000 50.59276 27 SER D C 1
ATOM 2203 O O . SER E 1 27 ? 1.46276 -43.12745 37.55821 1.000 46.05758 27 SER D O 1
ATOM 2206 N N . GLY E 1 28 ? -0.20173 -44.53819 36.99117 1.000 47.52287 28 GLY D N 1
ATOM 2207 C CA . GLY E 1 28 ? 0.67833 -45.32526 36.15403 1.000 52.97972 28 GLY D CA 1
ATOM 2208 C C . GLY E 1 28 ? 0.93394 -44.74093 34.78232 1.000 52.61673 28 GLY D C 1
ATOM 2209 O O . GLY E 1 28 ? 1.66764 -45.34598 33.99322 1.000 49.35414 28 GLY D O 1
ATOM 2210 N N . THR E 1 29 ? 0.36052 -43.57175 34.48866 1.000 50.25508 29 THR D N 1
ATOM 2211 C CA . THR E 1 29 ? 0.37640 -42.94188 33.17057 1.000 47.73425 29 THR D CA 1
ATOM 2212 C C . THR E 1 29 ? 1.44190 -41.85735 33.02678 1.000 46.31631 29 THR D C 1
ATOM 2213 O O . THR E 1 29 ? 2.07057 -41.75005 31.96843 1.000 45.02244 29 THR D O 1
ATOM 2217 N N . THR E 1 30 ? 1.67005 -41.05892 34.06703 1.000 40.53259 30 THR D N 1
ATOM 2218 C CA . THR E 1 30 ? 2.56706 -39.91144 34.00931 1.000 37.84121 30 THR D CA 1
ATOM 2219 C C . THR E 1 30 ? 3.49553 -39.91921 35.21176 1.000 36.19899 30 THR D C 1
ATOM 2220 O O . THR E 1 30 ? 3.09769 -40.31155 36.30965 1.000 40.69925 30 THR D O 1
ATOM 2224 N N . SER E 1 31 ? 4.73379 -39.46717 35.00371 1.000 31.02892 31 SER D N 1
ATOM 2225 C CA . SER E 1 31 ? 5.69564 -39.33749 36.09014 1.000 27.64260 31 SER D CA 1
ATOM 2226 C C . SER E 1 31 ? 6.30312 -37.94157 36.09893 1.000 28.80084 31 SER D C 1
ATOM 2227 O O . SER E 1 31 ? 6.75430 -37.44768 35.06139 1.000 25.98740 31 SER D O 1
ATOM 2230 N N . PHE E 1 32 ? 6.36008 -37.33597 37.29182 1.000 27.80645 32 PHE D N 1
ATOM 2231 C CA . PHE E 1 32 ? 6.70608 -35.93249 37.46108 1.000 27.06372 32 PHE D CA 1
ATOM 2232 C C . PHE E 1 32 ? 8.12820 -35.61424 37.95277 1.000 25.85028 32 PHE D C 1
ATOM 2233 O O . PHE E 1 32 ? 8.47254 -34.42952 37.99171 1.000 30.47420 32 PHE D O 1
ATOM 2241 N N . GLY E 1 33 ? 8.98413 -36.57078 38.32989 1.000 25.92318 33 GLY D N 1
ATOM 2242 C CA . GLY E 1 33 ? 9.03359 -37.98937 38.46886 1.000 30.42976 33 GLY D CA 1
ATOM 2243 C C . GLY E 1 33 ? 10.03441 -38.80702 39.28869 1.000 23.04305 33 GLY D C 1
ATOM 2244 O O . GLY E 1 33 ? 9.65296 -39.90631 39.58769 1.000 25.65274 33 GLY D O 1
ATOM 2245 N N . ASP E 1 34 ? 11.27118 -38.38494 39.64158 1.000 21.23635 34 ASP D N 1
ATOM 2246 C CA . ASP E 1 34 ? 12.12305 -39.39064 40.30218 1.000 20.28379 34 ASP D CA 1
ATOM 2247 C C . ASP E 1 34 ? 12.02249 -39.40406 41.82582 1.000 20.49421 34 ASP D C 1
ATOM 2248 O O . ASP E 1 34 ? 12.52936 -40.34409 42.46278 1.000 23.48187 34 ASP D O 1
ATOM 2253 N N . THR E 1 35 ? 11.33044 -38.44739 42.42513 1.000 18.06654 35 THR D N 1
ATOM 2254 C CA . THR E 1 35 ? 11.27388 -38.34374 43.87209 1.000 21.81773 35 THR D CA 1
ATOM 2255 C C . THR E 1 35 ? 9.83439 -38.16858 44.31950 1.000 22.12256 35 THR D C 1
ATOM 2256 O O . THR E 1 35 ? 9.08349 -37.38727 43.73007 1.000 22.31325 35 THR D O 1
ATOM 2260 N N . MET E 1 36 ? 9.45761 -38.90434 45.35983 1.000 22.12571 36 MET D N 1
ATOM 2261 C CA . MET E 1 36 ? 8.16109 -38.76387 46.00213 1.000 20.63189 36 MET D CA 1
ATOM 2262 C C . MET E 1 36 ? 8.39667 -38.40532 47.45692 1.000 19.98397 36 MET D C 1
ATOM 2263 O O . MET E 1 36 ? 9.16368 -39.08284 48.14513 1.000 20.96351 36 MET D O 1
ATOM 2268 N N . GLY E 1 37 ? 7.74714 -37.35116 47.92223 1.000 19.93974 37 GLY D N 1
ATOM 2269 C CA . GLY E 1 37 ? 7.93289 -36.89341 49.28492 1.000 17.80298 37 GLY D CA 1
ATOM 2270 C C . GLY E 1 37 ? 6.61452 -36.68428 49.98908 1.000 18.40434 37 GLY D C 1
ATOM 2271 O O . GLY E 1 37 ? 5.59686 -36.35004 49.37734 1.000 20.59352 37 GLY D O 1
ATOM 2272 N N . TRP E 1 38 ? 6.64769 -36.87493 51.30292 1.000 16.41270 38 TRP D N 1
ATOM 2273 C CA . TRP E 1 38 ? 5.53072 -36.58029 52.18449 1.000 17.94013 38 TRP D CA 1
ATOM 2274 C C . TRP E 1 38 ? 5.78761 -35.26097 52.89667 1.000 19.85974 38 TRP D C 1
ATOM 2275 O O . TRP E 1 38 ? 6.89291 -35.02910 53.39864 1.000 18.27423 38 TRP D O 1
ATOM 2286 N N . PHE E 1 39 ? 4.77255 -34.40179 52.92868 1.000 16.55393 39 PHE D N 1
ATOM 2287 C CA . PHE E 1 39 ? 4.79573 -33.16343 53.68620 1.000 17.29590 39 PHE D CA 1
ATOM 2288 C C . PHE E 1 39 ? 3.59519 -33.16172 54.62093 1.000 21.44630 39 PHE D C 1
ATOM 2289 O O . PHE E 1 39 ? 2.63648 -33.91759 54.43346 1.000 18.54602 39 PHE D O 1
ATOM 2297 N N . ARG E 1 40 ? 3.63439 -32.30972 55.63717 1.000 17.51383 40 ARG D N 1
ATOM 2298 C CA . ARG E 1 40 ? 2.46439 -32.18826 56.48379 1.000 19.00721 40 ARG D CA 1
ATOM 2299 C C . ARG E 1 40 ? 2.23620 -30.73302 56.84911 1.000 21.21256 40 ARG D C 1
ATOM 2300 O O . ARG E 1 40 ? 3.17376 -29.93272 56.91865 1.000 19.00488 40 ARG D O 1
ATOM 2308 N N . GLN E 1 41 ? 0.97147 -30.40494 57.08888 1.000 20.79184 41 GLN D N 1
ATOM 2309 C CA . GLN E 1 41 ? 0.58540 -29.04043 57.39967 1.000 21.10141 41 GLN D CA 1
ATOM 2310 C C . GLN E 1 41 ? -0.50827 -29.06814 58.45257 1.000 23.96743 41 GLN D C 1
ATOM 2311 O O . GLN E 1 41 ? -1.57209 -29.65641 58.23509 1.000 24.69820 41 GLN D O 1
ATOM 2317 N N . ALA E 1 42 ? -0.24346 -28.43434 59.58309 1.000 24.57044 42 ALA D N 1
ATOM 2318 C CA . ALA E 1 42 ? -1.15757 -28.29253 60.68696 1.000 23.65176 42 ALA D CA 1
ATOM 2319 C C . ALA E 1 42 ? -1.67860 -26.86110 60.74387 1.000 27.55687 42 ALA D C 1
ATOM 2320 O O . ALA E 1 42 ? -0.97790 -25.93292 60.34197 1.000 27.52151 42 ALA D O 1
ATOM 2322 N N . PRO E 1 43 ? -2.89105 -26.64521 61.24783 1.000 28.04445 43 PRO D N 1
ATOM 2323 C CA . PRO E 1 43 ? -3.43187 -25.27943 61.30178 1.000 31.29685 43 PRO D CA 1
ATOM 2324 C C . PRO E 1 43 ? -2.50332 -24.33975 62.06133 1.000 34.95015 43 PRO D C 1
ATOM 2325 O O . PRO E 1 43 ? -2.01726 -24.65689 63.15253 1.000 32.39716 43 PRO D O 1
ATOM 2329 N N . GLY E 1 44 ? -2.23212 -23.18686 61.45143 1.000 39.93688 44 GLY D N 1
ATOM 2330 C CA . GLY E 1 44 ? -1.40830 -22.16748 62.07067 1.000 43.26411 44 GLY D CA 1
ATOM 2331 C C . GLY E 1 44 ? 0.07743 -22.45962 62.10312 1.000 46.94984 44 GLY D C 1
ATOM 2332 O O . GLY E 1 44 ? 0.83214 -21.66759 62.68513 1.000 51.64575 44 GLY D O 1
ATOM 2333 N N . LYS E 1 45 ? 0.52808 -23.55943 61.50303 1.000 35.95663 45 LYS D N 1
ATOM 2334 C CA . LYS E 1 45 ? 1.94428 -23.87336 61.44048 1.000 29.21512 45 LYS D CA 1
ATOM 2335 C C . LYS E 1 45 ? 2.42814 -23.77994 59.99458 1.000 37.76515 45 LYS D C 1
ATOM 2336 O O . LYS E 1 45 ? 1.63784 -23.66793 59.05330 1.000 37.36273 45 LYS D O 1
ATOM 2342 N N . GLU E 1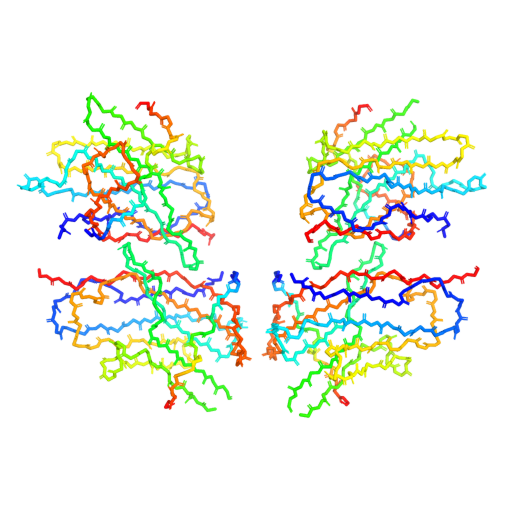 46 ? 3.74301 -23.81941 59.82074 1.000 32.28371 46 GLU D N 1
ATOM 2343 C CA . GLU E 1 46 ? 4.30329 -23.83455 58.47969 1.000 34.58203 46 GLU D CA 1
ATOM 2344 C C . GLU E 1 46 ? 4.33180 -25.26088 57.95312 1.000 28.88704 46 GLU D C 1
ATOM 2345 O O . GLU E 1 46 ? 4.42788 -26.22579 58.71897 1.000 24.50442 46 GLU D O 1
ATOM 2351 N N . ARG E 1 47 ? 4.24550 -25.38966 56.63320 1.000 23.63836 47 ARG D N 1
ATOM 2352 C CA . ARG E 1 47 ? 4.40776 -26.70033 56.01905 1.000 26.51925 47 ARG D CA 1
ATOM 2353 C C . ARG E 1 47 ? 5.72158 -27.31381 56.47414 1.000 20.53460 47 ARG D C 1
ATOM 2354 O O . ARG E 1 47 ? 6.74079 -26.62943 56.56760 1.000 20.39430 47 ARG D O 1
ATOM 2362 N N . GLU E 1 48 ? 5.69480 -28.60771 56.76120 1.000 19.47998 48 GLU D N 1
ATOM 2363 C CA . GLU E 1 48 ? 6.86437 -29.32536 57.24690 1.000 20.81768 48 GLU D CA 1
ATOM 2364 C C . GLU E 1 48 ? 7.12578 -30.53356 56.35354 1.000 18.94118 48 GLU D C 1
ATOM 2365 O O . GLU E 1 48 ? 6.23031 -31.36349 56.14974 1.000 20.86753 48 GLU D O 1
ATOM 2371 N N . PHE E 1 49 ? 8.34157 -30.62911 55.81656 1.000 19.18379 49 PHE D N 1
ATOM 2372 C CA . PHE E 1 49 ? 8.74260 -31.83786 55.10240 1.000 18.68003 49 PHE D CA 1
ATOM 2373 C C . PHE E 1 49 ? 8.87460 -32.98925 56.09036 1.000 20.63774 49 PHE D C 1
ATOM 2374 O O . PHE E 1 49 ? 9.39760 -32.81306 57.19467 1.000 17.36551 49 PHE D O 1
ATOM 2382 N N . VAL E 1 50 ? 8.38887 -34.17082 55.69232 1.000 15.55208 50 VAL D N 1
ATOM 2383 C CA . VAL E 1 50 ? 8.38667 -35.36833 56.54180 1.000 17.88260 50 VAL D CA 1
ATOM 2384 C C . VAL E 1 50 ? 9.42033 -36.39372 56.06609 1.000 17.70441 50 VAL D C 1
ATOM 2385 O O . VAL E 1 50 ? 10.29895 -36.80101 56.82777 1.000 18.64077 50 VAL D O 1
ATOM 2389 N N . SER E 1 51 ? 9.32115 -36.82931 54.80749 1.000 17.81810 51 SER D N 1
ATOM 2390 C CA . SER E 1 51 ? 10.09153 -37.97015 54.32433 1.000 17.20497 51 SER D CA 1
ATOM 2391 C C . SER E 1 51 ? 10.00790 -38.04148 52.80270 1.000 16.91559 51 SER D C 1
ATOM 2392 O O . SER E 1 51 ? 9.04213 -37.56478 52.20338 1.000 18.89637 51 SER D O 1
ATOM 2395 N N . ALA E 1 52 ? 11.00921 -38.66342 52.18626 1.000 15.47576 52 ALA D N 1
ATOM 2396 C CA . ALA E 1 52 ? 10.98847 -38.81237 50.73905 1.000 19.97152 52 ALA D CA 1
ATOM 2397 C C . ALA E 1 52 ? 11.72773 -40.07725 50.34061 1.000 23.94599 52 ALA D C 1
ATOM 2398 O O . ALA E 1 52 ? 12.58873 -40.57591 51.07780 1.000 20.71657 52 ALA D O 1
ATOM 2400 N N . ILE E 1 53 ? 11.35563 -40.59503 49.16961 1.000 19.85645 53 ILE D N 1
ATOM 2401 C CA . ILE E 1 53 ? 12.04212 -41.70168 48.51935 1.000 22.60996 53 ILE D CA 1
ATOM 2402 C C . ILE E 1 53 ? 12.39866 -41.25933 47.10019 1.000 25.25681 53 ILE D C 1
ATOM 2403 O O . ILE E 1 53 ? 11.56725 -40.67904 46.38947 1.000 22.55920 53 ILE D O 1
ATOM 2408 N N . SER E 1 54 ? 13.64461 -41.49458 46.70798 1.000 29.53022 54 SER D N 1
ATOM 2409 C CA . SER E 1 54 ? 14.19005 -40.96777 45.46490 1.000 25.79113 54 SER D CA 1
ATOM 2410 C C . SER E 1 54 ? 14.97362 -42.06279 44.76467 1.000 37.40863 54 SER D C 1
ATOM 2411 O O . SER E 1 54 ? 15.87903 -42.65653 45.35858 1.000 37.91568 54 SER D O 1
ATOM 2414 N N . ARG E 1 55 ? 14.62845 -42.31870 43.50296 1.000 36.65784 55 ARG D N 1
ATOM 2415 C CA . ARG E 1 55 ? 15.27766 -43.34684 42.69723 1.000 42.37750 55 ARG D CA 1
ATOM 2416 C C . ARG E 1 55 ? 16.55269 -42.77582 42.09585 1.000 44.96741 55 ARG D C 1
ATOM 2417 O O . ARG E 1 55 ? 16.50981 -42.00081 41.13841 1.000 47.97609 55 ARG D O 1
ATOM 2425 N N . GLN E 1 56 ? 17.69414 -43.17044 42.64212 1.000 51.24964 56 GLN D N 1
ATOM 2426 C CA . GLN E 1 56 ? 18.97558 -42.70928 42.12925 1.000 55.88652 56 GLN D CA 1
ATOM 2427 C C . GLN E 1 56 ? 19.79156 -43.88817 41.60811 1.000 58.63904 56 GLN D C 1
ATOM 2428 O O . GLN E 1 56 ? 20.68247 -44.38562 42.29235 1.000 64.48876 56 GLN D O 1
ATOM 2430 N N . ASP E 1 58 ? 18.81779 -46.97799 42.43559 1.000 53.04316 58 ASP D N 1
ATOM 2431 C CA . ASP E 1 58 ? 18.71379 -47.48625 43.79957 1.000 50.71932 58 ASP D CA 1
ATOM 2432 C C . ASP E 1 58 ? 17.96223 -46.49793 44.69825 1.000 47.72529 58 ASP D C 1
ATOM 2433 O O . ASP E 1 58 ? 18.16574 -45.29048 44.60183 1.000 49.67374 58 ASP D O 1
ATOM 2438 N N . ASP E 1 59 ? 17.10528 -47.01877 45.57730 1.000 42.57585 59 ASP D N 1
ATOM 2439 C CA . ASP E 1 59 ? 16.18078 -46.19726 46.35962 1.000 42.66413 59 ASP D CA 1
ATOM 2440 C C . ASP E 1 59 ? 16.89320 -45.52774 47.53256 1.000 42.29219 59 ASP D C 1
ATOM 2441 O O . ASP E 1 59 ? 17.49325 -46.21034 48.36931 1.000 40.11516 59 ASP D O 1
ATOM 2446 N N . SER E 1 60 ? 16.80034 -44.19991 47.61594 1.000 36.47048 60 SER D N 1
ATOM 2447 C CA . SER E 1 60 ? 17.30251 -43.43804 48.75693 1.000 38.05255 60 SER D CA 1
ATOM 2448 C C . SER E 1 60 ? 16.13035 -42.93865 49.59523 1.000 35.71589 60 SER D C 1
ATOM 2449 O O . SER E 1 60 ? 15.14581 -42.42659 49.04752 1.000 32.15362 60 SER D O 1
ATOM 2452 N N . HIS E 1 61 ? 16.23972 -43.08438 50.91592 1.000 29.28909 61 HIS D N 1
ATOM 2453 C CA . HIS E 1 61 ? 15.18703 -42.70714 51.85582 1.000 28.50478 61 HIS D CA 1
ATOM 2454 C C . HIS E 1 61 ? 15.64400 -41.52959 52.70402 1.000 27.33839 61 HIS D C 1
ATOM 2455 O O . HIS E 1 61 ? 16.75207 -41.54875 53.24608 1.000 28.74949 61 HIS D O 1
ATOM 2462 N N . TYR E 1 62 ? 14.78799 -40.51963 52.82546 1.000 23.01892 62 TYR D N 1
ATOM 2463 C CA . TYR E 1 62 ? 15.08724 -39.31251 53.57920 1.000 21.96478 62 TYR D CA 1
ATOM 2464 C C . TYR E 1 62 ? 14.02876 -39.09832 54.65075 1.000 22.19432 62 TYR D C 1
ATOM 2465 O O . TYR E 1 62 ? 12.84332 -39.37373 54.43780 1.000 17.58202 62 TYR D O 1
ATOM 2474 N N . TYR E 1 63 ? 14.46689 -38.58423 55.80247 1.000 22.74354 63 TYR D N 1
ATOM 2475 C CA . TYR E 1 63 ? 13.57794 -38.33160 56.92684 1.000 21.81413 63 TYR D CA 1
ATOM 2476 C C . TYR E 1 63 ? 13.93095 -37.01728 57.60664 1.000 23.20196 63 TYR D C 1
ATOM 2477 O O . TYR E 1 63 ? 15.10916 -36.70685 57.81322 1.000 22.98342 63 TYR D O 1
ATOM 2486 N N . ALA E 1 64 ? 12.89782 -36.25162 57.95292 1.000 21.49736 64 ALA D N 1
ATOM 2487 C CA . ALA E 1 64 ? 13.08988 -35.10745 58.82481 1.000 23.43850 64 ALA D CA 1
ATOM 2488 C C . ALA E 1 64 ? 13.59011 -35.58610 60.18130 1.000 26.09524 64 ALA D C 1
ATOM 2489 O O . ALA E 1 64 ? 13.25013 -36.67865 60.63433 1.000 24.66858 64 ALA D O 1
ATOM 2491 N N . ASP E 1 65 ? 14.40903 -34.75605 60.83179 1.000 27.05840 65 ASP D N 1
ATOM 2492 C CA . ASP E 1 65 ? 14.86389 -35.08339 62.18043 1.000 28.13035 65 ASP D CA 1
ATOM 2493 C C . ASP E 1 65 ? 13.69022 -35.31488 63.12866 1.000 31.31561 65 ASP D C 1
ATOM 2494 O O . ASP E 1 65 ? 13.78487 -36.13583 64.04383 1.000 29.31750 65 ASP D O 1
ATOM 2499 N N . SER E 1 66 ? 12.57242 -34.61743 62.92162 1.000 30.02064 66 SER D N 1
ATOM 2500 C CA . SER E 1 66 ? 11.45132 -34.72295 63.85221 1.000 31.90056 66 SER D CA 1
ATOM 2501 C C . SER E 1 66 ? 10.70502 -36.04847 63.75426 1.000 28.96329 66 SER D C 1
ATOM 2502 O O . SER E 1 66 ? 9.86693 -36.32312 64.61894 1.000 28.55932 66 SER D O 1
ATOM 2505 N N . VAL E 1 67 ? 10.96425 -36.87094 62.73399 1.000 27.75112 67 VAL D N 1
ATOM 2506 C CA . VAL E 1 67 ? 10.21884 -38.12082 62.58405 1.000 26.12987 67 VAL D CA 1
ATOM 2507 C C . VAL E 1 67 ? 11.16440 -39.30618 62.42767 1.000 31.70352 67 VAL D C 1
ATOM 2508 O O . VAL E 1 67 ? 10.72265 -40.46253 62.40535 1.000 31.03952 67 VAL D O 1
ATOM 2512 N N . LYS E 1 68 ? 12.46309 -39.03098 62.31817 1.000 31.37579 68 LYS D N 1
ATOM 2513 C CA . LYS E 1 68 ? 13.45460 -40.09082 62.14207 1.000 33.43288 68 LYS D CA 1
ATOM 2514 C C . LYS E 1 68 ? 13.32096 -41.17164 63.20982 1.000 32.69513 68 LYS D C 1
ATOM 2515 O O . LYS E 1 68 ? 13.15642 -40.87994 64.39949 1.000 33.72930 68 LYS D O 1
ATOM 2521 N N . GLY E 1 69 ? 13.40605 -42.43529 62.77369 1.000 32.13568 69 GLY D N 1
ATOM 2522 C CA . GLY E 1 69 ? 13.26707 -43.57114 63.66574 1.000 35.62342 69 GLY D CA 1
ATOM 2523 C C . GLY E 1 69 ? 11.83803 -43.97544 63.97393 1.000 33.33431 69 GLY D C 1
ATOM 2524 O O . GLY E 1 69 ? 11.60353 -45.13366 64.33834 1.000 33.18103 69 GLY D O 1
ATOM 2525 N N . ARG E 1 70 ? 10.87582 -43.05857 63.85416 1.000 30.61128 70 ARG D N 1
ATOM 2526 C CA . ARG E 1 70 ? 9.46390 -43.36880 64.06436 1.000 32.18104 70 ARG D CA 1
ATOM 2527 C C . ARG E 1 70 ? 8.70607 -43.63148 62.76964 1.000 29.94536 70 ARG D C 1
ATOM 2528 O O . ARG E 1 70 ? 7.73228 -44.39024 62.78721 1.000 27.81094 70 ARG D O 1
ATOM 2536 N N . PHE E 1 71 ? 9.10421 -42.99768 61.66179 1.000 24.85927 71 PHE D N 1
ATOM 2537 C CA . PHE E 1 71 ? 8.43197 -43.13078 60.37481 1.000 24.94689 71 PHE D CA 1
ATOM 2538 C C . PHE E 1 71 ? 9.29371 -43.93561 59.40645 1.000 29.95094 71 PHE D C 1
ATOM 2539 O O . PHE E 1 71 ? 10.52884 -43.87014 59.43942 1.000 28.21705 71 PHE D O 1
ATOM 2547 N N . THR E 1 72 ? 8.62236 -44.68072 58.52862 1.000 27.22277 72 THR D N 1
ATOM 2548 C CA . THR E 1 72 ? 9.24979 -45.45795 57.46509 1.000 27.83993 72 THR D CA 1
ATOM 2549 C C . THR E 1 72 ? 8.54250 -45.14060 56.15417 1.000 27.96826 72 THR D C 1
ATOM 2550 O O . THR E 1 72 ? 7.31334 -45.23945 56.07179 1.000 23.89596 72 THR D O 1
ATOM 2554 N N . ILE E 1 73 ? 9.30545 -44.76802 55.12883 1.000 24.19480 73 ILE D N 1
ATOM 2555 C CA . ILE E 1 73 ? 8.74206 -44.58723 53.79544 1.000 22.37982 73 ILE D CA 1
ATOM 2556 C C . ILE E 1 73 ? 9.12297 -45.79130 52.93726 1.000 23.32043 73 ILE D C 1
ATOM 2557 O O . ILE E 1 73 ? 10.18745 -46.39849 53.12899 1.000 26.26300 73 ILE D O 1
ATOM 2562 N N . SER E 1 74 ? 8.23141 -46.18402 52.03010 1.000 24.55283 74 SER D N 1
ATOM 2563 C CA . SER E 1 74 ? 8.47139 -47.35269 51.18540 1.000 28.52559 74 SER D CA 1
ATOM 2564 C C . SER E 1 74 ? 7.58233 -47.26400 49.95169 1.000 27.75056 74 SER D C 1
ATOM 2565 O O . SER E 1 74 ? 6.65391 -46.45611 49.88885 1.000 29.57776 74 SER D O 1
ATOM 2568 N N . ARG E 1 75 ? 7.87693 -48.11135 48.96525 1.000 29.45398 75 ARG D N 1
ATOM 2569 C CA . ARG E 1 75 ? 7.13203 -48.12277 47.71375 1.000 37.13345 75 ARG D CA 1
ATOM 2570 C C . ARG E 1 75 ? 6.74735 -49.54194 47.33773 1.000 38.81237 75 ARG D C 1
ATOM 2571 O O . ARG E 1 75 ? 7.45662 -50.50305 47.64658 1.000 42.43403 75 ARG D O 1
ATOM 2579 N N . ASP E 1 76 ? 5.61973 -49.66845 46.64667 1.000 45.15159 76 ASP D N 1
ATOM 2580 C CA . ASP E 1 76 ? 5.20640 -50.97961 46.16907 1.000 45.90824 76 ASP D CA 1
ATOM 2581 C C . ASP E 1 76 ? 5.51930 -51.21587 44.69960 1.000 50.74766 76 ASP D C 1
ATOM 2582 O O . ASP E 1 76 ? 5.62811 -52.37959 44.29094 1.000 65.35001 76 ASP D O 1
ATOM 2587 N N . ASN E 1 77 ? 5.66200 -50.15477 43.90417 1.000 49.07189 77 ASN D N 1
ATOM 2588 C CA . ASN E 1 77 ? 6.02574 -50.25390 42.49016 1.000 51.85435 77 ASN D CA 1
ATOM 2589 C C . ASN E 1 77 ? 4.90110 -50.88538 41.68001 1.000 56.36376 77 ASN D C 1
ATOM 2590 O O . ASN E 1 77 ? 4.34518 -50.24801 40.77826 1.000 55.16386 77 ASN D O 1
ATOM 2595 N N . SER E 1 78 ? 4.56154 -52.13732 42.00237 1.000 52.80455 78 SER D N 1
ATOM 2596 C CA . SER E 1 78 ? 3.50218 -52.85132 41.29874 1.000 60.39203 78 SER D CA 1
ATOM 2597 C C . SER E 1 78 ? 2.17389 -52.11194 41.35111 1.000 58.81935 78 SER D C 1
ATOM 2598 O O . SER E 1 78 ? 1.30648 -52.35333 40.50378 1.000 60.30534 78 SER D O 1
ATOM 2601 N N . LYS E 1 79 ? 1.99513 -51.22587 42.32807 1.000 49.92562 79 LYS D N 1
ATOM 2602 C CA . LYS E 1 79 ? 0.77743 -50.44002 42.46502 1.000 52.71801 79 LYS D CA 1
ATOM 2603 C C . LYS E 1 79 ? 1.02740 -48.94467 42.31967 1.000 50.76699 79 LYS D C 1
ATOM 2604 O O . LYS E 1 79 ? 0.12679 -48.15040 42.62067 1.000 51.48673 79 LYS D O 1
ATOM 2610 N N . ASN E 1 80 ? 2.21998 -48.54336 41.86593 1.000 51.47777 80 ASN D N 1
ATOM 2611 C CA . ASN E 1 80 ? 2.59833 -47.12811 41.74435 1.000 45.56110 80 ASN D CA 1
ATOM 2612 C C . ASN E 1 80 ? 2.21790 -46.33495 42.99128 1.000 44.68215 80 ASN D C 1
ATOM 2613 O O . ASN E 1 80 ? 1.68474 -45.22529 42.90804 1.000 41.30041 80 ASN D O 1
ATOM 2618 N N . THR E 1 81 ? 2.47974 -46.91071 44.16314 1.000 38.70875 81 THR D N 1
ATOM 2619 C CA . THR E 1 81 ? 2.09857 -46.28395 45.41837 1.000 35.67359 81 THR D CA 1
ATOM 2620 C C . THR E 1 81 ? 3.30180 -46.15666 46.34574 1.000 33.59764 81 THR D C 1
ATOM 2621 O O . THR E 1 81 ? 4.16121 -47.04124 46.40118 1.000 33.96338 81 THR D O 1
ATOM 2625 N N . VAL E 1 82 ? 3.36104 -45.03229 47.05067 1.000 25.48845 82 VAL D N 1
ATOM 2626 C CA . VAL E 1 82 ? 4.35668 -44.76854 48.08154 1.000 24.22539 82 VAL D CA 1
ATOM 2627 C C . VAL E 1 82 ? 3.63009 -44.76867 49.42364 1.000 28.72123 82 VAL D C 1
ATOM 2628 O O . VAL E 1 82 ? 2.57019 -44.14653 49.55654 1.000 27.82157 82 VAL D O 1
ATOM 2632 N N . TYR E 1 83 ? 4.17081 -45.49238 50.40188 1.000 26.22493 83 TYR D N 1
ATOM 2633 C CA . TYR E 1 83 ? 3.56584 -45.60463 51.72439 1.000 27.90332 83 TYR D CA 1
ATOM 2634 C C . TYR E 1 83 ? 4.38173 -44.83860 52.75960 1.000 26.28263 83 TYR D C 1
ATOM 2635 O O . TYR E 1 83 ? 5.60839 -44.75186 52.66399 1.000 27.93921 83 TYR D O 1
ATOM 2644 N N . LEU E 1 84 ? 3.69673 -44.30113 53.76855 1.000 25.65270 84 LEU D N 1
ATOM 2645 C CA . LEU E 1 84 ? 4.36216 -43.71939 54.93179 1.000 22.56543 84 LEU D CA 1
ATOM 2646 C C . LEU E 1 84 ? 3.76985 -44.37309 56.17308 1.000 25.11041 84 LEU D C 1
ATOM 2647 O O . LEU E 1 84 ? 2.60187 -44.14063 56.51886 1.000 21.20139 84 LEU D O 1
ATOM 2652 N N . GLN E 1 85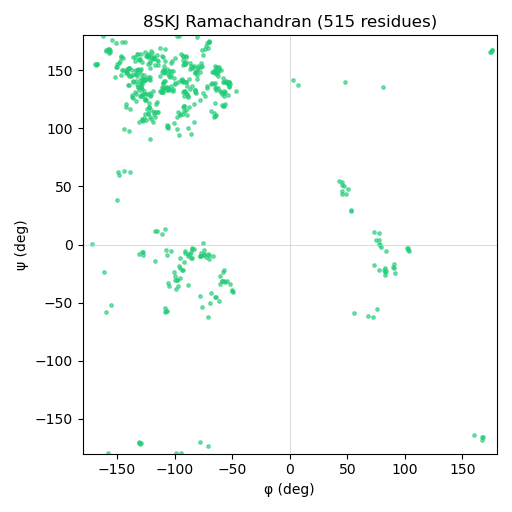 ? 4.55082 -45.21099 56.83227 1.000 22.24680 85 GLN D N 1
ATOM 2653 C CA . GLN E 1 85 ? 4.10200 -45.76147 58.10208 1.000 25.70764 85 GLN D CA 1
ATOM 2654 C C . GLN E 1 85 ? 4.57458 -44.82944 59.20499 1.000 25.35971 85 GLN D C 1
ATOM 2655 O O . GLN E 1 85 ? 5.74032 -44.42865 59.22843 1.000 25.40763 85 GLN D O 1
ATOM 2661 N N . MET E 1 86 ? 3.66386 -44.45858 60.09229 1.000 22.30092 86 MET D N 1
ATOM 2662 C CA . MET E 1 86 ? 3.96018 -43.51764 61.15900 1.000 23.01601 86 MET D CA 1
ATOM 2663 C C . MET E 1 86 ? 3.70153 -44.23307 62.47198 1.000 26.49527 86 MET D C 1
ATOM 2664 O O . MET E 1 86 ? 2.56385 -44.62710 62.74496 1.000 25.91295 86 MET D O 1
ATOM 2669 N N . ASN E 1 87 ? 4.74860 -44.42245 63.26613 1.000 23.92576 87 ASN D N 1
ATOM 2670 C CA . ASN E 1 87 ? 4.65909 -45.14800 64.52344 1.000 25.05645 87 ASN D CA 1
ATOM 2671 C C . ASN E 1 87 ? 4.84223 -44.19403 65.69404 1.000 30.43085 87 ASN D C 1
ATOM 2672 O O . ASN E 1 87 ? 5.36000 -43.08012 65.54206 1.000 29.27134 87 ASN D O 1
ATOM 2677 N N . SER E 1 88 ? 4.41078 -44.66117 66.86585 1.000 27.93392 88 SER D N 1
ATOM 2678 C CA . SER E 1 88 ? 4.52543 -43.92196 68.12096 1.000 29.87428 88 SER D CA 1
ATOM 2679 C C . SER E 1 88 ? 4.09513 -42.47230 67.92899 1.000 34.29251 88 SER D C 1
ATOM 2680 O O . SER E 1 88 ? 4.81140 -41.52977 68.27203 1.000 31.01611 88 SER D O 1
ATOM 2683 N N . LEU E 1 89 ? 2.90991 -42.30704 67.34608 1.000 29.88697 89 LEU D N 1
ATOM 2684 C CA . LEU E 1 89 ? 2.39502 -40.98640 67.02308 1.000 28.46978 89 LEU D CA 1
ATOM 2685 C C . LEU E 1 89 ? 2.19292 -40.15745 68.28289 1.000 29.16722 89 LEU D C 1
ATOM 2686 O O . LEU E 1 89 ? 1.91203 -40.68015 69.36817 1.000 29.00478 89 LEU D O 1
ATOM 2691 N N . ARG E 1 90 ? 2.33884 -38.84452 68.12413 1.000 30.28181 90 ARG D N 1
ATOM 2692 C CA . ARG E 1 90 ? 2.28814 -37.90092 69.22869 1.000 34.09300 90 ARG D CA 1
ATOM 2693 C C . ARG E 1 90 ? 1.33835 -36.77786 68.84647 1.000 33.40492 90 ARG D C 1
ATOM 2694 O O . ARG E 1 90 ? 1.09377 -36.53418 67.66098 1.000 32.40371 90 ARG D O 1
ATOM 2702 N N . ALA E 1 91 ? 0.82890 -36.07220 69.86245 1.000 29.61576 91 ALA D N 1
ATOM 2703 C CA . ALA E 1 91 ? -0.10986 -34.97862 69.61154 1.000 29.35863 91 ALA D CA 1
ATOM 2704 C C . ALA E 1 91 ? 0.40835 -34.01626 68.54799 1.000 29.32972 91 ALA D C 1
ATOM 2705 O O . ALA E 1 91 ? -0.35356 -33.56421 67.68466 1.000 31.88934 91 ALA D O 1
ATOM 2707 N N . GLU E 1 92 ? 1.70731 -33.71516 68.56943 1.000 29.04778 92 GLU D N 1
ATOM 2708 C CA . GLU E 1 92 ? 2.29041 -32.76153 67.62614 1.000 33.05000 92 GLU D CA 1
ATOM 2709 C C . GLU E 1 92 ? 2.37524 -33.28119 66.19292 1.000 29.25142 92 GLU D C 1
ATOM 2710 O O . GLU E 1 92 ? 2.72344 -32.50229 65.29940 1.000 26.14027 92 GLU D O 1
ATOM 2716 N N . ASP E 1 93 ? 2.08841 -34.56314 65.94458 1.000 26.55855 93 ASP D N 1
ATOM 2717 C CA . ASP E 1 93 ? 2.02579 -35.06937 64.57307 1.000 24.50735 93 ASP D CA 1
ATOM 2718 C C . ASP E 1 93 ? 0.68353 -34.80460 63.90030 1.000 24.97284 93 ASP D C 1
ATOM 2719 O O . ASP E 1 93 ? 0.53358 -35.11820 62.70889 1.000 23.92724 93 ASP D O 1
ATOM 2724 N N . THR E 1 94 ? -0.28277 -34.23283 64.61670 1.000 23.11210 94 THR D N 1
ATOM 2725 C CA . THR E 1 94 ? -1.56781 -33.88509 64.02106 1.000 23.60883 94 THR D CA 1
ATOM 2726 C C . THR E 1 94 ? -1.34984 -32.89101 62.88300 1.000 23.07550 94 THR D C 1
ATOM 2727 O O . THR E 1 94 ? -0.60456 -31.91849 63.03352 1.000 20.61132 94 THR D O 1
ATOM 2731 N N . ALA E 1 95 ? -1.96397 -33.16207 61.73148 1.000 20.75215 95 ALA D N 1
ATOM 2732 C CA . ALA E 1 95 ? -1.78339 -32.34318 60.53310 1.000 20.90081 95 ALA D CA 1
ATOM 2733 C C . ALA E 1 95 ? -2.49779 -33.02214 59.37483 1.000 21.69044 95 ALA D C 1
ATOM 2734 O O . ALA E 1 95 ? -2.89246 -34.18832 59.45701 1.000 21.88420 95 ALA D O 1
ATOM 2736 N N . THR E 1 96 ? -2.67082 -32.26406 58.29613 1.000 23.48513 96 THR D N 1
ATOM 2737 C CA . THR E 1 96 ? -2.96361 -32.84017 56.99516 1.000 21.64123 96 THR D CA 1
ATOM 2738 C C . THR E 1 96 ? -1.64678 -33.28936 56.36801 1.000 19.49603 96 THR D C 1
ATOM 2739 O O . THR E 1 96 ? -0.66653 -32.53461 56.35377 1.000 19.38189 96 THR D O 1
ATOM 2743 N N . TYR E 1 97 ? -1.61409 -34.52000 55.87147 1.000 18.13473 97 TYR D N 1
ATOM 2744 C CA . TYR E 1 97 ? -0.42799 -35.06409 55.22425 1.000 17.56802 97 TYR D CA 1
ATOM 2745 C C . TYR E 1 97 ? -0.70091 -35.16267 53.73019 1.000 19.24907 97 TYR D C 1
ATOM 2746 O O . TYR E 1 97 ? -1.78210 -35.59532 53.32225 1.000 19.12851 97 TYR D O 1
ATOM 2755 N N . TYR E 1 98 ? 0.26202 -34.74961 52.91327 1.000 19.26337 98 TYR D N 1
ATOM 2756 C CA . TYR E 1 98 ? 0.08161 -34.84901 51.47622 1.000 19.20406 98 TYR D CA 1
ATOM 2757 C C . TYR E 1 98 ? 1.40957 -35.17115 50.80804 1.000 20.02111 98 TYR D C 1
ATOM 2758 O O . TYR E 1 98 ? 2.48684 -34.98666 51.37574 1.000 20.31529 98 TYR D O 1
ATOM 2767 N N . CYS E 1 99 ? 1.31058 -35.67609 49.59244 1.000 19.58526 99 CYS D N 1
ATOM 2768 C CA . CYS E 1 99 ? 2.47071 -36.01839 48.79297 1.000 23.25839 99 CYS D CA 1
ATOM 2769 C C . CYS E 1 99 ? 2.74976 -34.97599 47.72573 1.000 23.09375 99 CYS D C 1
ATOM 2770 O O . CYS E 1 99 ? 1.85817 -34.24467 47.28628 1.000 21.35308 99 CYS D O 1
ATOM 2773 N N . ALA E 1 100 ? 4.00055 -34.96683 47.27083 1.000 22.90743 100 ALA D N 1
ATOM 2774 C CA . ALA E 1 100 ? 4.36404 -34.34450 46.00857 1.000 23.07188 100 ALA D CA 1
ATOM 2775 C C . ALA E 1 100 ? 5.32931 -35.25620 45.26649 1.000 22.45695 100 ALA D C 1
ATOM 2776 O O . ALA E 1 100 ? 6.09722 -36.00032 45.87889 1.000 21.00865 100 ALA D O 1
ATOM 2778 N N . GLU E 1 101 ? 5.28512 -35.19452 43.93798 1.000 20.80103 101 GLU D N 1
ATOM 2779 C CA . GLU E 1 101 ? 6.31014 -35.78942 43.09674 1.000 20.61263 101 GLU D CA 1
ATOM 2780 C C . GLU E 1 101 ? 7.13743 -34.67165 42.48150 1.000 21.91117 101 GLU D C 1
ATOM 2781 O O . GLU E 1 101 ? 6.58886 -33.64119 42.07441 1.000 20.78693 101 GLU D O 1
ATOM 2787 N N . TRP E 1 102 ? 8.44754 -34.88358 42.38572 1.000 17.78700 102 TRP D N 1
ATOM 2788 C CA . TRP E 1 102 ? 9.29959 -33.89721 41.74055 1.000 18.80004 102 TRP D CA 1
ATOM 2789 C C . TRP E 1 102 ? 10.56442 -34.57396 41.24107 1.000 18.33578 102 TRP D C 1
ATOM 2790 O O . TRP E 1 102 ? 10.87582 -35.71674 41.59809 1.000 18.42598 102 TRP D O 1
ATOM 2801 N N . MET E 1 103 ? 11.28420 -33.85365 40.38938 1.000 18.48280 103 MET D N 1
ATOM 2802 C CA . MET E 1 103 ? 12.59458 -34.29423 39.93964 1.000 17.88951 103 MET D CA 1
ATOM 2803 C C . MET E 1 103 ? 13.63307 -33.69139 40.87659 1.000 17.29996 103 MET D C 1
ATOM 2804 O O . MET E 1 103 ? 13.72390 -32.46796 41.00659 1.000 16.07676 103 MET D O 1
ATOM 2809 N N . ASN E 1 104 ? 14.37315 -34.55501 41.54945 1.000 18.52777 104 ASN D N 1
ATOM 2810 C CA . ASN E 1 104 ? 15.38313 -34.12130 42.50548 1.000 20.09704 104 ASN D CA 1
ATOM 2811 C C . ASN E 1 104 ? 16.38303 -33.22249 41.78885 1.000 19.28130 104 ASN D C 1
ATOM 2812 O O . ASN E 1 104 ? 17.02163 -33.65546 40.82911 1.000 19.47595 104 ASN D O 1
ATOM 2817 N N . THR E 1 105 ? 16.49929 -31.96424 42.23374 1.000 18.58024 105 THR D N 1
ATOM 2818 C CA . THR E 1 105 ? 17.36046 -30.99691 41.55180 1.000 20.29133 105 THR D CA 1
ATOM 2819 C C . THR E 1 105 ? 18.76672 -30.92533 42.12702 1.000 22.08499 105 THR D C 1
ATOM 2820 O O . THR E 1 105 ? 19.67871 -30.45490 41.43584 1.000 20.88402 105 THR D O 1
ATOM 2824 N N . ARG E 1 106 ? 18.95453 -31.34854 43.38007 1.000 17.75184 106 ARG D N 1
ATOM 2825 C CA . ARG E 1 106 ? 20.20985 -31.15148 44.10434 1.000 19.23218 106 ARG D CA 1
ATOM 2826 C C . ARG E 1 106 ? 20.62395 -29.68080 44.09709 1.000 17.74458 106 ARG D C 1
ATOM 2827 O O . ARG E 1 106 ? 21.81143 -29.35349 44.14774 1.000 20.60777 106 ARG D O 1
ATOM 2835 N N . ARG E 1 107 ? 19.62780 -28.79458 44.03945 1.000 17.06805 107 ARG D N 1
ATOM 2836 C CA . ARG E 1 107 ? 19.81440 -27.34892 43.97043 1.000 19.42312 107 ARG D CA 1
ATOM 2837 C C . ARG E 1 107 ? 18.93463 -26.64437 44.99816 1.000 19.87439 107 ARG D C 1
ATOM 2838 O O . ARG E 1 107 ? 18.33982 -27.30951 45.85027 1.000 18.23180 107 ARG D O 1
ATOM 2846 N N . GLU E 1 108 ? 18.83362 -25.30998 44.93235 1.000 18.55760 108 GLU D N 1
ATOM 2847 C CA . GLU E 1 108 ? 18.17361 -24.58406 46.01388 1.000 24.76076 108 GLU D CA 1
ATOM 2848 C C . GLU E 1 108 ? 16.67515 -24.86816 46.04448 1.000 21.07204 108 GLU D C 1
ATOM 2849 O O . GLU E 1 108 ? 16.09784 -25.03986 47.12137 1.000 19.20628 108 GLU D O 1
ATOM 2855 N N . PHE E 1 109 ? 16.02697 -24.91728 44.88137 1.000 19.50630 109 PHE D N 1
ATOM 2856 C CA . PHE E 1 109 ? 14.59230 -25.14346 44.79606 1.000 19.19235 109 PHE D CA 1
ATOM 2857 C C . PHE E 1 109 ? 14.29139 -26.40262 43.98843 1.000 18.79202 109 PHE D C 1
ATOM 2858 O O . PHE E 1 109 ? 15.13791 -26.89965 43.23866 1.000 19.15540 109 PHE D O 1
ATOM 2866 N N . ILE E 1 110 ? 13.06429 -26.90990 44.16695 1.000 17.16918 110 ILE D N 1
ATOM 2867 C CA . ILE E 1 110 ? 12.46909 -27.99127 43.38426 1.000 14.38720 110 ILE D CA 1
ATOM 2868 C C . ILE E 1 110 ? 11.15051 -27.47967 42.83522 1.000 15.69937 110 ILE D C 1
ATOM 2869 O O . ILE E 1 110 ? 10.58120 -26.52171 43.35134 1.000 17.19102 110 ILE D O 1
ATOM 2874 N N . THR E 1 111 ? 10.63249 -28.16609 41.80410 1.000 15.36405 111 THR D N 1
ATOM 2875 C CA . THR E 1 111 ? 9.27881 -27.89142 41.33472 1.000 18.65386 111 THR D CA 1
ATOM 2876 C C . THR E 1 111 ? 8.36807 -29.02306 41.78883 1.000 17.67069 111 THR D C 1
ATOM 2877 O O . THR E 1 111 ? 8.36052 -30.09372 41.15891 1.000 17.06576 111 THR D O 1
ATOM 2881 N N . PRO E 1 112 ? 7.58801 -28.85792 42.85520 1.000 19.63228 112 PRO D N 1
ATOM 2882 C CA . PRO E 1 112 ? 6.73941 -29.96278 43.30326 1.000 18.54982 112 PRO D CA 1
ATOM 2883 C C . PRO E 1 112 ? 5.45973 -30.01793 42.49752 1.000 19.39101 112 PRO D C 1
ATOM 2884 O O . PRO E 1 112 ? 4.92565 -28.99552 42.06474 1.000 19.54136 112 PRO D O 1
ATOM 2888 N N . TYR E 1 113 ? 4.96389 -31.23625 42.31123 1.000 18.78849 113 TYR D N 1
ATOM 2889 C CA . TYR E 1 113 ? 3.63300 -31.46999 41.76378 1.000 21.75044 113 TYR D CA 1
ATOM 2890 C C . TYR E 1 113 ? 2.82014 -32.12166 42.87371 1.000 19.99271 113 TYR D C 1
ATOM 2891 O O . TYR E 1 113 ? 3.14797 -33.22702 43.31225 1.000 19.19558 113 TYR D O 1
ATOM 2900 N N . TRP E 1 114 ? 1.79983 -31.40615 43.34965 1.000 21.64348 114 TRP D N 1
ATOM 2901 C CA . TRP E 1 114 ? 1.15326 -31.67088 44.63146 1.000 23.36526 114 TRP D CA 1
ATOM 2902 C C . TRP E 1 114 ? -0.05450 -32.59326 44.49436 1.000 26.94642 114 TRP D C 1
ATOM 2903 O O . TRP E 1 114 ? -0.85111 -32.46553 43.55543 1.000 22.85283 114 TRP D O 1
ATOM 2914 N N . GLY E 1 115 ? -0.20346 -33.51037 45.45790 1.000 22.30006 115 GLY D N 1
ATOM 2915 C CA . GLY E 1 115 ? -1.42172 -34.27570 45.61000 1.000 26.92457 115 GLY D CA 1
ATOM 2916 C C . GLY E 1 115 ? -2.33296 -33.67922 46.67949 1.000 28.61116 115 GLY D C 1
ATOM 2917 O O . GLY E 1 115 ? -2.02120 -32.68283 47.32189 1.000 32.07838 115 GLY D O 1
ATOM 2918 N N . GLN E 1 116 ? -3.48106 -34.31341 46.86909 1.000 26.81007 116 GLN D N 1
ATOM 2919 C CA . GLN E 1 116 ? -4.40884 -33.84637 47.89175 1.000 29.70535 116 GLN D CA 1
ATOM 2920 C C . GLN E 1 116 ? -4.16152 -34.57322 49.21621 1.000 29.10837 116 GLN D C 1
ATOM 2921 O O . GLN E 1 116 ? -3.59035 -35.66395 49.25899 1.000 28.70760 116 GLN D O 1
ATOM 2923 N N . GLY E 1 117 ? -4.61262 -33.95404 50.30855 1.000 25.56492 117 GLY D N 1
ATOM 2924 C CA . GLY E 1 117 ? -4.19134 -34.38140 51.62514 1.000 21.41931 117 GLY D CA 1
ATOM 2925 C C . GLY E 1 117 ? -5.13621 -35.36074 52.29555 1.000 26.36420 117 GLY D C 1
ATOM 2926 O O . GLY E 1 117 ? -6.29534 -35.53286 51.90783 1.000 24.94337 117 GLY D O 1
ATOM 2927 N N . THR E 1 118 ? -4.61845 -36.01698 53.33329 1.000 21.72754 118 THR D N 1
ATOM 2928 C CA . THR E 1 118 ? -5.43838 -36.82319 54.22066 1.000 23.44667 118 THR D CA 1
ATOM 2929 C C . THR E 1 118 ? -5.15428 -36.36015 55.63970 1.000 23.71677 118 THR D C 1
ATOM 2930 O O . THR E 1 118 ? -4.01293 -36.01446 55.97086 1.000 22.27588 118 THR D O 1
ATOM 2934 N N . GLN E 1 119 ? -6.19853 -36.32461 56.46193 1.000 25.48273 119 GLN D N 1
ATOM 2935 C CA . GLN E 1 119 ? -6.14248 -35.71564 57.78233 1.000 26.16901 119 GLN D CA 1
ATOM 2936 C C . GLN E 1 119 ? -5.74936 -36.74132 58.84225 1.000 28.97274 119 GLN D C 1
ATOM 2937 O O . GLN E 1 119 ? -6.31582 -37.83642 58.89218 1.000 27.60503 119 GLN D O 1
ATOM 2943 N N . VAL E 1 120 ? -4.78803 -36.37408 59.69295 1.000 26.48350 120 VAL D N 1
ATOM 2944 C CA . VAL E 1 120 ? -4.30963 -37.21518 60.78817 1.000 26.49408 120 VAL D CA 1
ATOM 2945 C C . VAL E 1 120 ? -4.46258 -36.43990 62.09498 1.000 29.80849 120 VAL D C 1
ATOM 2946 O O . VAL E 1 120 ? -3.83013 -35.39220 62.27930 1.000 27.61374 120 VAL D O 1
ATOM 2950 N N . THR E 1 121 ? -5.29484 -36.95362 63.00354 1.000 30.26352 121 THR D N 1
ATOM 2951 C CA . THR E 1 121 ? -5.55522 -36.30018 64.28722 1.000 32.33158 121 THR D CA 1
ATOM 2952 C C . THR E 1 121 ? -5.17233 -37.25683 65.41036 1.000 33.55522 121 THR D C 1
ATOM 2953 O O . THR E 1 121 ? -5.83563 -38.28099 65.61412 1.000 36.33732 121 THR D O 1
ATOM 2957 N N . VAL E 1 122 ? -4.09431 -36.92865 66.12004 1.000 33.53889 122 VAL D N 1
ATOM 2958 C CA . VAL E 1 122 ? -3.65322 -37.67983 67.29014 1.000 35.20430 122 VAL D CA 1
ATOM 2959 C C . VAL E 1 122 ? -4.27982 -37.01424 68.50956 1.000 38.72282 122 VAL D C 1
ATOM 2960 O O . VAL E 1 122 ? -3.92944 -35.88103 68.84799 1.000 38.83823 122 VAL D O 1
ATOM 2964 N N . SER E 1 123 ? -5.20328 -37.71396 69.17435 1.000 40.82301 123 SER D N 1
ATOM 2965 C CA . SER E 1 123 ? -5.94053 -37.13772 70.29333 1.000 44.97673 123 SER D CA 1
ATOM 2966 C C . SER E 1 123 ? -6.41052 -38.25110 71.22724 1.000 50.98298 123 SER D C 1
ATOM 2967 O O . SER E 1 123 ? -6.23148 -39.44208 70.95263 1.000 45.05663 123 SER D O 1
ATOM 2970 N N . SER E 1 124 ? -7.02821 -37.84751 72.33727 1.000 53.74500 124 SER D N 1
ATOM 2971 C CA . SER E 1 124 ? -7.58520 -38.78762 73.30820 1.000 53.14872 124 SER D CA 1
ATOM 2972 C C . SER E 1 124 ? -9.10608 -38.70461 73.37803 1.000 54.74701 124 SER D C 1
ATOM 2973 O O . SER E 1 124 ? -9.80350 -38.98263 72.40454 1.000 62.03740 124 SER D O 1
ATOM 2976 N N . GLY F 2 1 ? 3.50397 -27.26398 40.56248 1.000 28.05024 106 GLY F N 1
ATOM 2977 C CA . GLY F 2 1 ? 3.25410 -26.12053 41.42587 1.000 29.75006 106 GLY F CA 1
ATOM 2978 C C . GLY F 2 1 ? 4.40712 -25.14780 41.40468 1.000 28.49577 106 GLY F C 1
ATOM 2979 O O . GLY F 2 1 ? 5.42409 -25.41553 40.76804 1.000 28.00372 106 GLY F O 1
ATOM 2980 N N . LYS F 2 2 ? 4.26269 -24.03132 42.11647 1.000 26.02332 107 LYS F N 1
ATOM 2981 C CA . LYS F 2 2 ? 5.33243 -23.05357 42.19871 1.000 27.48355 107 LYS F CA 1
ATOM 2982 C C . LYS F 2 2 ? 6.54987 -23.66584 42.89960 1.000 25.34721 107 LYS F C 1
ATOM 2983 O O . LYS F 2 2 ? 6.41320 -24.58400 43.71427 1.000 26.62624 107 LYS F O 1
ATOM 2989 N N . PRO F 2 3 ? 7.75741 -23.19338 42.58978 1.000 26.23696 108 PRO F N 1
ATOM 2990 C CA . PRO F 2 3 ? 8.95373 -23.76239 43.22993 1.000 26.01292 108 PRO F CA 1
ATOM 2991 C C . PRO F 2 3 ? 8.97036 -23.52852 44.73893 1.000 25.91494 108 PRO F C 1
ATOM 2992 O O . PRO F 2 3 ? 8.48428 -22.50872 45.24369 1.000 26.49637 108 PRO F O 1
ATOM 2996 N N . ILE F 2 4 ? 9.53726 -24.49345 45.45533 1.000 22.95017 109 ILE F N 1
ATOM 2997 C CA . ILE F 2 4 ? 9.72143 -24.39255 46.90933 1.000 22.93856 109 ILE F CA 1
ATOM 2998 C C . ILE F 2 4 ? 11.14531 -24.79078 47.23902 1.000 22.91842 109 ILE F C 1
ATOM 2999 O O . ILE F 2 4 ? 11.84323 -25.40631 46.40885 1.000 19.71875 109 ILE F O 1
ATOM 3004 N N . PRO F 2 5 ? 11.63055 -24.46002 48.44505 1.000 21.83045 110 PRO F N 1
ATOM 3005 C CA . PRO F 2 5 ? 12.97073 -24.90065 48.84121 1.000 21.36074 110 PRO F CA 1
ATOM 3006 C C . PRO F 2 5 ? 13.11079 -26.41374 48.72657 1.000 25.09414 110 PRO F C 1
ATOM 3007 O O . PRO F 2 5 ? 12.19111 -27.16996 49.04757 1.000 21.17666 110 PRO F O 1
ATOM 3011 N N . ASN F 2 6 ? 14.27488 -26.84706 48.25836 1.000 22.16173 111 ASN F N 1
ATOM 3012 C CA . ASN F 2 6 ? 14.59906 -28.26093 48.12736 1.000 21.83007 111 ASN F CA 1
ATOM 3013 C C . ASN F 2 6 ? 14.68169 -28.90443 49.50865 1.000 21.20245 111 ASN F C 1
ATOM 3014 O O . ASN F 2 6 ? 15.64431 -28.63986 50.24078 1.000 19.02283 111 ASN F O 1
ATOM 3019 N N . PRO F 2 7 ? 13.73886 -29.77489 49.88934 1.000 21.29190 112 PRO F N 1
ATOM 3020 C CA . PRO F 2 7 ? 13.71630 -30.28187 51.26958 1.000 21.90898 112 PRO F CA 1
ATOM 3021 C C . PRO F 2 7 ? 14.76240 -31.33787 51.53841 1.000 23.53544 112 PRO F C 1
ATOM 3022 O O . PRO F 2 7 ? 14.91324 -31.75013 52.69709 1.000 24.61512 112 PRO F O 1
ATOM 3026 N N . LEU F 2 8 ? 15.47442 -31.80844 50.51449 1.000 20.92033 113 LEU F N 1
ATOM 3027 C CA . LEU F 2 8 ? 16.46877 -32.84794 50.72386 1.000 21.93483 113 LEU F CA 1
ATOM 3028 C C . LEU F 2 8 ? 17.84002 -32.29904 51.08640 1.000 21.82283 113 LEU F C 1
ATOM 3029 O O . LEU F 2 8 ? 18.71378 -33.08395 51.46532 1.000 20.02831 113 LEU F O 1
ATOM 3034 N N . LEU F 2 9 ? 18.05671 -30.98610 50.97785 1.000 22.73888 114 LEU F N 1
ATOM 3035 C CA . LEU F 2 9 ? 19.35762 -30.40614 51.30978 1.000 22.40070 114 LEU F CA 1
ATOM 3036 C C . LEU F 2 9 ? 19.67217 -30.57018 52.78668 1.000 26.09158 114 LEU F C 1
ATOM 3037 O O . LEU F 2 9 ? 18.83767 -30.27110 53.64426 1.000 26.43250 114 LEU F O 1
ATOM 3042 N N . GLY F 2 10 ? 20.90215 -30.98541 53.08070 1.000 26.99214 115 GLY F N 1
ATOM 3043 C CA . GLY F 2 10 ? 21.34639 -31.16116 54.43831 1.000 29.91945 115 GLY F CA 1
ATOM 3044 C C . GLY F 2 10 ? 20.84896 -32.41968 55.10429 1.000 30.68355 115 GLY F C 1
ATOM 3045 O O . GLY F 2 10 ? 21.16899 -32.64436 56.27200 1.000 31.91617 115 GLY F O 1
ATOM 3046 N N . LEU F 2 11 ? 20.07837 -33.24873 54.40573 1.000 28.86423 116 LEU F N 1
ATOM 3047 C CA . LEU F 2 11 ? 19.58834 -34.49799 54.96037 1.000 27.27683 116 LEU F CA 1
ATOM 3048 C C . LEU F 2 11 ? 20.44708 -35.65389 54.47005 1.000 33.78389 116 LEU F C 1
ATOM 3049 O O . LEU F 2 11 ? 20.84341 -35.69825 53.30019 1.000 32.01388 116 LEU F O 1
ATOM 3054 N N . ASP F 2 12 ? 20.75213 -36.56946 55.37920 1.000 33.87612 117 ASP F N 1
ATOM 3055 C CA . ASP F 2 12 ? 21.36192 -37.83133 55.00446 1.000 37.69168 117 ASP F CA 1
ATOM 3056 C C . ASP F 2 12 ? 20.31443 -38.75507 54.39753 1.000 39.68770 117 ASP F C 1
ATOM 3057 O O . ASP F 2 12 ? 19.11357 -38.62514 54.65627 1.000 37.21426 117 ASP F O 1
ATOM 3062 N N . SER F 2 13 ? 20.77564 -39.66042 53.54228 1.000 35.89313 118 SER F N 1
ATOM 3063 C CA . SER F 2 13 ? 19.91734 -40.65033 52.91936 1.000 40.90485 118 SER F CA 1
ATOM 3064 C C . SER F 2 13 ? 20.21745 -42.01673 53.51077 1.000 42.01606 118 SER F C 1
ATOM 3065 O O . SER F 2 13 ? 21.29748 -42.25962 54.05452 1.000 47.44512 118 SER F O 1
ATOM 3068 N N . THR F 2 14 ? 19.23906 -42.90531 53.39265 1.000 43.41083 119 THR F N 1
ATOM 3069 C CA . THR F 2 14 ? 19.32737 -44.25181 53.92091 1.000 46.06024 119 THR F CA 1
ATOM 3070 C C . THR F 2 14 ? 18.72262 -45.22247 52.91416 1.000 52.63725 119 THR F C 1
ATOM 3071 O O . THR F 2 14 ? 18.29124 -44.80585 51.83622 1.000 44.60371 119 THR F O 1
ATOM 3075 N N . VAL G 1 4 ? -8.23348 -28.35830 71.81053 1.000 52.29536 4 VAL G N 1
ATOM 3076 C CA . VAL G 1 4 ? -9.37448 -27.61074 71.29396 1.000 51.48300 4 VAL G CA 1
ATOM 3077 C C . VAL G 1 4 ? -10.21962 -28.50171 70.38969 1.000 53.98015 4 VAL G C 1
ATOM 3078 O O . VAL G 1 4 ? -9.82183 -28.82640 69.26808 1.000 54.33204 4 VAL G O 1
ATOM 3082 N N . GLN G 1 5 ? -11.39488 -28.88332 70.88548 1.000 51.18451 5 GLN G N 1
ATOM 3083 C CA . GLN G 1 5 ? -12.31433 -29.76257 70.16259 1.000 51.91571 5 GLN G CA 1
ATOM 3084 C C . GLN G 1 5 ? -13.17942 -28.90258 69.25026 1.000 49.44396 5 GLN G C 1
ATOM 3085 O O . GLN G 1 5 ? -14.21042 -28.36231 69.65746 1.000 49.34243 5 GLN G O 1
ATOM 3091 N N . LEU G 1 6 ? -12.75355 -28.77868 67.99313 1.000 43.06177 6 LEU G N 1
ATOM 3092 C CA . LEU G 1 6 ? -13.39692 -27.90973 67.02408 1.000 41.91118 6 LEU G CA 1
ATOM 3093 C C . LEU G 1 6 ? -13.34006 -28.59097 65.65370 1.000 41.51006 6 LEU G C 1
ATOM 3094 O O . LEU G 1 6 ? -12.74424 -28.10725 64.69466 1.000 44.00306 6 LEU G O 1
ATOM 3099 N N . GLN G 1 7 ? -13.99136 -29.73665 65.55050 1.000 35.48412 7 GLN G N 1
ATOM 3100 C CA . GLN G 1 7 ? -13.84120 -30.58570 64.37997 1.000 38.69805 7 GLN G CA 1
ATOM 3101 C C . GLN G 1 7 ? -14.61573 -30.00703 63.20177 1.000 35.18762 7 GLN G C 1
ATOM 3102 O O . GLN G 1 7 ? -15.79282 -29.65468 63.33178 1.000 32.36613 7 GLN G O 1
ATOM 3108 N N . ALA G 1 8 ? -13.94922 -29.89792 62.05652 1.000 35.00891 8 ALA G N 1
ATOM 3109 C CA . ALA G 1 8 ? -14.61263 -29.53726 60.81248 1.000 28.40337 8 ALA G CA 1
ATOM 3110 C C . ALA G 1 8 ? -14.99876 -30.79650 60.04264 1.000 30.96307 8 ALA G C 1
ATOM 3111 O O . ALA G 1 8 ? -14.26913 -31.79616 60.03235 1.000 32.16017 8 ALA G O 1
ATOM 3113 N N . SER G 1 9 ? -16.17072 -30.74975 59.41262 1.000 30.66977 9 SER G N 1
ATOM 3114 C CA . SER G 1 9 ? -16.63634 -31.86809 58.60707 1.000 32.59907 9 SER G CA 1
ATOM 3115 C C . SER G 1 9 ? -17.42308 -31.34703 57.41067 1.000 31.16068 9 SER G C 1
ATOM 3116 O O . SER G 1 9 ? -17.69601 -30.15392 57.28921 1.000 29.16190 9 SER G O 1
ATOM 3119 N N . GLY G 1 10 ? -17.80894 -32.26952 56.53214 1.000 32.61003 10 GLY G N 1
ATOM 3120 C CA . GLY G 1 10 ? -18.53883 -31.92832 55.33024 1.000 31.65164 10 GLY G CA 1
ATOM 3121 C C . GLY G 1 10 ? -17.70723 -31.89742 54.06225 1.000 35.69813 10 GLY G C 1
ATOM 3122 O O . GLY G 1 10 ? -18.26617 -31.67144 52.97917 1.000 29.80382 10 GLY G O 1
ATOM 3123 N N . GLY G 1 11 ? -16.39645 -32.11786 54.15996 1.000 35.38580 11 GLY G N 1
ATOM 3124 C CA . GLY G 1 11 ? -15.54254 -32.09778 52.99095 1.000 29.57030 11 GLY G CA 1
ATOM 3125 C C . GLY G 1 11 ? -15.66405 -33.35995 52.15023 1.000 32.20719 11 GLY G C 1
ATOM 3126 O O . GLY G 1 11 ? -16.22328 -34.38245 52.55247 1.000 34.30379 11 GLY G O 1
ATOM 3127 N N . GLY G 1 12 ? -15.11434 -33.28128 50.94404 1.000 31.72849 12 GLY G N 1
ATOM 3128 C CA . GLY G 1 12 ? -15.14782 -34.42059 50.04379 1.000 34.15047 12 GLY G CA 1
ATOM 3129 C C . GLY G 1 12 ? -14.76051 -34.00264 48.63917 1.000 33.81273 12 GLY G C 1
ATOM 3130 O O . GLY G 1 12 ? -14.21547 -32.91567 48.42795 1.000 31.89779 12 GLY G O 1
ATOM 3131 N N . PHE G 1 13 ? -15.04596 -34.89427 47.69025 1.000 37.80895 13 PHE G N 1
ATOM 3132 C CA . PHE G 1 13 ? -14.86919 -34.62718 46.26976 1.000 41.73516 13 PHE G CA 1
ATOM 3133 C C . PHE G 1 13 ? -16.09417 -33.91202 45.71555 1.000 39.87608 13 PHE G C 1
ATOM 3134 O O . PHE G 1 13 ? -17.22911 -34.29502 46.00417 1.000 38.52023 13 PHE G O 1
ATOM 3142 N N . VAL G 1 14 ? -15.86499 -32.88353 44.89876 1.000 37.20753 14 VAL G N 1
ATOM 3143 C CA . VAL G 1 14 ? -16.96216 -32.18167 44.23871 1.000 35.53661 14 VAL G CA 1
ATOM 3144 C C . VAL G 1 14 ? -16.51533 -31.72392 42.85134 1.000 38.27156 14 VAL G C 1
ATOM 3145 O O . VAL G 1 14 ? -15.33104 -31.46815 42.60666 1.000 34.07766 14 VAL G O 1
ATOM 3149 N N . GLN G 1 15 ? -17.50709 -31.64702 41.89645 1.000 32.86276 15 GLN G N 1
ATOM 3150 C CA . GLN G 1 15 ? -17.25051 -31.16362 40.54766 1.000 33.37567 15 GLN G CA 1
ATOM 3151 C C . GLN G 1 15 ? -17.37327 -29.64296 40.49597 1.000 32.68642 15 GLN G C 1
ATOM 3152 O O . GLN G 1 15 ? -18.10625 -29.04640 41.29135 1.000 32.76549 15 GLN G O 1
ATOM 3154 N N . PRO G 1 16 ? -16.65272 -28.98259 39.58989 1.000 32.72848 16 PRO G N 1
ATOM 3155 C CA . PRO G 1 16 ? -16.81180 -27.53169 39.44459 1.000 29.23282 16 PRO G CA 1
ATOM 3156 C C . PRO G 1 16 ? -18.27297 -27.14223 39.24597 1.000 33.60472 16 PRO G C 1
ATOM 3157 O O . PRO G 1 16 ? -19.04010 -27.81588 38.54749 1.000 30.36211 16 PRO G O 1
ATOM 3161 N N . GLY G 1 17 ? -18.65931 -26.04496 39.88326 1.000 28.46219 17 GLY G N 1
ATOM 3162 C CA . GLY G 1 17 ? -20.03403 -25.61374 39.91294 1.000 30.96985 17 GLY G CA 1
ATOM 3163 C C . GLY G 1 17 ? -20.83498 -26.16102 41.07317 1.000 30.03224 17 GLY G C 1
ATOM 3164 O O . GLY G 1 17 ? -21.87527 -25.58391 41.41890 1.000 28.66689 17 GLY G O 1
ATOM 3165 N N . GLY G 1 18 ? -20.37876 -27.24741 41.69093 1.000 24.78968 18 GLY G N 1
ATOM 3166 C CA . GLY G 1 18 ? -21.10083 -27.84354 42.79354 1.000 21.37882 18 GLY G CA 1
ATOM 3167 C C . GLY G 1 18 ? -21.02999 -27.00650 44.06156 1.000 25.30244 18 GLY G C 1
ATOM 3168 O O . GLY G 1 18 ? -20.32938 -25.99535 44.15680 1.000 24.58014 18 GLY G O 1
ATOM 3169 N N . SER G 1 19 ? -21.79914 -27.44531 45.05673 1.000 20.52670 19 SER G N 1
ATOM 3170 C CA . SER G 1 19 ? -21.81625 -26.82306 46.37235 1.000 24.14761 19 SER G CA 1
ATOM 3171 C C . SER G 1 19 ? -21.43191 -27.83638 47.44128 1.000 22.53655 19 SER G C 1
ATOM 3172 O O . SER G 1 19 ? -21.56841 -29.05231 47.26126 1.000 20.98172 19 SER G O 1
ATOM 3175 N N . LEU G 1 20 ? -20.94682 -27.31073 48.56319 1.000 19.52229 20 LEU G N 1
ATOM 3176 C CA . LEU G 1 20 ? -20.68341 -28.09716 49.75495 1.000 21.57530 20 LEU G CA 1
ATOM 3177 C C . LEU G 1 20 ? -21.12130 -27.27314 50.95291 1.000 25.74798 20 LEU G C 1
ATOM 3178 O O . LEU G 1 20 ? -21.13081 -26.03976 50.90772 1.000 26.91240 20 LEU G O 1
ATOM 3183 N N . ARG G 1 21 ? -21.51191 -27.95951 52.01283 1.000 20.76745 21 ARG G N 1
ATOM 3184 C CA . ARG G 1 21 ? -21.85306 -27.31952 53.27350 1.000 24.37007 21 ARG G CA 1
ATOM 3185 C C . ARG G 1 21 ? -20.91466 -27.87830 54.32996 1.000 24.44927 21 ARG G C 1
ATOM 3186 O O . ARG G 1 21 ? -21.05298 -29.03696 54.72683 1.000 23.26455 21 ARG G O 1
ATOM 3194 N N . LEU G 1 22 ? -19.96293 -27.07307 54.77788 1.000 25.91998 22 LEU G N 1
ATOM 3195 C CA . LEU G 1 22 ? -19.08149 -27.47716 55.86433 1.000 23.31865 22 LEU G CA 1
ATOM 3196 C C . LEU G 1 22 ? -19.67434 -27.06506 57.20673 1.000 26.14279 22 LEU G C 1
ATOM 3197 O O . LEU G 1 22 ? -20.53826 -26.19023 57.28595 1.000 24.66937 22 LEU G O 1
ATOM 3202 N N . SER G 1 23 ? -19.18420 -27.69677 58.27582 1.000 24.39324 23 SER G N 1
ATOM 3203 C CA . SER G 1 23 ? -19.55672 -27.28742 59.62121 1.000 28.90515 23 SER G CA 1
ATOM 3204 C C . SER G 1 23 ? -18.37184 -27.46059 60.55634 1.000 28.88222 23 SER G C 1
ATOM 3205 O O . SER G 1 23 ? -17.51971 -28.32881 60.35784 1.000 27.32533 23 SER G O 1
ATOM 3208 N N . CYS G 1 24 ? -18.31434 -26.62480 61.58034 1.000 30.68181 24 CYS G N 1
ATOM 3209 C CA . CYS G 1 24 ? -17.42358 -26.91055 62.69149 1.000 32.21159 24 CYS G CA 1
ATOM 3210 C C . CYS G 1 24 ? -18.19385 -26.71148 63.97960 1.000 36.95571 24 CYS G C 1
ATOM 3211 O O . CYS G 1 24 ? -18.77203 -25.64588 64.21337 1.000 31.36781 24 CYS G O 1
ATOM 3214 N N . ALA G 1 25 ? -18.22185 -27.76574 64.78532 1.000 36.90484 25 ALA G N 1
ATOM 3215 C CA . ALA G 1 25 ? -19.03918 -27.84417 65.97790 1.000 41.76204 25 ALA G CA 1
ATOM 3216 C C . ALA G 1 25 ? -18.21497 -27.35051 67.16126 1.000 44.40815 25 ALA G C 1
ATOM 3217 O O . ALA G 1 25 ? -17.15485 -27.91194 67.46648 1.000 46.70689 25 ALA G O 1
ATOM 3219 N N . ALA G 1 26 ? -18.68811 -26.29197 67.80957 1.000 45.62440 26 ALA G N 1
ATOM 3220 C CA . ALA G 1 26 ? -17.98227 -25.72222 68.94857 1.000 49.23116 26 ALA G CA 1
ATOM 3221 C C . ALA G 1 26 ? -18.09129 -26.67267 70.13852 1.000 48.44496 26 ALA G C 1
ATOM 3222 O O . ALA G 1 26 ? -18.59507 -27.79377 70.03144 1.000 49.52265 26 ALA G O 1
ATOM 3224 N N . SER G 1 27 ? -17.61739 -26.22621 71.29870 1.000 49.05131 27 SER G N 1
ATOM 3225 C CA . SER G 1 27 ? -17.60410 -27.09103 72.47323 1.000 55.21038 27 SER G CA 1
ATOM 3226 C C . SER G 1 27 ? -18.98175 -27.20353 73.11825 1.000 57.14956 27 SER G C 1
ATOM 3227 O O . SER G 1 27 ? -19.40647 -28.30023 73.50213 1.000 59.18877 27 SER G O 1
ATOM 3230 N N . GLY G 1 28 ? -19.69374 -26.08595 73.26131 1.000 51.70429 28 GLY G N 1
ATOM 3231 C CA . GLY G 1 28 ? -20.83470 -26.05061 74.15246 1.000 50.03750 28 GLY G CA 1
ATOM 3232 C C . GLY G 1 28 ? -20.46975 -26.04191 75.62260 1.000 50.57694 28 GLY G C 1
ATOM 3233 O O . GLY G 1 28 ? -21.31186 -25.67956 76.46001 1.000 47.94894 28 GLY G O 1
ATOM 3234 N N . THR G 1 29 ? -19.23651 -26.42600 75.96107 1.000 48.27718 29 THR G N 1
ATOM 3235 C CA . THR G 1 29 ? -18.71063 -26.40990 77.31835 1.000 46.61312 29 THR G CA 1
ATOM 3236 C C . THR G 1 29 ? -17.72395 -25.27312 77.55306 1.000 45.92174 29 THR G C 1
ATOM 3237 O O . THR G 1 29 ? -17.68692 -24.72120 78.65521 1.000 40.82789 29 THR G O 1
ATOM 3241 N N . THR G 1 30 ? -16.95544 -24.89712 76.52861 1.000 41.58172 30 THR G N 1
ATOM 3242 C CA . THR G 1 30 ? -15.92805 -23.86694 76.60879 1.000 37.78587 30 THR G CA 1
ATOM 3243 C C . THR G 1 30 ? -16.06716 -22.92633 75.41945 1.000 36.10767 30 THR G C 1
ATOM 3244 O O . THR G 1 30 ? -16.45408 -23.35299 74.33087 1.000 39.37344 30 THR G O 1
ATOM 3248 N N . SER G 1 31 ? -15.74482 -21.64470 75.62915 1.000 32.18132 31 SER G N 1
ATOM 3249 C CA . SER G 1 31 ? -15.75154 -20.64471 74.56337 1.000 30.71854 31 SER G CA 1
ATOM 3250 C C . SER G 1 31 ? -14.44942 -19.85130 74.55757 1.000 30.08641 31 SER G C 1
ATOM 3251 O O . SER G 1 31 ? -14.03175 -19.34011 75.60054 1.000 25.35947 31 SER G O 1
ATOM 3254 N N . PHE G 1 32 ? -13.85936 -19.68499 73.36565 1.000 26.70393 32 PHE G N 1
ATOM 3255 C CA . PHE G 1 32 ? -12.49097 -19.20609 73.20643 1.000 27.24218 32 PHE G CA 1
ATOM 3256 C C . PHE G 1 32 ? -12.29435 -17.76985 72.68567 1.000 28.06131 32 PHE G C 1
ATOM 3257 O O . PHE G 1 32 ? -11.14755 -17.31330 72.68810 1.000 35.58732 32 PHE G O 1
ATOM 3265 N N . GLY G 1 33 ? -13.31787 -16.99947 72.29538 1.000 29.17868 33 GLY G N 1
ATOM 3266 C CA . GLY G 1 33 ? -14.75004 -16.95328 72.36561 1.000 29.78796 33 GLY G CA 1
ATOM 3267 C C . GLY G 1 33 ? -15.70392 -16.23122 71.40908 1.000 23.69304 33 GLY G C 1
ATOM 3268 O O . GLY G 1 33 ? -16.62215 -16.90229 70.98822 1.000 27.59228 33 GLY G O 1
ATOM 3269 N N . ASP G 1 34 ? -15.58143 -14.92533 71.08082 1.000 21.60232 34 ASP G N 1
ATOM 3270 C CA . ASP G 1 34 ? -16.71676 -14.27367 70.40259 1.000 20.11619 34 ASP G CA 1
ATOM 3271 C C . ASP G 1 34 ? -16.71092 -14.38414 68.87802 1.000 22.18036 34 ASP G C 1
ATOM 3272 O O . ASP G 1 34 ? -17.71991 -14.03087 68.24232 1.000 22.99804 34 ASP G O 1
ATOM 3277 N N . THR G 1 35 ? -15.64211 -14.89609 68.26784 1.000 19.83155 35 THR G N 1
ATOM 3278 C CA . THR G 1 35 ? -15.56657 -14.97271 66.81791 1.000 20.47192 35 THR G CA 1
ATOM 3279 C C . THR G 1 35 ? -15.19901 -16.38000 66.37383 1.000 20.59600 35 THR G C 1
ATOM 3280 O O . THR G 1 35 ? -14.32624 -17.01916 66.96389 1.000 20.66835 35 THR G O 1
ATOM 3284 N N . MET G 1 36 ? -15.86966 -16.85233 65.32598 1.000 19.45532 36 MET G N 1
ATOM 3285 C CA . MET G 1 36 ? -15.52912 -18.10033 64.66114 1.000 19.61991 36 MET G CA 1
ATOM 3286 C C . MET G 1 36 ? -15.21731 -17.81719 63.20128 1.000 21.84266 36 MET G C 1
ATOM 3287 O O . MET G 1 36 ? -15.99568 -17.14302 62.51968 1.000 22.50362 36 MET G O 1
ATOM 3292 N N . GLY G 1 37 ? -14.09031 -18.32737 62.72486 1.000 19.97249 37 GLY G N 1
ATOM 3293 C CA . GLY G 1 37 ? -13.67968 -18.10200 61.35053 1.000 18.19690 37 GLY G CA 1
ATOM 3294 C C . GLY G 1 37 ? -13.25619 -19.37888 60.66459 1.000 19.98975 37 GLY G C 1
ATOM 3295 O O . GLY G 1 37 ? -12.77855 -20.33004 61.29299 1.000 20.46988 37 GLY G O 1
ATOM 3296 N N . TRP G 1 38 ? -13.44039 -19.39220 59.34797 1.000 17.56228 38 TRP G N 1
ATOM 3297 C CA . TRP G 1 38 ? -12.96956 -20.46233 58.48687 1.000 19.03753 38 TRP G CA 1
ATOM 3298 C C . TRP G 1 38 ? -11.71640 -19.99856 57.75732 1.000 21.56260 38 TRP G C 1
ATOM 3299 O O . TRP G 1 38 ? -11.64355 -18.85917 57.27839 1.000 18.34955 38 TRP G O 1
ATOM 3310 N N . PHE G 1 39 ? -10.72991 -20.88407 57.69454 1.000 17.64327 39 PHE G N 1
ATOM 3311 C CA . PHE G 1 39 ? -9.51077 -20.68733 56.93299 1.000 18.36100 39 PHE G CA 1
ATOM 3312 C C . PHE G 1 39 ? -9.35780 -21.87999 56.00562 1.000 21.21801 39 PHE G C 1
ATOM 3313 O O . PHE G 1 39 ? -10.01005 -22.91282 56.18489 1.000 18.71893 39 PHE G O 1
ATOM 3321 N N . ARG G 1 40 ? -8.47890 -21.75381 55.01808 1.000 17.52361 40 ARG G N 1
ATOM 3322 C CA . ARG G 1 40 ? -8.17746 -22.90047 54.17985 1.000 20.26099 40 ARG G CA 1
ATOM 3323 C C . ARG G 1 40 ? -6.69547 -22.91234 53.83562 1.000 20.88982 40 ARG G C 1
ATOM 3324 O O . ARG G 1 40 ? -6.06489 -21.86033 53.73980 1.000 18.20885 40 ARG G O 1
ATOM 3332 N N . GLN G 1 41 ? -6.13813 -24.11364 53.67975 1.000 23.62951 41 GLN G N 1
ATOM 3333 C CA . GLN G 1 41 ? -4.77997 -24.26904 53.17502 1.000 23.56649 41 GLN G CA 1
ATOM 3334 C C . GLN G 1 41 ? -4.70288 -25.39813 52.16521 1.000 23.60545 41 GLN G C 1
ATOM 3335 O O . GLN G 1 41 ? -5.09554 -26.53405 52.45381 1.000 24.61337 41 GLN G O 1
ATOM 3341 N N . ALA G 1 42 ? -4.17932 -25.09350 51.04270 1.000 25.00361 42 ALA G N 1
ATOM 3342 C CA . ALA G 1 42 ? -3.86695 -25.93843 49.91987 1.000 22.97194 42 ALA G CA 1
ATOM 3343 C C . ALA G 1 42 ? -2.37667 -26.25348 49.91152 1.000 26.98994 42 ALA G C 1
ATOM 3344 O O . ALA G 1 42 ? -1.56731 -25.43543 50.35265 1.000 26.08536 42 ALA G O 1
ATOM 3346 N N . PRO G 1 43 ? -1.98338 -27.42535 49.41820 1.000 27.31437 43 PRO G N 1
ATOM 3347 C CA . PRO G 1 43 ? -0.55567 -27.76431 49.38020 1.000 28.16619 43 PRO G CA 1
ATOM 3348 C C . PRO G 1 43 ? 0.22631 -26.72001 48.59582 1.000 37.38609 43 PRO G C 1
ATOM 3349 O O . PRO G 1 43 ? -0.18010 -26.29705 47.50724 1.000 33.81754 43 PRO G O 1
ATOM 3353 N N . GLY G 1 44 ? 1.33366 -26.27064 49.18522 1.000 46.81145 44 GLY G N 1
ATOM 3354 C CA . GLY G 1 44 ? 2.18408 -25.28909 48.54172 1.000 50.35324 44 GLY G CA 1
ATOM 3355 C C . GLY G 1 44 ? 1.64335 -23.87583 48.48579 1.000 55.26465 44 GLY G C 1
ATOM 3356 O O . GLY G 1 44 ? 2.22115 -23.04042 47.77692 1.000 61.22222 44 GLY G O 1
ATOM 3357 N N . LYS G 1 45 ? 0.55963 -23.57249 49.19901 1.000 37.50824 45 LYS G N 1
ATOM 3358 C CA . LYS G 1 45 ? 0.03542 -22.21801 49.25418 1.000 29.63596 45 LYS G CA 1
ATOM 3359 C C . LYS G 1 45 ? 0.04486 -21.73835 50.70367 1.000 32.68726 45 LYS G C 1
ATOM 3360 O O . LYS G 1 45 ? 0.20857 -22.52657 51.63692 1.000 33.39002 45 LYS G O 1
ATOM 3366 N N . GLU G 1 46 ? -0.10415 -20.43223 50.89156 1.000 28.16243 46 GLU G N 1
ATOM 3367 C CA . GLU G 1 46 ? -0.23600 -19.89891 52.23835 1.000 29.81515 46 GLU G CA 1
ATOM 3368 C C . GLU G 1 46 ? -1.66859 -20.06555 52.72196 1.000 27.79564 46 GLU G C 1
ATOM 3369 O O . GLU G 1 46 ? -2.61408 -20.08475 51.92448 1.000 25.26983 46 GLU G O 1
ATOM 3371 N N . ARG G 1 47 ? -1.81902 -20.20999 54.03902 1.000 24.24299 47 ARG G N 1
ATOM 3372 C CA . ARG G 1 47 ? -3.14710 -20.22807 54.63601 1.000 25.63183 47 ARG G CA 1
ATOM 3373 C C . ARG G 1 47 ? -3.90951 -18.98695 54.20060 1.000 21.77172 47 ARG G C 1
ATOM 3374 O O . ARG G 1 47 ? -3.34999 -17.89298 54.14043 1.000 20.57328 47 ARG G O 1
ATOM 3382 N N . GLU G 1 48 ? -5.18554 -19.16459 53.88087 1.000 20.46391 48 GLU G N 1
ATOM 3383 C CA . GLU G 1 48 ? -6.04639 -18.08430 53.41682 1.000 19.38069 48 GLU G CA 1
ATOM 3384 C C . GLU G 1 48 ? -7.27908 -18.02483 54.31176 1.000 21.11037 48 GLU G C 1
ATOM 3385 O O . GLU G 1 48 ? -7.97615 -19.03378 54.47529 1.000 19.92804 48 GLU G O 1
ATOM 3391 N N . PHE G 1 49 ? -7.53373 -16.85985 54.90711 1.000 19.44420 49 PHE G N 1
ATOM 3392 C CA . PHE G 1 49 ? -8.79507 -16.63672 55.60439 1.000 18.86061 49 PHE G CA 1
ATOM 3393 C C . PHE G 1 49 ? -9.94296 -16.68339 54.60647 1.000 20.64701 49 PHE G C 1
ATOM 3394 O O . PHE G 1 49 ? -9.82478 -16.16644 53.49288 1.000 19.90422 49 PHE G O 1
ATOM 3402 N N . VAL G 1 50 ? -11.05102 -17.32144 55.00342 1.000 17.00268 50 VAL G N 1
ATOM 3403 C CA . VAL G 1 50 ? -12.23781 -17.47663 54.15083 1.000 18.99104 50 VAL G CA 1
ATOM 3404 C C . VAL G 1 50 ? -13.38239 -16.57070 54.61070 1.000 18.32782 50 VAL G C 1
ATOM 3405 O O . VAL G 1 50 ? -13.87947 -15.74475 53.83751 1.000 18.00796 50 VAL G O 1
ATOM 3409 N N . SER G 1 51 ? -13.80551 -16.70746 55.86782 1.000 16.82743 51 SER G N 1
ATOM 3410 C CA . SER G 1 51 ? -15.04397 -16.10776 56.35108 1.000 15.69341 51 SER G CA 1
ATOM 3411 C C . SER G 1 51 ? -15.07807 -16.19886 57.87368 1.000 17.22780 51 SER G C 1
ATOM 3412 O O . SER G 1 51 ? -14.45570 -17.08430 58.46282 1.000 19.16353 51 SER G O 1
ATOM 3415 N N . ALA G 1 52 ? -15.81692 -15.28946 58.50229 1.000 16.58789 52 ALA G N 1
ATOM 3416 C CA . ALA G 1 52 ? -15.95499 -15.32623 59.95012 1.000 20.45219 52 ALA G CA 1
ATOM 3417 C C . ALA G 1 52 ? -17.32062 -14.79082 60.33967 1.000 21.53449 52 ALA G C 1
ATOM 3418 O O . ALA G 1 52 ? -17.95752 -14.03730 59.59352 1.000 20.21331 52 ALA G O 1
ATOM 3420 N N . ILE G 1 53 ? -17.76521 -15.21127 61.51985 1.000 17.63946 53 ILE G N 1
ATOM 3421 C CA . ILE G 1 53 ? -18.98099 -14.70922 62.14217 1.000 20.99322 53 ILE G CA 1
ATOM 3422 C C . ILE G 1 53 ? -18.61515 -14.27757 63.55928 1.000 23.92967 53 ILE G C 1
ATOM 3423 O O . ILE G 1 53 ? -17.96515 -15.02526 64.30198 1.000 22.54327 53 ILE G O 1
ATOM 3428 N N . SER G 1 54 ? -18.97492 -13.05509 63.90816 1.000 27.04476 54 SER G N 1
ATOM 3429 C CA . SER G 1 54 ? -18.56663 -12.44283 65.16099 1.000 24.83435 54 SER G CA 1
ATOM 3430 C C . SER G 1 54 ? -19.79561 -11.89053 65.85761 1.000 34.24703 54 SER G C 1
ATOM 3431 O O . SER G 1 54 ? -20.67582 -11.31010 65.21499 1.000 36.05560 54 SER G O 1
ATOM 3434 N N . ARG G 1 55 ? -19.84078 -12.06695 67.17233 1.000 34.23644 55 ARG G N 1
ATOM 3435 C CA . ARG G 1 55 ? -20.98545 -11.68465 67.97944 1.000 37.72016 55 ARG G CA 1
ATOM 3436 C C . ARG G 1 55 ? -20.73245 -10.34996 68.67802 1.000 37.65549 55 ARG G C 1
ATOM 3437 O O . ARG G 1 55 ? -21.10796 -9.29380 68.17349 1.000 44.30046 55 ARG G O 1
ATOM 3445 N N . ASP G 1 58 ? -25.41140 -8.83886 68.14466 1.000 51.68635 58 ASP G N 1
ATOM 3446 C CA . ASP G 1 58 ? -25.77624 -8.98759 66.73833 1.000 50.34346 58 ASP G CA 1
ATOM 3447 C C . ASP G 1 58 ? -24.63889 -9.60734 65.91902 1.000 44.77211 58 ASP G C 1
ATOM 3448 O O . ASP G 1 58 ? -23.46883 -9.29292 66.13361 1.000 44.93542 58 ASP G O 1
ATOM 3453 N N . ASP G 1 59 ? -25.00087 -10.47740 64.97283 1.000 43.86184 59 ASP G N 1
ATOM 3454 C CA . ASP G 1 59 ? -24.04418 -11.29663 64.22951 1.000 41.43372 59 ASP G CA 1
ATOM 3455 C C . ASP G 1 59 ? -23.45559 -10.51354 63.05638 1.000 41.67479 59 ASP G C 1
ATOM 3456 O O . ASP G 1 59 ? -24.19262 -10.08258 62.16215 1.000 39.83746 59 ASP G O 1
ATOM 3461 N N . SER G 1 60 ? -22.13129 -10.34860 63.04251 1.000 36.22788 60 SER G N 1
ATOM 3462 C CA . SER G 1 60 ? -21.41858 -9.75138 61.91424 1.000 37.47394 60 SER G CA 1
ATOM 3463 C C . SER G 1 60 ? -20.77065 -10.84663 61.07006 1.000 34.87598 60 SER G C 1
ATOM 3464 O O . SER G 1 60 ? -20.09933 -11.73427 61.60867 1.000 29.55454 60 SER G O 1
ATOM 3467 N N . HIS G 1 61 ? -20.96146 -10.77618 59.75168 1.000 30.50542 61 HIS G N 1
ATOM 3468 C CA . HIS G 1 61 ? -20.42640 -11.75815 58.81216 1.000 27.48241 61 HIS G CA 1
ATOM 3469 C C . HIS G 1 61 ? -19.32605 -11.12956 57.96923 1.000 26.79952 61 HIS G C 1
ATOM 3470 O O . HIS G 1 61 ? -19.52083 -10.05125 57.40316 1.000 29.23624 61 HIS G O 1
ATOM 3477 N N . TYR G 1 62 ? -18.18300 -11.81074 57.87485 1.000 25.01392 62 TYR G N 1
ATOM 3478 C CA . TYR G 1 62 ? -17.03378 -11.34554 57.10842 1.000 21.64776 62 TYR G CA 1
ATOM 3479 C C . TYR G 1 62 ? -16.66999 -12.36575 56.03874 1.000 22.83959 62 TYR G C 1
ATOM 3480 O O . TYR G 1 62 ? -16.71237 -13.57452 56.28676 1.000 16.92159 62 TYR G O 1
ATOM 3489 N N . TYR G 1 63 ? -16.27494 -11.87385 54.85992 1.000 19.83400 63 TYR G N 1
ATOM 3490 C CA . TYR G 1 63 ? -15.85538 -12.73720 53.76633 1.000 19.72728 63 TYR G CA 1
ATOM 3491 C C . TYR G 1 63 ? -14.59558 -12.20522 53.09741 1.000 23.53610 63 TYR G C 1
ATOM 3492 O O . TYR G 1 63 ? -14.44882 -10.99681 52.89062 1.000 20.15180 63 TYR G O 1
ATOM 3501 N N . ALA G 1 64 ? -13.69082 -13.11765 52.75487 1.000 21.57699 64 ALA G N 1
ATOM 3502 C CA . ALA G 1 64 ? -12.58082 -12.74297 51.89980 1.000 23.53517 64 ALA G CA 1
ATOM 3503 C C . ALA G 1 64 ? -13.12234 -12.35200 50.52909 1.000 26.31237 64 ALA G C 1
ATOM 3504 O O . ALA G 1 64 ? -14.15733 -12.85141 50.08632 1.000 21.88585 64 ALA G O 1
ATOM 3506 N N . ASP G 1 65 ? -12.41375 -11.45074 49.85149 1.000 24.01069 65 ASP G N 1
ATOM 3507 C CA . ASP G 1 65 ? -12.85316 -11.04442 48.51921 1.000 27.11068 65 ASP G CA 1
ATOM 3508 C C . ASP G 1 65 ? -12.92393 -12.23308 47.56400 1.000 29.56246 65 ASP G C 1
ATOM 3509 O O . ASP G 1 65 ? -13.76585 -12.26071 46.66365 1.000 28.62483 65 ASP G O 1
ATOM 3514 N N . SER G 1 66 ? -12.05489 -13.22759 47.74633 1.000 29.30643 66 SER G N 1
ATOM 3515 C CA . SER G 1 66 ? -12.01043 -14.36397 46.82657 1.000 30.12191 66 SER G CA 1
ATOM 3516 C C . SER G 1 66 ? -13.22851 -15.26925 46.93360 1.000 29.59569 66 SER G C 1
ATOM 3517 O O . SER G 1 66 ? -13.38339 -16.16429 46.09490 1.000 29.28946 66 SER G O 1
ATOM 3520 N N . VAL G 1 67 ? -14.08808 -15.07139 47.93520 1.000 27.39793 67 VAL G N 1
ATOM 3521 C CA . VAL G 1 67 ? -15.23688 -15.94578 48.14057 1.000 26.99863 67 VAL G CA 1
ATOM 3522 C C . VAL G 1 67 ? -16.53863 -15.16796 48.31787 1.000 31.36469 67 VAL G C 1
ATOM 3523 O O . VAL G 1 67 ? -17.61598 -15.77361 48.35400 1.000 30.71579 67 VAL G O 1
ATOM 3527 N N . LYS G 1 68 ? -16.46514 -13.83650 48.43015 1.000 32.37055 68 LYS G N 1
ATOM 3528 C CA . LYS G 1 68 ? -17.68233 -13.03746 48.59407 1.000 30.93833 68 LYS G CA 1
ATOM 3529 C C . LYS G 1 68 ? -18.68705 -13.34091 47.48762 1.000 32.52473 68 LYS G C 1
ATOM 3530 O O . LYS G 1 68 ? -18.32223 -13.50183 46.31737 1.000 33.48019 68 LYS G O 1
ATOM 3532 N N . GLY G 1 69 ? -19.96566 -13.42599 47.86911 1.000 32.60779 69 GLY G N 1
ATOM 3533 C CA . GLY G 1 69 ? -21.03521 -13.74050 46.94573 1.000 31.95847 69 GLY G CA 1
ATOM 3534 C C . GLY G 1 69 ? -21.22722 -15.22307 46.67341 1.000 32.25833 69 GLY G C 1
ATOM 3535 O O . GLY G 1 69 ? -22.33098 -15.63407 46.31720 1.000 34.77151 69 GLY G O 1
ATOM 3536 N N . ARG G 1 70 ? -20.17907 -16.03472 46.81984 1.000 32.21086 70 ARG G N 1
ATOM 3537 C CA . ARG G 1 70 ? -20.28966 -17.47395 46.59893 1.000 32.23913 70 ARG G CA 1
ATOM 3538 C C . ARG G 1 70 ? -20.46355 -18.26924 47.88531 1.000 28.39072 70 ARG G C 1
ATOM 3539 O O . ARG G 1 70 ? -21.09044 -19.33490 47.85591 1.000 29.52055 70 ARG G O 1
ATOM 3547 N N . PHE G 1 71 ? -19.90804 -17.79042 48.99922 1.000 24.10938 71 PHE G N 1
ATOM 3548 C CA . PHE G 1 71 ? -19.93410 -18.48398 50.28133 1.000 25.79061 71 PHE G CA 1
ATOM 3549 C C . PHE G 1 71 ? -20.84212 -17.74668 51.26050 1.000 30.26295 71 PHE G C 1
ATOM 3550 O O . PHE G 1 71 ? -20.97034 -16.51839 51.21416 1.000 31.51582 71 PHE G O 1
ATOM 3558 N N . THR G 1 72 ? -21.43571 -18.50480 52.17887 1.000 26.58838 72 THR G N 1
ATOM 3559 C CA . THR G 1 72 ? -22.29441 -17.97366 53.23023 1.000 27.30003 72 THR G CA 1
ATOM 3560 C C . THR G 1 72 ? -21.88282 -18.61306 54.54667 1.000 27.90416 72 THR G C 1
ATOM 3561 O O . THR G 1 72 ? -21.75229 -19.83849 54.62730 1.000 24.18541 72 THR G O 1
ATOM 3565 N N . ILE G 1 73 ? -21.66313 -17.79853 55.57315 1.000 25.32348 73 ILE G N 1
ATOM 3566 C CA . ILE G 1 73 ? -21.40792 -18.34139 56.90028 1.000 21.45537 73 ILE G CA 1
ATOM 3567 C C . ILE G 1 73 ? -22.65795 -18.13246 57.75199 1.000 24.04755 73 ILE G C 1
ATOM 3568 O O . ILE G 1 73 ? -23.41364 -17.16831 57.56447 1.000 26.25029 73 ILE G O 1
ATOM 3573 N N . SER G 1 74 ? -22.91904 -19.07035 58.65993 1.000 23.70396 74 SER G N 1
ATOM 3574 C CA . SER G 1 74 ? -24.11196 -19.00175 59.49695 1.000 24.14335 74 SER G CA 1
ATOM 3575 C C . SER G 1 74 ? -23.89272 -19.87028 60.72615 1.000 27.32126 74 SER G C 1
ATOM 3576 O O . SER G 1 74 ? -22.97626 -20.69340 60.77175 1.000 27.48881 74 SER G O 1
ATOM 3579 N N . ARG G 1 75 ? -24.76876 -19.69466 61.71608 1.000 30.54220 75 ARG G N 1
ATOM 3580 C CA . ARG G 1 75 ? -24.68856 -20.42939 62.96791 1.000 34.49577 75 ARG G CA 1
ATOM 3581 C C . ARG G 1 75 ? -26.03554 -21.06479 63.28268 1.000 40.56576 75 ARG G C 1
ATOM 3582 O O . ARG G 1 75 ? -27.09707 -20.52116 62.95487 1.000 41.98302 75 ARG G O 1
ATOM 3590 N N . ASP G 1 76 ? -25.99031 -22.23570 63.91259 1.000 44.97905 76 ASP G N 1
ATOM 3591 C CA . ASP G 1 76 ? -27.22158 -22.86138 64.37990 1.000 46.52774 76 ASP G CA 1
ATOM 3592 C C . ASP G 1 76 ? -27.52742 -22.54774 65.83394 1.000 49.49991 76 ASP G C 1
ATOM 3593 O O . ASP G 1 76 ? -28.70416 -22.54137 66.21690 1.000 61.17182 76 ASP G O 1
ATOM 3598 N N . ASN G 1 77 ? -26.49771 -22.30495 66.64640 1.000 47.68901 77 ASN G N 1
ATOM 3599 C CA . ASN G 1 77 ? -26.64292 -21.90448 68.04497 1.000 52.05721 77 ASN G CA 1
ATOM 3600 C C . ASN G 1 77 ? -27.12338 -23.07004 68.89918 1.000 53.76110 77 ASN G C 1
ATOM 3601 O O . ASN G 1 77 ? -26.41073 -23.50940 69.80862 1.000 50.56600 77 ASN G O 1
ATOM 3606 N N . SER G 1 78 ? -28.32837 -23.57168 68.60600 1.000 54.46041 78 SER G N 1
ATOM 3607 C CA . SER G 1 78 ? -28.88925 -24.69802 69.34715 1.000 55.43018 78 SER G CA 1
ATOM 3608 C C . SER G 1 78 ? -27.94502 -25.89255 69.36388 1.000 54.20240 78 SER G C 1
ATOM 3609 O O . SER G 1 78 ? -27.92459 -26.65729 70.33566 1.000 54.16806 78 SER G O 1
ATOM 3612 N N . LYS G 1 79 ? -27.15663 -26.06376 68.30456 1.000 46.09179 79 LYS G N 1
ATOM 3613 C CA . LYS G 1 79 ? -26.18805 -27.14581 68.19823 1.000 48.66170 79 LYS G CA 1
ATOM 3614 C C . LYS G 1 79 ? -24.74324 -26.66498 68.31022 1.000 47.70621 79 LYS G C 1
ATOM 3615 O O . LYS G 1 79 ? -23.82672 -27.42858 67.98640 1.000 49.70960 79 LYS G O 1
ATOM 3617 N N . ASN G 1 80 ? -24.51617 -25.42454 68.75663 1.000 49.67146 80 ASN G N 1
ATOM 3618 C CA . ASN G 1 80 ? -23.16026 -24.87824 68.92589 1.000 42.29046 80 ASN G CA 1
ATOM 3619 C C . ASN G 1 80 ? -22.30043 -25.10599 67.68660 1.000 44.14658 80 ASN G C 1
ATOM 3620 O O . ASN G 1 80 ? -21.13501 -25.50074 67.77761 1.000 40.83498 80 ASN G O 1
ATOM 3625 N N . THR G 1 81 ? -22.87594 -24.86793 66.51148 1.000 37.41603 81 THR G N 1
ATOM 3626 C CA . THR G 1 81 ? -22.19063 -25.17002 65.26617 1.000 34.16870 81 THR G CA 1
ATOM 3627 C C . THR G 1 81 ? -22.22402 -23.96880 64.32893 1.000 31.29714 81 THR G C 1
ATOM 3628 O O . THR G 1 81 ? -23.22412 -23.24720 64.25139 1.000 33.99445 81 THR G O 1
ATOM 3632 N N . VAL G 1 82 ? -21.11444 -23.76004 63.63135 1.000 25.37977 82 VAL G N 1
ATOM 3633 C CA . VAL G 1 82 ? -20.98860 -22.75188 62.58773 1.000 26.43193 82 VAL G CA 1
ATOM 3634 C C . VAL G 1 82 ? -20.88151 -23.48424 61.25457 1.000 27.49556 82 VAL G C 1
ATOM 3635 O O . VAL G 1 82 ? -20.12810 -24.45864 61.14220 1.000 26.05514 82 VAL G O 1
ATOM 3639 N N . TYR G 1 83 ? -21.64201 -23.03171 60.25462 1.000 26.10550 83 TYR G N 1
ATOM 3640 C CA . TYR G 1 83 ? -21.65754 -23.64394 58.92838 1.000 26.18051 83 TYR G CA 1
ATOM 3641 C C . TYR G 1 83 ? -21.02024 -22.72683 57.89225 1.000 29.14879 83 TYR G C 1
ATOM 3642 O O . TYR G 1 83 ? -21.10396 -21.49945 57.99147 1.000 26.04114 83 TYR G O 1
ATOM 3651 N N . LEU G 1 84 ? -20.39368 -23.33309 56.88048 1.000 27.92051 84 LEU G N 1
ATOM 3652 C CA . LEU G 1 84 ? -19.89881 -22.59887 55.72045 1.000 21.94017 84 LEU G CA 1
ATOM 3653 C C . LEU G 1 84 ? -20.46402 -23.27733 54.47965 1.000 23.78343 84 LEU G C 1
ATOM 3654 O O . LEU G 1 84 ? -20.03025 -24.37594 54.10608 1.000 21.83183 84 LEU G O 1
ATOM 3659 N N . GLN G 1 85 ? -21.43244 -22.64311 53.84469 1.000 21.67234 85 GLN G N 1
ATOM 3660 C CA . GLN G 1 85 ? -21.91522 -23.14623 52.56393 1.000 25.33830 85 GLN G CA 1
ATOM 3661 C C . GLN G 1 85 ? -21.05727 -22.52992 51.46813 1.000 25.78232 85 GLN G C 1
ATOM 3662 O O . GLN G 1 85 ? -20.88641 -21.30972 51.42605 1.000 22.84985 85 GLN G O 1
ATOM 3668 N N . MET G 1 86 ? -20.49878 -23.37186 50.60594 1.000 22.09230 86 MET G N 1
ATOM 3669 C CA . MET G 1 86 ? -19.67415 -22.91967 49.49497 1.000 22.90426 86 MET G CA 1
ATOM 3670 C C . MET G 1 86 ? -20.38335 -23.29364 48.20331 1.000 27.69925 86 MET G C 1
ATOM 3671 O O . MET G 1 86 ? -20.70895 -24.46969 47.98663 1.000 25.31420 86 MET G O 1
ATOM 3676 N N . ASN G 1 87 ? -20.65643 -22.29417 47.36805 1.000 25.42952 87 ASN G N 1
ATOM 3677 C CA . ASN G 1 87 ? -21.37423 -22.50155 46.12144 1.000 26.96002 87 ASN G CA 1
ATOM 3678 C C . ASN G 1 87 ? -20.45986 -22.18293 44.94922 1.000 30.40463 87 ASN G C 1
ATOM 3679 O O . ASN G 1 87 ? -19.42654 -21.51865 45.10113 1.000 27.52859 87 ASN G O 1
ATOM 3684 N N . SER G 1 88 ? -20.86960 -22.67175 43.78228 1.000 27.43493 88 SER G N 1
ATOM 3685 C CA . SER G 1 88 ? -20.16366 -22.48005 42.51823 1.000 29.87213 88 SER G CA 1
ATOM 3686 C C . SER G 1 88 ? -18.66301 -22.66565 42.71198 1.000 32.73971 88 SER G C 1
ATOM 3687 O O . SER G 1 88 ? -17.84601 -21.79180 42.40915 1.000 32.26129 88 SER G O 1
ATOM 3690 N N . LEU G 1 89 ? -18.32233 -23.83132 43.25728 1.000 27.46631 89 LEU G N 1
ATOM 3691 C CA . LEU G 1 89 ? -16.94603 -24.15212 43.59503 1.000 26.92680 89 LEU G CA 1
ATOM 3692 C C . LEU G 1 89 ? -16.09058 -24.26049 42.34181 1.000 30.92197 89 LEU G C 1
ATOM 3693 O O . LEU G 1 89 ? -16.56248 -24.65326 41.26734 1.000 28.50763 89 LEU G O 1
ATOM 3698 N N . ARG G 1 90 ? -14.81431 -23.90126 42.49062 1.000 28.81534 90 ARG G N 1
ATOM 3699 C CA . ARG G 1 90 ? -13.86978 -23.86943 41.38342 1.000 33.37449 90 ARG G CA 1
ATOM 3700 C C . ARG G 1 90 ? -12.60557 -24.60837 41.79577 1.000 31.06065 90 ARG G C 1
ATOM 3701 O O . ARG G 1 90 ? -12.32293 -24.76802 42.98338 1.000 30.64485 90 ARG G O 1
ATOM 3709 N N . ALA G 1 91 ? -11.82909 -25.03529 40.79603 1.000 28.92987 91 ALA G N 1
ATOM 3710 C CA . ALA G 1 91 ? -10.61494 -25.79917 41.07305 1.000 31.28353 91 ALA G CA 1
ATOM 3711 C C . ALA G 1 91 ? -9.74222 -25.11304 42.12294 1.000 30.74744 91 ALA G C 1
ATOM 3712 O O . ALA G 1 91 ? -9.19071 -25.77488 43.01038 1.000 32.21180 91 ALA G O 1
ATOM 3714 N N . GLU G 1 92 ? -9.64675 -23.78027 42.07212 1.000 31.23398 92 GLU G N 1
ATOM 3715 C CA . GLU G 1 92 ? -8.81621 -23.02777 43.01310 1.000 32.12464 92 GLU G CA 1
ATOM 3716 C C . GLU G 1 92 ? -9.31798 -23.07799 44.45505 1.000 29.92714 92 GLU G C 1
ATOM 3717 O O . GLU G 1 92 ? -8.59422 -22.62329 45.34579 1.000 27.65896 92 GLU G O 1
ATOM 3723 N N . ASP G 1 93 ? -10.52104 -23.60301 44.71383 1.000 28.06898 93 ASP G N 1
ATOM 3724 C CA . ASP G 1 93 ? -11.02987 -23.72924 46.08326 1.000 24.95616 93 ASP G CA 1
ATOM 3725 C C . ASP G 1 93 ? -10.57978 -25.01713 46.77329 1.000 26.51170 93 ASP G C 1
ATOM 3726 O O . ASP G 1 93 ? -10.83297 -25.18276 47.97601 1.000 24.71481 93 ASP G O 1
ATOM 3731 N N . THR G 1 94 ? -9.92299 -25.92109 46.05186 1.000 25.63711 94 THR G N 1
ATOM 3732 C CA . THR G 1 94 ? -9.38320 -27.13767 46.64724 1.000 23.72107 94 THR G CA 1
ATOM 3733 C C . THR G 1 94 ? -8.42394 -26.78132 47.78223 1.000 25.22121 94 THR G C 1
ATOM 3734 O O . THR G 1 94 ? -7.55021 -25.92204 47.61951 1.000 21.79378 94 THR G O 1
ATOM 3738 N N . ALA G 1 95 ? -8.61131 -27.41347 48.94440 1.000 22.29256 95 ALA G N 1
ATOM 3739 C CA . ALA G 1 95 ? -7.80627 -27.11220 50.12799 1.000 22.19446 95 ALA G CA 1
ATOM 3740 C C . ALA G 1 95 ? -8.34925 -27.91458 51.30121 1.000 22.74017 95 ALA G C 1
ATOM 3741 O O . ALA G 1 95 ? -9.44256 -28.48161 51.23767 1.000 20.10747 95 ALA G O 1
ATOM 3743 N N . THR G 1 96 ? -7.56379 -27.95385 52.37528 1.000 22.01670 96 THR G N 1
ATOM 3744 C CA . THR G 1 96 ? -8.09150 -28.31722 53.68191 1.000 21.10894 96 THR G CA 1
ATOM 3745 C C . THR G 1 96 ? -8.73985 -27.08426 54.31020 1.000 21.63930 96 THR G C 1
ATOM 3746 O O . THR G 1 96 ? -8.16109 -25.99357 54.29941 1.000 20.18273 96 THR G O 1
ATOM 3750 N N . TYR G 1 97 ? -9.94880 -27.25289 54.83696 1.000 17.40083 97 TYR G N 1
ATOM 3751 C CA . TYR G 1 97 ? -10.69303 -26.17184 55.46538 1.000 16.10470 97 TYR G CA 1
ATOM 3752 C C . TYR G 1 97 ? -10.76345 -26.44700 56.96223 1.000 18.80293 97 TYR G C 1
ATOM 3753 O O . TYR G 1 97 ? -11.02476 -27.58270 57.37176 1.000 20.41096 97 TYR G O 1
ATOM 3762 N N . TYR G 1 98 ? -10.52205 -25.42577 57.77593 1.000 22.59236 98 TYR G N 1
ATOM 3763 C CA . TYR G 1 98 ? -10.59807 -25.61483 59.21549 1.000 23.42540 98 TYR G CA 1
ATOM 3764 C C . TYR G 1 98 ? -11.08251 -24.34080 59.88647 1.000 23.33094 98 TYR G C 1
ATOM 3765 O O . TYR G 1 98 ? -10.97231 -23.23956 59.34216 1.000 20.24766 98 TYR G O 1
ATOM 3774 N N . CYS G 1 99 ? -11.62541 -24.50500 61.08659 1.000 25.05415 99 CYS G N 1
ATOM 3775 C CA . CYS G 1 99 ? -12.07900 -23.36123 61.86451 1.000 27.57633 99 CYS G CA 1
ATOM 3776 C C . CYS G 1 99 ? -11.07902 -22.95231 62.93078 1.000 25.35619 99 CYS G C 1
ATOM 3777 O O . CYS G 1 99 ? -10.22228 -23.73328 63.35557 1.000 24.67549 99 CYS G O 1
ATOM 3780 N N . ALA G 1 100 ? -11.23053 -21.70808 63.37951 1.000 23.49948 100 ALA G N 1
ATOM 3781 C CA . ALA G 1 100 ? -10.60350 -21.22091 64.59639 1.000 23.32896 100 ALA G CA 1
ATOM 3782 C C . ALA G 1 100 ? -11.61188 -20.37584 65.35973 1.000 22.06739 100 ALA G C 1
ATOM 3783 O O . ALA G 1 100 ? -12.43099 -19.68181 64.75890 1.000 20.23023 100 ALA G O 1
ATOM 3785 N N . GLU G 1 101 ? -11.55016 -20.43554 66.68655 1.000 21.40800 101 GLU G N 1
ATOM 3786 C CA . GLU G 1 101 ? -12.32645 -19.54966 67.53924 1.000 21.20762 101 GLU G CA 1
ATOM 3787 C C . GLU G 1 101 ? -11.36550 -18.57142 68.20508 1.000 20.07902 101 GLU G C 1
ATOM 3788 O O . GLU G 1 101 ? -10.26624 -18.96174 68.61689 1.000 19.95311 101 GLU G O 1
ATOM 3794 N N . TRP G 1 102 ? -11.76254 -17.30297 68.30304 1.000 17.74698 102 TRP G N 1
ATOM 3795 C CA . TRP G 1 102 ? -10.89386 -16.32691 68.94810 1.000 17.76800 102 TRP G CA 1
ATOM 3796 C C . TRP G 1 102 ? -11.72743 -15.16475 69.46785 1.000 20.39188 102 TRP G C 1
ATOM 3797 O O . TRP G 1 102 ? -12.91467 -15.02839 69.15250 1.000 17.30576 102 TRP G O 1
ATOM 3808 N N . MET G 1 103 ? -11.08563 -14.34088 70.30400 1.000 18.26843 103 MET G N 1
ATOM 3809 C CA . MET G 1 103 ? -11.67246 -13.09324 70.79317 1.000 18.80790 103 MET G CA 1
ATOM 3810 C C . MET G 1 103 ? -11.27044 -12.00980 69.80645 1.000 16.28758 103 MET G C 1
ATOM 3811 O O . MET G 1 103 ? -10.08203 -11.70873 69.67061 1.000 16.26402 103 MET G O 1
ATOM 3816 N N . ASN G 1 104 ? -12.24362 -11.42091 69.12573 1.000 17.41516 104 ASN G N 1
ATOM 3817 C CA . ASN G 1 104 ? -11.94184 -10.34906 68.17541 1.000 18.56857 104 ASN G CA 1
ATOM 3818 C C . ASN G 1 104 ? -11.17659 -9.23682 68.88688 1.000 19.33345 104 ASN G C 1
ATOM 3819 O O . ASN G 1 104 ? -11.65935 -8.68854 69.87922 1.000 19.00206 104 ASN G O 1
ATOM 3824 N N . THR G 1 105 ? -9.96348 -8.92476 68.41251 1.000 19.79468 105 THR G N 1
ATOM 3825 C CA . THR G 1 105 ? -9.12429 -7.93487 69.09461 1.000 19.41092 105 THR G CA 1
ATOM 3826 C C . THR G 1 105 ? -9.22734 -6.52845 68.52266 1.000 21.59232 105 THR G C 1
ATOM 3827 O O . THR G 1 105 ? -8.84320 -5.56900 69.20837 1.000 20.21487 105 THR G O 1
ATOM 3831 N N . ARG G 1 106 ? -9.69503 -6.38895 67.28059 1.000 20.05418 106 ARG G N 1
ATOM 3832 C CA A ARG G 1 106 ? -9.66668 -5.10913 66.57844 0.520 20.42006 106 ARG G CA 1
ATOM 3833 C CA B ARG G 1 106 ? -9.66673 -5.11623 66.56530 0.480 20.81615 106 ARG G CA 1
ATOM 3834 C C . ARG G 1 106 ? -8.26130 -4.51786 66.58593 1.000 19.20336 106 ARG G C 1
ATOM 3835 O O . ARG G 1 106 ? -8.07952 -3.29746 66.52759 1.000 20.06649 106 ARG G O 1
ATOM 3850 N N . ARG G 1 107 ? -7.26022 -5.39515 66.65960 1.000 17.05341 107 ARG G N 1
ATOM 3851 C CA . ARG G 1 107 ? -5.85481 -5.01501 66.71555 1.000 19.98553 107 ARG G CA 1
ATOM 3852 C C . ARG G 1 107 ? -5.05348 -5.80545 65.68542 1.000 20.19981 107 ARG G C 1
ATOM 3853 O O . ARG G 1 107 ? -5.63528 -6.53219 64.87012 1.000 17.02835 107 ARG G O 1
ATOM 3861 N N . GLU G 1 108 ? -3.72383 -5.67509 65.74343 1.000 18.39921 108 GLU G N 1
ATOM 3862 C CA . GLU G 1 108 ? -2.84823 -6.25209 64.73123 1.000 23.05354 108 GLU G CA 1
ATOM 3863 C C . GLU G 1 108 ? -2.97185 -7.77080 64.67976 1.000 20.80255 108 GLU G C 1
ATOM 3864 O O . GLU G 1 108 ? -3.11617 -8.35120 63.60010 1.000 19.62878 108 GLU G O 1
ATOM 3870 N N . PHE G 1 109 ? -2.91087 -8.43348 65.83701 1.000 20.39114 109 PHE G N 1
ATOM 3871 C CA . PHE G 1 109 ? -2.96558 -9.88724 65.91293 1.000 21.05521 109 PHE G CA 1
ATOM 3872 C C . PHE G 1 109 ? -4.18199 -10.35954 66.70694 1.000 20.46918 109 PHE G C 1
ATOM 3873 O O . PHE G 1 109 ? -4.79598 -9.59688 67.46564 1.000 17.50186 109 PHE G O 1
ATOM 3881 N N . ILE G 1 110 ? -4.51936 -11.63961 66.49908 1.000 16.79116 110 ILE G N 1
ATOM 3882 C CA . ILE G 1 110 ? -5.50817 -12.39195 67.26679 1.000 15.42250 110 ILE G CA 1
ATOM 3883 C C . ILE G 1 110 ? -4.80959 -13.61567 67.82849 1.000 16.31891 110 ILE G C 1
ATOM 3884 O O . ILE G 1 110 ? -3.75041 -14.01567 67.35165 1.000 16.81363 110 ILE G O 1
ATOM 3889 N N . THR G 1 111 ? -5.41861 -14.21906 68.85863 1.000 17.15820 111 THR G N 1
ATOM 3890 C CA . THR G 1 111 ? -4.96305 -15.52479 69.32214 1.000 18.53740 111 THR G CA 1
ATOM 3891 C C . THR G 1 111 ? -5.95691 -16.58427 68.86776 1.000 20.29912 111 THR G C 1
ATOM 3892 O O . THR G 1 111 ? -7.02907 -16.73798 69.48404 1.000 17.13959 111 THR G O 1
ATOM 3896 N N . PRO G 1 112 ? -5.66012 -17.34131 67.81957 1.000 19.13322 112 PRO G N 1
ATOM 3897 C CA . PRO G 1 112 ? -6.61461 -18.33976 67.35342 1.000 19.58324 112 PRO G CA 1
ATOM 3898 C C . PRO G 1 112 ? -6.49867 -19.60962 68.17293 1.000 18.26783 112 PRO G C 1
ATOM 3899 O O . PRO G 1 112 ? -5.42829 -19.97019 68.66446 1.000 18.24480 112 PRO G O 1
ATOM 3903 N N . TYR G 1 113 ? -7.63226 -20.28242 68.32486 1.000 18.27234 113 TYR G N 1
ATOM 3904 C CA . TYR G 1 113 ? -7.69266 -21.62610 68.88700 1.000 21.46581 113 TYR G CA 1
ATOM 3905 C C . TYR G 1 113 ? -8.24189 -22.53093 67.78732 1.000 21.99474 113 TYR G C 1
ATOM 3906 O O . TYR G 1 113 ? -9.38048 -22.35559 67.34510 1.000 20.15697 113 TYR G O 1
ATOM 3915 N N . TRP G 1 114 ? -7.40606 -23.45704 67.31974 1.000 21.97902 114 TRP G N 1
ATOM 3916 C CA . TRP G 1 114 ? -7.58525 -24.11934 66.03502 1.000 22.72612 114 TRP G CA 1
ATOM 3917 C C . TRP G 1 114 ? -8.35104 -25.42793 66.17377 1.000 28.89817 114 TRP G C 1
ATOM 3918 O O . TRP G 1 114 ? -8.13135 -26.19630 67.11906 1.000 25.04024 114 TRP G O 1
ATOM 3929 N N . GLY G 1 115 ? -9.23676 -25.69268 65.20727 1.000 21.62142 115 GLY G N 1
ATOM 3930 C CA . GLY G 1 115 ? -9.83225 -27.00193 65.05134 1.000 28.36416 115 GLY G CA 1
ATOM 3931 C C . GLY G 1 115 ? -9.09984 -27.84178 64.00649 1.000 29.02828 115 GLY G C 1
ATOM 3932 O O . GLY G 1 115 ? -8.13370 -27.41415 63.38621 1.000 30.99707 115 GLY G O 1
ATOM 3933 N N . GLN G 1 116 ? -9.58776 -29.06097 63.81053 1.000 27.33108 116 GLN G N 1
ATOM 3934 C CA . GLN G 1 116 ? -9.00799 -29.94636 62.80573 1.000 31.17374 116 GLN G CA 1
ATOM 3935 C C . GLN G 1 116 ? -9.71758 -29.78132 61.46193 1.000 29.25490 116 GLN G C 1
ATOM 3936 O O . GLN G 1 116 ? -10.87342 -29.35534 61.39144 1.000 28.54534 116 GLN G O 1
ATOM 3938 N N . GLY G 1 117 ? -9.00702 -30.12163 60.38619 1.000 25.07375 117 GLY G N 1
ATOM 3939 C CA . GLY G 1 117 ? -9.45086 -29.75444 59.05992 1.000 22.09187 117 GLY G CA 1
ATOM 3940 C C . GLY G 1 117 ? -10.30101 -30.81913 58.38832 1.000 24.34618 117 GLY G C 1
ATOM 3941 O O . GLY G 1 117 ? -10.31751 -31.98696 58.77985 1.000 23.43063 117 GLY G O 1
ATOM 3942 N N . THR G 1 118 ? -11.02559 -30.39533 57.35914 1.000 19.67989 118 THR G N 1
ATOM 3943 C CA . THR G 1 118 ? -11.71046 -31.31386 56.46487 1.000 21.18438 118 THR G CA 1
ATOM 3944 C C . THR G 1 118 ? -11.28570 -30.98223 55.03958 1.000 22.05408 118 THR G C 1
ATOM 3945 O O . THR G 1 118 ? -11.07443 -29.81286 54.70091 1.000 21.80096 118 THR G O 1
ATOM 3949 N N . GLN G 1 119 ? -11.12134 -32.01514 54.21830 1.000 23.17948 119 GLN G N 1
ATOM 3950 C CA . GLN G 1 119 ? -10.53277 -31.87226 52.89384 1.000 23.86268 119 GLN G CA 1
ATOM 3951 C C . GLN G 1 119 ? -11.59985 -31.64606 51.82578 1.000 25.36881 119 GLN G C 1
ATOM 3952 O O . GLN G 1 119 ? -12.58504 -32.38630 51.75628 1.000 24.94732 119 GLN G O 1
ATOM 3958 N N . VAL G 1 120 ? -11.38673 -30.62991 50.98771 1.000 23.25294 120 VAL G N 1
ATOM 3959 C CA . VAL G 1 120 ? -12.27447 -30.28636 49.87838 1.000 23.62891 120 VAL G CA 1
ATOM 3960 C C . VAL G 1 120 ? -11.47363 -30.33625 48.57943 1.000 26.91895 120 VAL G C 1
ATOM 3961 O O . VAL G 1 120 ? -10.51463 -29.57639 48.40676 1.000 25.50398 120 VAL G O 1
ATOM 3965 N N . THR G 1 121 ? -11.87053 -31.21322 47.66029 1.000 27.49165 121 THR G N 1
ATOM 3966 C CA . THR G 1 121 ? -11.17760 -31.35861 46.38040 1.000 30.29474 121 THR G CA 1
ATOM 3967 C C . THR G 1 121 ? -12.17668 -31.12311 45.25571 1.000 32.21395 121 THR G C 1
ATOM 3968 O O . THR G 1 121 ? -13.11651 -31.90499 45.07891 1.000 37.25822 121 THR G O 1
ATOM 3972 N N . VAL G 1 122 ? -11.98575 -30.03565 44.51387 1.000 33.02170 122 VAL G N 1
ATOM 3973 C CA . VAL G 1 122 ? -12.83708 -29.68168 43.38361 1.000 31.30913 122 VAL G CA 1
ATOM 3974 C C . VAL G 1 122 ? -12.13154 -30.17552 42.13083 1.000 38.13824 122 VAL G C 1
ATOM 3975 O O . VAL G 1 122 ? -11.05575 -29.67838 41.78765 1.000 41.04725 122 VAL G O 1
ATOM 3979 N N . SER G 1 123 ? -12.71603 -31.15057 41.43629 1.000 41.45024 123 SER G N 1
ATOM 3980 C CA . SER G 1 123 ? -12.05985 -31.71233 40.26001 1.000 47.63595 123 SER G CA 1
ATOM 3981 C C . SER G 1 123 ? -13.08552 -32.46578 39.42222 1.000 48.61977 123 SER G C 1
ATOM 3982 O O . SER G 1 123 ? -14.26543 -32.55866 39.77472 1.000 47.51429 123 SER G O 1
ATOM 3985 N N . SER G 1 124 ? -12.61406 -33.01229 38.30507 1.000 51.13664 124 SER G N 1
ATOM 3986 C CA . SER G 1 124 ? -13.41646 -33.89859 37.47225 1.000 51.43364 124 SER G CA 1
ATOM 3987 C C . SER G 1 124 ? -12.96989 -35.34763 37.64759 1.000 52.08784 124 SER G C 1
ATOM 3988 O O . SER G 1 124 ? -13.78175 -36.27075 37.61523 1.000 56.13494 124 SER G O 1
ATOM 3991 N N . GLY H 2 1 ? -3.48121 -21.19925 69.99946 1.000 28.06437 106 GLY H N 1
ATOM 3992 C CA . GLY H 2 1 ? -2.30960 -21.26003 69.13937 1.000 27.09306 106 GLY H CA 1
ATOM 3993 C C . GLY H 2 1 ? -1.52030 -19.97489 69.22340 1.000 25.27268 106 GLY H C 1
ATOM 3994 O O . GLY H 2 1 ? -1.94509 -19.03880 69.89450 1.000 25.40649 106 GLY H O 1
ATOM 3995 N N . LYS H 2 2 ? -0.38773 -19.92691 68.52825 1.000 22.53627 107 LYS H N 1
ATOM 3996 C CA . LYS H 2 2 ? 0.41966 -18.71837 68.47736 1.000 26.77032 107 LYS H CA 1
ATOM 3997 C C . LYS H 2 2 ? -0.35040 -17.59336 67.77550 1.000 25.08831 107 LYS H C 1
ATOM 3998 O O . LYS H 2 2 ? -1.22347 -17.85504 66.94079 1.000 24.51289 107 LYS H O 1
ATOM 4004 N N . PRO H 2 3 ? -0.04373 -16.33102 68.08851 1.000 23.82319 108 PRO H N 1
ATOM 4005 C CA . PRO H 2 3 ? -0.76798 -15.22133 67.44358 1.000 23.78333 108 PRO H CA 1
ATOM 4006 C C . PRO H 2 3 ? -0.56312 -15.20913 65.93266 1.000 24.18856 108 PRO H C 1
ATOM 4007 O O . PRO H 2 3 ? 0.51211 -15.54190 65.42582 1.000 25.80011 108 PRO H O 1
ATOM 4011 N N . ILE H 2 4 ? -1.61278 -14.82119 65.21646 1.000 23.33022 109 ILE H N 1
ATOM 4012 C CA . ILE H 2 4 ? -1.54780 -14.63370 63.76269 1.000 20.87370 109 ILE H CA 1
ATOM 4013 C C . ILE H 2 4 ? -2.13965 -13.27909 63.44065 1.000 22.55326 109 ILE H C 1
ATOM 4014 O O . ILE H 2 4 ? -2.88294 -12.70040 64.25909 1.000 18.72793 109 ILE H O 1
ATOM 4019 N N . PRO H 2 5 ? -1.82429 -12.71655 62.26520 1.000 22.89135 110 PRO H N 1
ATOM 4020 C CA . PRO H 2 5 ? -2.45254 -11.45651 61.86190 1.000 20.96552 110 PRO H CA 1
ATOM 4021 C C . PRO H 2 5 ? -3.97209 -11.54748 61.92925 1.000 21.95288 110 PRO H C 1
ATOM 4022 O O . PRO H 2 5 ? -4.57424 -12.56577 61.57981 1.000 19.90102 110 PRO H O 1
ATOM 4026 N N . ASN H 2 6 ? -4.58521 -10.47151 62.41512 1.000 21.91346 111 ASN H N 1
ATOM 4027 C CA . ASN H 2 6 ? -6.03286 -10.32901 62.52089 1.000 20.22054 111 ASN H CA 1
ATOM 4028 C C . ASN H 2 6 ? -6.67310 -10.31911 61.13403 1.000 18.78151 111 ASN H C 1
ATOM 4029 O O . ASN H 2 6 ? -6.53635 -9.33252 60.40487 1.000 17.27593 111 ASN H O 1
ATOM 4034 N N . PRO H 2 7 ? -7.42324 -11.36132 60.75865 1.000 20.08572 112 PRO H N 1
ATOM 4035 C CA . PRO H 2 7 ? -7.92084 -11.45101 59.37858 1.000 20.36260 112 PRO H CA 1
ATOM 4036 C C . PRO H 2 7 ? -9.10409 -10.54431 59.10003 1.000 21.86152 112 PRO H C 1
ATOM 4037 O O . PRO H 2 7 ? -9.48931 -10.40605 57.93126 1.000 21.56179 112 PRO H O 1
ATOM 4041 N N . LEU H 2 8 ? -9.69821 -9.92979 60.12624 1.000 20.11681 113 LEU H N 1
ATOM 4042 C CA . LEU H 2 8 ? -10.85756 -9.08039 59.90712 1.000 18.54769 113 LEU H CA 1
ATOM 4043 C C . LEU H 2 8 ? -10.49416 -7.64756 59.54276 1.000 20.49665 113 LEU H C 1
ATOM 4044 O O . LEU H 2 8 ? -11.38271 -6.90152 59.12871 1.000 21.21223 113 LEU H O 1
ATOM 4049 N N . LEU H 2 9 ? -9.23306 -7.24006 59.69061 1.000 19.88222 114 LEU H N 1
ATOM 4050 C CA . LEU H 2 9 ? -8.83854 -5.87756 59.33522 1.000 21.60926 114 LEU H CA 1
ATOM 4051 C C . LEU H 2 9 ? -9.04618 -5.60664 57.85357 1.000 24.85632 114 LEU H C 1
ATOM 4052 O O . LEU H 2 9 ? -8.65849 -6.40645 57.00038 1.000 27.05125 114 LEU H O 1
ATOM 4057 N N . GLY H 2 10 ? -9.62850 -4.44670 57.55122 1.000 25.48917 115 GLY H N 1
ATOM 4058 C CA . GLY H 2 10 ? -9.87953 -4.03436 56.19473 1.000 28.99210 115 GLY H CA 1
ATOM 4059 C C . GLY H 2 10 ? -11.07992 -4.68230 55.54518 1.000 32.13797 115 GLY H C 1
ATOM 4060 O O . GLY H 2 10 ? -11.37171 -4.37614 54.38695 1.000 35.13821 115 GLY H O 1
ATOM 4061 N N . LEU H 2 11 ? -11.78593 -5.56340 56.24889 1.000 28.04187 116 LEU H N 1
ATOM 4062 C CA . LEU H 2 11 ? -12.95186 -6.23876 55.70575 1.000 28.68647 116 LEU H CA 1
ATOM 4063 C C . LEU H 2 11 ? -14.22325 -5.56409 56.20331 1.000 34.78992 116 LEU H C 1
ATOM 4064 O O . LEU H 2 11 ? -14.31618 -5.17020 57.37210 1.000 29.40712 116 LEU H O 1
ATOM 4069 N N . ASP H 2 12 ? -15.19266 -5.41483 55.30425 1.000 35.03145 117 ASP H N 1
ATOM 4070 C CA . ASP H 2 12 ? -16.51727 -4.98324 55.70591 1.000 36.12252 117 ASP H CA 1
ATOM 4071 C C . ASP H 2 12 ? -17.27709 -6.16790 56.27748 1.000 40.23292 117 ASP H C 1
ATOM 4072 O O . ASP H 2 12 ? -16.99071 -7.32511 55.96164 1.000 34.89289 117 ASP H O 1
ATOM 4077 N N . SER H 2 13 ? -18.23473 -5.87335 57.14524 1.000 37.59559 118 SER H N 1
ATOM 4078 C CA . SER H 2 13 ? -19.12866 -6.89055 57.66653 1.000 43.06009 118 SER H CA 1
ATOM 4079 C C . SER H 2 13 ? -20.53988 -6.61508 57.17831 1.000 41.85930 118 SER H C 1
ATOM 4080 O O . SER H 2 13 ? -20.89219 -5.47665 56.85773 1.000 48.67616 118 SER H O 1
ATOM 4083 N N . THR H 2 14 ? -21.34261 -7.66994 57.11493 1.000 45.83538 119 THR H N 1
ATOM 4084 C CA . THR H 2 14 ? -22.75977 -7.52629 56.81702 1.000 53.00099 119 THR H CA 1
ATOM 4085 C C . THR H 2 14 ? -23.56531 -8.27585 57.86997 1.000 55.13735 119 THR H C 1
ATOM 4086 O O . THR H 2 14 ? -23.04231 -9.19225 58.51278 1.000 47.03145 119 THR H O 1
#

Solvent-accessible surface area: 24919 Å² total; per-residue (Å²): 97,84,5,65,2,56,38,31,30,146,23,61,79,53,24,59,33,123,0,30,0,47,26,53,57,128,71,84,67,24,32,2,10,0,0,2,17,13,9,24,30,118,159,78,64,27,0,0,0,2,6,115,98,134,55,29,48,29,39,15,117,58,1,138,81,30,7,70,2,38,53,49,76,104,133,67,12,4,34,0,60,0,46,56,3,118,66,100,0,33,1,8,0,6,0,0,14,0,117,22,37,176,167,119,100,2,60,0,74,34,4,14,5,16,37,0,17,6,58,146,46,171,88,13,88,8,24,14,102,85,52,131,51,124,93,164,5,63,4,56,39,31,31,146,19,61,78,52,25,61,34,124,0,25,0,49,26,54,59,122,36,41,45,7,12,1,10,0,0,2,16,12,9,25,29,118,161,73,64,26,0,0,0,1,2,102,93,152,43,28,48,28,24,13,130,53,1,118,78,28,6,72,2,41,57,55,95,109,56,68,15,4,51,0,60,0,44,59,2,109,66,93,0,31,1,10,0,4,0,0,14,0,14,7,8,155,59,90,66,2,19,0,18,34,3,16,4,17,38,0,18,7,58,148,48,178,59,13,89,8,24,14,100,87,49,133,55,112,98,78,6,64,4,57,39,30,30,144,24,60,77,54,24,59,33,122,0,28,0,47,22,44,69,121,33,41,44,9,18,1,8,0,0,2,16,12,9,26,28,113,152,78,64,26,0,0,0,2,2,110,96,147,49,23,43,28,37,13,120,56,1,138,80,48,6,74,2,39,58,47,80,103,134,70,14,4,37,0,61,0,44,57,2,129,68,92,0,31,1,10,0,7,0,0,14,0,25,15,7,158,54,95,65,2,20,0,17,34,4,16,6,16,37,0,16,8,55,146,48,175,58,13,87,8,22,14,100,87,50,136,60,123,91,161,7,65,4,56,40,31,30,148,23,62,79,54,24,60,33,124,0,26,0,49,27,52,57,125,70,83,73,22,38,2,10,0,0,3,18,18,10,25,29,116,86,70,64,25,0,0,0,2,7,147,173,51,35,47,27,44,12,133,57,1,58,87,47,6,73,2,39,56,61,76,112,58,67,13,3,49,0,61,0,46,56,2,129,64,101,2,32,2,10,0,5,0,0,16,0,118,23,37,175,165,121,100,2,60,0,70,33,4,16,6,16,36,0,18,6,61,149,48,171,91,11,90,8,24,12,102,85,49,129,51,122

Sequence (535 aa):
VQLQASGGGFVQPGGSLRLSCAASGTTSFGDTMGWFRQAPGKEREFVSAISRQDDSHYYADSVKGRFTISRDNSKNTVYLQMNSLRAEDTATYYCAEWMNTRREFITPYWGQGTQVTVSSGKPIPNPLLGLDSTVQLQASSGGGFVQPGGSLRLSCAASGTTSFGDTMGWFRQAPGKEREFVSAISRQDDSHYYADSVKGRFTISRDNSKNTVYLQMNSLRAEDTATYYCAEWMNTRRREFITPYWGQGTQVTVSSGKPIPNPLLGLDSTVQLQASSGGGFVQPGGSLRLSCAASGTTSFGDTMGWFRQAPGKEREFVSAISRQDDSHYYADSVKGRFTISRDNSKNTVYLQMNSLRAEDTATYYCAEWMNTRREFITPYWGQGTQVTVSSGKPIPNPLLGLDSTVQLQASGGGFVQPGGSLRLSCAASGTTSFGDTMGWFRQAPGKEREFVSAISRDDSHYYADSVKGRFTISRDNSKNTVYLQMNSLRAEDTATYYCAEWMNTRRREFITPYWGQGTQVTVSSGKPIPNPLLGLDST

Foldseek 3Di:
DAFAKDFADEAAAQAKTKIKTFDDVVDDLYFKKFKWWAAPPDDIGTAWMWGPPPTDIDGDPVQPPQWDWDDPVVRRMIMIMGGRDDQVVWTWMWMWGWDDDVDDDTDTDTHDTDGHGHHD/DDDDPDPCPPDDDD/DAFAKDFADEAAAQAKTKIKTFDDVVDDLDFKKFKWWADVPDDIGTAWMWGPVVTDIDGDPVQPPQWDWDDDVVRRMIMIMGGRDDQVVWTWMWMWGWDDDVDDDTDTDTHDTDGHGHDD/DDDDPDPCPPPDDD/DAWAKDFADEDAAQAKTKIKTFDDPPDDLYFKKFKWWADPPDDIGTAKMWGPVVIDIDGDPVQPPQWDWDDDVVRNMIMIMGGRDDQVVWTWMWMWGWDDDVDDDTDTDTHGTHGHGHDD/DDDDPDVCPPPDDD/DAWAKDFADEAAAQAKTKIKTADDVVDDLYFKKWKWWADPPDDIGTAWMWGDVTDIDGDPVQPPQWDWDDPVVRRMIMIMGGRDDQVVWTWMWMWGWDDDVDDDTDTDTHGTDGHGHDD/DDDDPDPCPPPDDD

B-factor: mean 30.57, std 10.9, range [13.86, 75.81]

Secondary structure (DSSP, 8-state):
---EEE--EEE-TT--EEEEEE--SS----SEEEEEEE-TTS--EEEEEEEETTEEEEE-TTTTTTEEEEE-STT-EEEEEE-S--GGG-EEEEEEEE---SSSEE--EE---EEEEE--/----EE--EEE-TT--EEEEEE--SS----SEEEEEEE-TTS--EEEEEEE----EEEE-TTTTTTEEEEEEGGGTEEEEEE-S--GGG-EEEEEEEE---SSSEE--EE---EEEEE--/---EE-TTTT--B-/---EEE--EEE-TT--EEEEEE--SS----SEEEEEEE-TTS--EEEEEEEE--EEEEE-TTTTTTEEEEE-STT-EEEEEE-S--GGG-EEEEEEEE---SSSEE--EE---EEEEE--/---EE-TTTT--B-/---EE-TTTT----/----EE--EEE-TT--EEEEEE--SS----SEEEEEEE-TTS--EEEEEEE---EEEE-TTTTTTEEEEE-STT-EEEEEE-S--GGG-EEEEEEEE---SSSEE--EE---EEEEE--/---EE-TTTT--B-